Protein AF-A0A2V5PN66-F1 (afdb_monomer)

Structure (mmCIF, N/CA/C/O backbone):
data_AF-A0A2V5PN66-F1
#
_entry.id   AF-A0A2V5PN66-F1
#
loop_
_atom_site.group_PDB
_atom_site.id
_atom_site.type_symbol
_atom_site.label_atom_id
_atom_site.label_alt_id
_atom_site.label_comp_id
_atom_site.label_asym_id
_atom_site.label_entity_id
_atom_site.label_seq_id
_atom_site.pdbx_PDB_ins_code
_atom_site.Cartn_x
_atom_site.Cartn_y
_atom_site.Cartn_z
_atom_site.occupancy
_atom_site.B_iso_or_equiv
_atom_site.auth_seq_id
_atom_site.auth_comp_id
_atom_site.auth_asym_id
_atom_site.auth_atom_id
_atom_site.pdbx_PDB_model_num
ATOM 1 N N . ARG A 1 1 ? -15.175 33.829 -5.810 1.00 37.81 1 ARG A N 1
ATOM 2 C CA . ARG A 1 1 ? -15.023 34.126 -4.360 1.00 37.81 1 ARG A CA 1
ATOM 3 C C . ARG A 1 1 ? -16.262 33.602 -3.634 1.00 37.81 1 ARG A C 1
ATOM 5 O O . ARG A 1 1 ? -17.348 33.993 -4.039 1.00 37.81 1 ARG A O 1
ATOM 12 N N . LYS A 1 2 ? -16.134 32.731 -2.619 1.00 36.75 2 LYS A N 1
ATOM 13 C CA . LYS A 1 2 ? -17.277 32.314 -1.778 1.00 36.75 2 LYS A CA 1
ATOM 14 C C . LYS A 1 2 ? -17.663 33.480 -0.852 1.00 36.75 2 LYS A C 1
ATOM 16 O O . LYS A 1 2 ? -16.857 33.876 -0.013 1.00 36.75 2 LYS A O 1
ATOM 21 N N . THR A 1 3 ? -18.859 34.046 -1.002 1.00 43.41 3 THR A N 1
ATOM 22 C CA . THR A 1 3 ? -19.444 34.950 0.000 1.00 43.41 3 THR A CA 1
ATOM 23 C C . THR A 1 3 ? -19.963 34.105 1.165 1.00 43.41 3 THR A C 1
ATOM 25 O O . THR A 1 3 ? -20.700 33.150 0.943 1.00 43.41 3 THR A O 1
ATOM 28 N N . ARG A 1 4 ? -19.566 34.420 2.407 1.00 43.41 4 ARG A N 1
ATOM 29 C CA . ARG A 1 4 ? -19.967 33.680 3.622 1.00 43.41 4 ARG A CA 1
ATOM 30 C C . ARG A 1 4 ? -21.483 33.791 3.860 1.00 43.41 4 ARG A C 1
ATOM 32 O O . ARG A 1 4 ? -21.907 34.734 4.515 1.00 43.41 4 ARG A O 1
ATOM 39 N N . ASN A 1 5 ? -22.272 32.881 3.283 1.00 48.22 5 ASN A N 1
ATOM 40 C CA . ASN A 1 5 ? -23.733 32.737 3.413 1.00 48.22 5 ASN A CA 1
ATOM 41 C C . ASN A 1 5 ? -24.566 34.040 3.360 1.00 48.22 5 ASN A C 1
ATOM 43 O O . ASN A 1 5 ? -25.678 34.086 3.877 1.00 48.22 5 ASN A O 1
ATOM 47 N N . ARG A 1 6 ? -24.060 35.091 2.700 1.00 69.94 6 ARG A N 1
ATOM 48 C CA . ARG A 1 6 ? -24.808 36.324 2.417 1.00 69.94 6 ARG A CA 1
ATOM 49 C C . ARG A 1 6 ? -25.301 36.330 0.966 1.00 69.94 6 ARG A C 1
ATOM 51 O O . ARG A 1 6 ? -24.544 35.890 0.090 1.00 69.94 6 ARG A O 1
ATOM 58 N N . PRO A 1 7 ? -26.501 36.870 0.681 1.00 67.88 7 PRO A N 1
ATOM 59 C CA . PRO A 1 7 ? -26.912 37.146 -0.689 1.00 67.88 7 PRO A CA 1
ATOM 60 C C . PRO A 1 7 ? -25.931 38.122 -1.355 1.00 67.88 7 PRO A C 1
ATOM 62 O O . PRO A 1 7 ? -25.378 39.017 -0.711 1.00 67.88 7 PRO A O 1
ATOM 65 N N . LEU A 1 8 ? -25.701 37.925 -2.654 1.00 71.62 8 LEU A N 1
ATOM 66 C CA . LEU A 1 8 ? -24.849 38.791 -3.471 1.00 71.62 8 LEU A CA 1
ATOM 67 C C . LEU A 1 8 ? -25.478 40.184 -3.591 1.00 71.62 8 LEU A C 1
ATOM 69 O O . LEU A 1 8 ? -26.662 40.305 -3.917 1.00 71.62 8 LEU A O 1
ATOM 73 N N . THR A 1 9 ? -24.678 41.228 -3.377 1.00 81.38 9 THR A N 1
ATOM 74 C CA . THR A 1 9 ? -25.091 42.613 -3.651 1.00 81.38 9 THR A CA 1
ATOM 75 C C . THR A 1 9 ? -25.318 42.829 -5.151 1.00 81.38 9 THR A C 1
ATOM 77 O O . THR A 1 9 ? -24.741 42.120 -5.974 1.00 81.38 9 THR A O 1
ATOM 80 N N . GLU A 1 10 ? -26.128 43.820 -5.538 1.00 77.44 10 GLU A N 1
ATOM 81 C CA . GLU A 1 10 ? -26.413 44.125 -6.955 1.00 77.44 10 GLU A CA 1
ATOM 82 C C . GLU A 1 10 ? -25.141 44.332 -7.799 1.00 77.44 10 GLU A C 1
ATOM 84 O O . GLU A 1 10 ? -25.038 43.818 -8.913 1.00 77.44 10 GLU A O 1
ATOM 89 N N . ALA A 1 11 ? -24.123 44.999 -7.245 1.00 77.00 11 ALA A N 1
ATOM 90 C CA . ALA A 1 11 ? -22.827 45.158 -7.902 1.00 77.00 11 ALA A CA 1
ATOM 91 C C . ALA A 1 11 ? -22.103 43.811 -8.108 1.00 77.00 11 ALA A C 1
ATOM 93 O O . ALA A 1 11 ? -21.590 43.548 -9.195 1.00 77.00 11 ALA A O 1
ATOM 94 N N . GLU A 1 12 ? -22.108 42.925 -7.104 1.00 75.00 12 GLU A N 1
ATOM 95 C CA . GLU A 1 12 ? -21.521 41.581 -7.212 1.00 75.00 12 GLU A CA 1
ATOM 96 C C . GLU A 1 12 ? -22.308 40.680 -8.176 1.00 75.00 12 GLU A C 1
ATOM 98 O O . GLU A 1 12 ? -21.694 39.904 -8.908 1.00 75.00 12 GLU A O 1
ATOM 103 N N . LYS A 1 13 ? -23.645 40.793 -8.233 1.00 74.75 13 LYS A N 1
ATOM 104 C CA . LYS A 1 13 ? -24.473 40.106 -9.239 1.00 74.75 13 LYS A CA 1
ATOM 105 C C . LYS A 1 13 ? -24.107 40.569 -10.646 1.00 74.75 13 LYS A C 1
ATOM 107 O O . LYS A 1 13 ? -23.822 39.732 -11.494 1.00 74.75 13 LYS A O 1
ATOM 112 N N . LYS A 1 14 ? -24.038 41.883 -10.882 1.00 80.62 14 LYS A N 1
ATOM 113 C CA . LYS A 1 14 ? -23.685 42.461 -12.189 1.00 80.62 14 LYS A CA 1
ATOM 114 C C . LYS A 1 14 ? -22.255 42.104 -12.612 1.00 80.62 14 LYS A C 1
ATOM 116 O O . LYS A 1 14 ? -22.008 41.834 -13.783 1.00 80.62 14 LYS A O 1
ATOM 121 N N . GLN A 1 15 ? -21.322 42.022 -11.661 1.00 77.75 15 GLN A N 1
ATOM 122 C CA . GLN A 1 15 ? -19.964 41.543 -11.923 1.00 77.75 15 GLN A CA 1
ATOM 123 C C . GLN A 1 15 ? -19.918 40.030 -12.198 1.00 77.75 15 GLN A C 1
ATOM 125 O O . GLN A 1 15 ? -19.177 39.606 -13.080 1.00 77.75 15 GLN A O 1
ATOM 130 N N . LYS A 1 16 ? -20.726 39.214 -11.503 1.00 75.56 16 LYS A N 1
ATOM 131 C CA . LYS A 1 16 ? -20.891 37.780 -11.803 1.00 75.56 16 LYS A CA 1
ATOM 132 C C . LYS A 1 16 ? -21.488 37.571 -13.199 1.00 75.56 16 LYS A C 1
ATOM 134 O O . LYS A 1 16 ? -20.989 36.721 -13.924 1.00 75.56 16 LYS A O 1
ATOM 139 N N . GLN A 1 17 ? -22.498 38.358 -13.573 1.00 79.38 17 GLN A N 1
ATOM 140 C CA . GLN A 1 17 ? -23.115 38.353 -14.902 1.00 79.38 17 GLN A CA 1
ATOM 141 C C . GLN A 1 17 ? -22.057 38.610 -15.984 1.00 79.38 17 GLN A C 1
ATOM 143 O O . GLN A 1 17 ? -21.836 37.759 -16.837 1.00 79.38 17 GLN A O 1
ATOM 148 N N . LYS A 1 18 ? -21.297 39.706 -15.852 1.00 85.38 18 LYS A N 1
ATOM 149 C CA . LYS A 1 18 ? -20.224 40.066 -16.788 1.00 85.38 18 LYS A CA 1
ATOM 150 C C . LYS A 1 18 ? -19.103 39.020 -16.862 1.00 85.38 18 LYS A C 1
ATOM 152 O O . LYS A 1 18 ? -18.522 38.809 -17.918 1.00 85.38 18 LYS A O 1
ATOM 157 N N . LEU A 1 19 ? -18.780 38.355 -15.750 1.00 77.38 19 LEU A N 1
ATOM 158 C CA . LEU A 1 19 ? -17.810 37.254 -15.746 1.00 77.38 19 LEU A CA 1
ATOM 159 C C . LEU A 1 19 ? -18.348 35.996 -16.440 1.00 77.38 19 LEU A C 1
ATOM 161 O O . LEU A 1 19 ? -17.570 35.315 -17.097 1.00 77.38 19 LEU A O 1
ATOM 165 N N . LEU A 1 20 ? -19.645 35.695 -16.320 1.00 71.75 20 LEU A N 1
ATOM 166 C CA . LEU A 1 20 ? -20.288 34.596 -17.047 1.00 71.75 20 LEU A CA 1
ATOM 167 C C . LEU A 1 20 ? -20.373 34.888 -18.549 1.00 71.75 20 LEU A C 1
ATOM 169 O O . LEU A 1 20 ? -20.069 34.007 -19.340 1.00 71.75 20 LEU A O 1
ATOM 173 N N . GLU A 1 21 ? -20.711 36.120 -18.933 1.00 81.06 21 GLU A N 1
ATOM 174 C CA . GLU A 1 21 ? -20.714 36.583 -20.329 1.00 81.06 21 GLU A CA 1
ATOM 175 C C . GLU A 1 21 ? -19.311 36.482 -20.946 1.00 81.06 21 GLU A C 1
ATOM 177 O O . GLU A 1 21 ? -19.144 35.848 -21.983 1.00 81.06 21 GLU A O 1
ATOM 182 N N . ASN A 1 22 ? -18.280 36.996 -20.263 1.00 80.56 22 ASN A N 1
ATOM 183 C CA . ASN A 1 22 ? -16.887 36.865 -20.705 1.00 80.56 22 ASN A CA 1
ATOM 184 C C . ASN A 1 22 ? -16.421 35.400 -20.808 1.00 80.56 22 ASN A C 1
ATOM 186 O O . ASN A 1 22 ? -15.596 35.083 -21.659 1.00 80.56 22 ASN A O 1
ATOM 190 N N . LEU A 1 23 ? -16.896 34.514 -19.926 1.00 68.31 23 LEU A N 1
ATOM 191 C CA . LEU A 1 23 ? -16.504 33.103 -19.927 1.00 68.31 23 LEU A CA 1
ATOM 192 C C . LEU A 1 23 ? -17.240 32.319 -21.022 1.00 68.31 23 LEU A C 1
ATOM 194 O O . LEU A 1 23 ? -16.625 31.481 -21.668 1.00 68.31 23 LEU A O 1
ATOM 198 N N . ALA A 1 24 ? -18.507 32.640 -21.293 1.00 71.19 24 ALA A N 1
ATOM 199 C CA . ALA A 1 24 ? -19.233 32.126 -22.452 1.00 71.19 24 ALA A CA 1
ATOM 200 C C . ALA A 1 24 ? -18.578 32.585 -23.765 1.00 71.19 24 ALA A C 1
ATOM 202 O O . ALA A 1 24 ? -18.347 31.763 -24.642 1.00 71.19 24 ALA A O 1
ATOM 203 N N . GLN A 1 25 ? -18.200 33.864 -23.865 1.00 76.12 25 GLN A N 1
ATOM 204 C CA . GLN A 1 25 ? -17.445 34.404 -24.998 1.00 76.12 25 GLN A CA 1
ATOM 205 C C . GLN A 1 25 ? -16.123 33.640 -25.199 1.00 76.12 25 GLN A C 1
ATOM 20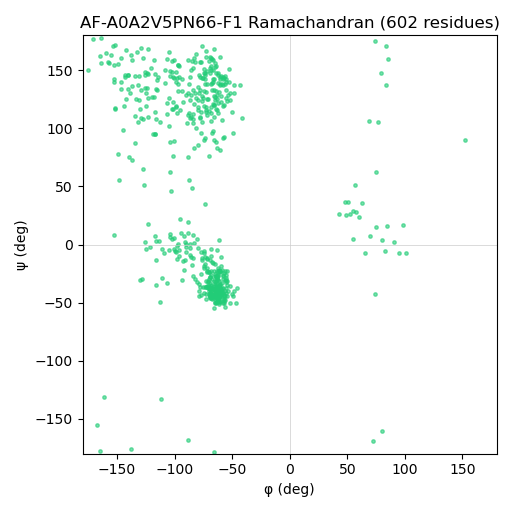7 O O . GLN A 1 25 ? -15.874 33.136 -26.287 1.00 76.12 25 GLN A O 1
ATOM 212 N N . ALA A 1 26 ? -15.322 33.468 -24.141 1.00 70.38 26 ALA A N 1
ATOM 213 C CA . ALA A 1 26 ? -14.055 32.740 -24.215 1.00 70.38 26 ALA A CA 1
ATOM 214 C C . ALA A 1 26 ? -14.219 31.249 -24.572 1.00 70.38 26 ALA A C 1
ATOM 216 O O . ALA A 1 26 ? -13.341 30.685 -25.212 1.00 70.38 26 ALA A O 1
ATOM 217 N N . VAL A 1 27 ? -15.328 30.609 -24.179 1.00 60.94 27 VAL A N 1
ATOM 218 C CA . VAL A 1 27 ? -15.651 29.224 -24.571 1.00 60.94 27 VAL A CA 1
ATOM 219 C C . VAL A 1 27 ? -16.085 29.141 -26.038 1.00 60.94 27 VAL A C 1
ATOM 221 O O . VAL A 1 27 ? -15.706 28.192 -26.710 1.00 60.94 27 VAL A O 1
ATOM 224 N N . MET A 1 28 ? -16.813 30.137 -26.553 1.00 69.06 28 MET A N 1
ATOM 225 C CA . MET A 1 28 ? -17.191 30.233 -27.974 1.00 69.06 28 MET A CA 1
ATOM 226 C C . MET A 1 28 ? -16.017 30.641 -28.886 1.00 69.06 28 MET A C 1
ATOM 228 O O . MET A 1 28 ? -16.076 30.429 -30.093 1.00 69.06 28 MET A O 1
ATOM 232 N N . GLU A 1 29 ? -14.968 31.251 -28.327 1.00 71.62 29 GLU A N 1
ATOM 233 C CA . GLU A 1 29 ? -13.720 31.598 -29.026 1.00 71.62 29 GLU A CA 1
ATOM 234 C C . GLU A 1 29 ? -12.696 30.445 -29.036 1.00 71.62 29 GLU A C 1
ATOM 236 O O . GLU A 1 29 ? -11.696 30.524 -29.755 1.00 71.62 29 GLU A O 1
ATOM 241 N N . LEU A 1 30 ? -12.932 29.360 -28.285 1.00 50.00 30 LEU A N 1
ATOM 242 C CA . LEU A 1 30 ? -12.170 28.122 -28.453 1.00 50.00 30 LEU A CA 1
ATOM 243 C C . LEU A 1 30 ? -12.608 27.436 -29.759 1.00 50.00 30 LEU A C 1
ATOM 245 O O . LEU A 1 30 ? -13.809 27.271 -29.976 1.00 50.00 30 LEU A O 1
ATOM 249 N N . PRO A 1 31 ? -11.673 27.006 -30.627 1.00 45.03 31 PRO A N 1
ATOM 250 C CA . PRO A 1 31 ? -12.031 26.215 -31.799 1.00 45.03 31 PRO A CA 1
ATOM 251 C C . PRO A 1 31 ? -12.703 24.904 -31.365 1.00 45.03 31 PRO A C 1
ATOM 253 O O . PRO A 1 31 ? -12.224 24.244 -30.445 1.00 45.03 31 PRO A O 1
ATOM 256 N N . GLU A 1 32 ? -13.774 24.502 -32.056 1.00 54.12 32 GLU A N 1
ATOM 257 C CA . GLU A 1 32 ? -14.589 23.313 -31.727 1.00 54.12 32 GLU A CA 1
ATOM 258 C C . GLU A 1 32 ? -13.823 21.972 -31.820 1.00 54.12 32 GLU A C 1
ATOM 260 O O . GLU A 1 32 ? -14.366 20.929 -31.464 1.00 54.12 32 GLU A O 1
ATOM 265 N N . ASP A 1 33 ? -12.565 21.993 -32.271 1.00 48.78 33 ASP A N 1
ATOM 266 C CA . ASP A 1 33 ? -11.801 20.829 -32.731 1.00 48.78 33 ASP A CA 1
ATOM 267 C C . ASP A 1 33 ? -10.436 20.696 -32.014 1.00 48.78 33 ASP A C 1
ATOM 269 O O . ASP A 1 33 ? -9.374 20.610 -32.629 1.00 48.78 33 ASP A O 1
ATOM 273 N N . THR A 1 34 ? -10.442 20.732 -30.673 1.00 43.16 34 THR A N 1
ATOM 274 C CA . THR A 1 34 ? -9.262 20.388 -29.837 1.00 43.16 34 THR A CA 1
ATOM 275 C C . THR A 1 34 ? -9.528 19.267 -28.830 1.00 43.16 34 THR A C 1
ATOM 277 O O . THR A 1 34 ? -8.782 19.110 -27.862 1.00 43.16 34 THR A O 1
ATOM 280 N N . ALA A 1 35 ? -10.594 18.496 -29.030 1.00 39.81 35 ALA A N 1
ATOM 281 C CA . ALA A 1 35 ? -10.872 17.285 -28.273 1.00 39.81 35 ALA A CA 1
ATOM 282 C C . ALA A 1 35 ? -11.293 16.179 -29.243 1.00 39.81 35 ALA A C 1
ATOM 284 O O . ALA A 1 35 ? -12.385 16.233 -29.806 1.00 39.81 35 ALA A O 1
ATOM 285 N N . ASP A 1 36 ? -10.434 15.169 -29.407 1.00 39.84 36 ASP A N 1
ATOM 286 C CA . ASP A 1 36 ? -10.799 13.917 -30.068 1.00 39.84 36 ASP A CA 1
ATOM 287 C C . ASP A 1 36 ? -12.101 13.385 -29.453 1.00 39.84 36 ASP A C 1
ATOM 289 O O . ASP A 1 36 ? -12.118 12.953 -28.298 1.00 39.84 36 ASP A O 1
ATOM 293 N N . ASN A 1 37 ? -13.182 13.345 -30.236 1.00 41.53 37 ASN A N 1
ATOM 294 C CA . ASN A 1 37 ? -14.447 12.699 -29.859 1.00 41.53 37 ASN A CA 1
ATOM 295 C C . ASN A 1 37 ? -14.347 11.156 -29.910 1.00 41.53 37 ASN A C 1
ATOM 297 O O . ASN A 1 37 ? -15.298 10.455 -30.262 1.00 41.53 37 ASN A O 1
ATOM 301 N N . GLY A 1 38 ? -13.179 10.612 -29.564 1.00 42.78 38 GLY A N 1
ATOM 302 C CA . GLY A 1 38 ? -13.002 9.200 -29.273 1.00 42.78 38 GLY A CA 1
ATOM 303 C C . GLY A 1 38 ? -13.497 8.884 -27.857 1.00 42.78 38 GLY A C 1
ATOM 304 O O . GLY A 1 38 ? -13.347 9.709 -26.952 1.00 42.78 38 GLY A O 1
ATOM 305 N N . PRO A 1 39 ? -14.062 7.690 -27.606 1.00 35.16 39 PRO A N 1
ATOM 306 C CA . PRO A 1 39 ? -14.264 7.239 -26.235 1.00 35.16 39 PRO A CA 1
ATOM 307 C C . PRO A 1 39 ? -12.908 7.216 -25.517 1.00 35.16 39 PRO A C 1
ATOM 309 O O . PRO A 1 39 ? -11.917 6.751 -26.075 1.00 35.16 39 PRO A O 1
ATOM 312 N N . PHE A 1 40 ? -12.853 7.693 -24.271 1.00 39.25 40 PHE A N 1
ATOM 313 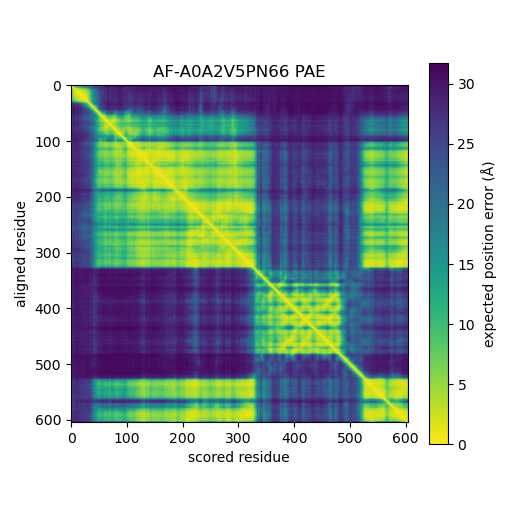C CA . PHE A 1 40 ? -11.639 7.623 -23.454 1.00 39.25 40 PHE A CA 1
ATOM 314 C C . PHE A 1 40 ? -11.306 6.154 -23.138 1.00 39.25 40 PHE A C 1
ATOM 316 O O . PHE A 1 40 ? -11.769 5.590 -22.144 1.00 39.25 40 PHE A O 1
ATOM 323 N N . VAL A 1 41 ? -10.507 5.513 -23.997 1.00 34.84 41 VAL A N 1
ATOM 324 C CA . VAL A 1 41 ? -10.036 4.138 -23.797 1.00 34.84 41 VAL A CA 1
ATOM 325 C C . VAL A 1 41 ? -8.874 4.162 -22.806 1.00 34.84 41 VAL A C 1
ATOM 327 O O . VAL A 1 41 ? -7.700 4.267 -23.158 1.00 34.84 41 VAL A O 1
ATOM 330 N N . GLY A 1 42 ? -9.216 4.122 -21.520 1.00 36.03 42 GLY A N 1
ATOM 331 C CA . GLY A 1 42 ? -8.248 4.236 -20.437 1.00 36.03 42 GLY A CA 1
ATOM 332 C C . GLY A 1 42 ? -7.215 3.104 -20.422 1.00 36.03 42 GLY A C 1
ATOM 333 O O . GLY A 1 42 ? -7.548 1.970 -20.093 1.00 36.03 42 GLY A O 1
ATOM 334 N N . LEU A 1 43 ? -5.950 3.452 -20.686 1.00 39.16 43 LEU A N 1
ATOM 335 C CA . LEU A 1 43 ? -4.711 2.783 -20.238 1.00 39.16 43 LEU A CA 1
ATOM 336 C C . LEU A 1 43 ? -4.513 1.273 -20.532 1.00 39.16 43 LEU A C 1
ATOM 338 O O . LEU A 1 43 ? -3.538 0.698 -20.048 1.00 39.16 43 LEU A O 1
ATOM 342 N N . MET A 1 44 ? -5.421 0.625 -21.265 1.00 38.53 44 MET A N 1
ATOM 343 C CA . MET A 1 44 ? -5.500 -0.842 -21.393 1.00 38.53 44 MET A CA 1
ATOM 344 C C . MET A 1 44 ? -5.469 -1.358 -22.835 1.00 38.53 44 MET A C 1
ATOM 346 O O . MET A 1 44 ? -5.393 -2.571 -23.043 1.00 38.53 44 MET A O 1
ATOM 350 N N . GLU A 1 45 ? -5.450 -0.470 -23.827 1.00 38.72 45 GLU A N 1
ATOM 351 C CA . GLU A 1 45 ? -4.847 -0.831 -25.107 1.00 38.72 45 GLU A CA 1
ATOM 352 C C . GLU A 1 45 ? -3.330 -0.972 -24.918 1.00 38.72 45 GLU A C 1
ATOM 354 O O . GLU A 1 45 ? -2.732 -0.353 -24.033 1.00 38.72 45 GLU A O 1
ATOM 359 N N . ILE A 1 46 ? -2.720 -1.851 -25.720 1.00 38.56 46 ILE A N 1
ATOM 360 C CA . ILE A 1 46 ? -1.266 -2.088 -25.764 1.00 38.56 46 ILE A CA 1
ATOM 361 C C . ILE A 1 46 ? -0.562 -0.726 -25.728 1.00 38.56 46 ILE A C 1
ATOM 363 O O . ILE A 1 46 ? -1.028 0.146 -26.457 1.00 38.56 46 ILE A O 1
ATOM 367 N N . PRO A 1 47 ? 0.532 -0.518 -24.959 1.00 39.47 47 PRO A N 1
ATOM 368 C CA . PRO A 1 47 ? 1.230 0.765 -24.913 1.00 39.47 47 PRO A CA 1
ATOM 369 C C . PRO A 1 47 ? 1.821 1.113 -26.284 1.00 39.47 47 PRO A C 1
ATOM 371 O O . PRO A 1 47 ? 3.000 0.896 -26.575 1.00 39.47 47 PRO A O 1
ATOM 374 N N . THR A 1 48 ? 0.975 1.678 -27.136 1.00 39.75 48 THR A N 1
ATOM 375 C CA . THR A 1 48 ? 1.323 2.399 -28.336 1.00 39.75 48 THR A CA 1
ATOM 376 C C . THR A 1 48 ? 2.022 3.645 -27.846 1.00 39.75 48 THR A C 1
ATOM 378 O O . THR A 1 48 ? 1.414 4.650 -27.490 1.00 39.75 48 THR A O 1
ATOM 381 N N . ALA A 1 49 ? 3.350 3.569 -27.820 1.00 41.44 49 ALA A N 1
ATOM 382 C CA . ALA A 1 49 ? 4.158 4.761 -27.901 1.00 41.44 49 ALA A CA 1
ATOM 383 C C . ALA A 1 49 ? 3.762 5.463 -29.206 1.00 41.44 49 ALA A C 1
ATOM 385 O O . ALA A 1 49 ? 4.292 5.152 -30.277 1.00 41.44 49 ALA A O 1
ATOM 386 N N . SER A 1 50 ? 2.807 6.388 -29.110 1.00 43.38 50 SER A N 1
ATOM 387 C CA . SER A 1 50 ? 2.619 7.459 -30.068 1.00 43.38 50 SER A CA 1
ATOM 388 C C . SER A 1 50 ? 3.940 8.211 -30.084 1.00 43.38 50 SER A C 1
ATOM 390 O O . SER A 1 50 ? 4.236 9.068 -29.250 1.00 43.38 50 SER A O 1
ATOM 392 N N . VAL A 1 51 ? 4.815 7.793 -31.001 1.00 48.56 51 VAL A N 1
ATOM 393 C CA . VAL A 1 51 ? 6.026 8.532 -31.306 1.00 48.56 51 VAL A CA 1
ATOM 394 C C . VAL A 1 51 ? 5.518 9.890 -31.746 1.00 48.56 51 VAL A C 1
ATOM 396 O O . VAL A 1 51 ? 4.947 9.996 -32.826 1.00 48.56 51 VAL A O 1
ATOM 399 N N . LEU A 1 52 ? 5.700 10.894 -30.885 1.00 48.75 52 LEU A N 1
ATOM 400 C CA . LEU A 1 52 ? 5.512 12.300 -31.214 1.00 48.75 52 LEU A CA 1
ATOM 401 C C . LEU A 1 52 ? 6.502 12.636 -32.333 1.00 48.75 52 LEU A C 1
ATOM 403 O O . LEU A 1 52 ? 7.626 13.086 -32.094 1.00 48.75 52 LEU A O 1
ATOM 407 N N . GLY A 1 53 ? 6.105 12.293 -33.554 1.00 52.91 53 GLY A N 1
ATOM 408 C CA . GLY A 1 53 ? 6.698 12.768 -34.777 1.00 52.91 53 GLY A CA 1
ATOM 409 C C . GLY A 1 53 ? 6.309 14.227 -34.899 1.00 52.91 53 GLY A C 1
ATOM 410 O O . GLY A 1 53 ? 5.137 14.575 -34.817 1.00 52.91 53 GLY A O 1
ATOM 411 N N . HIS A 1 54 ? 7.305 15.086 -35.048 1.00 55.47 54 HIS A N 1
ATOM 412 C CA . HIS A 1 54 ? 7.063 16.474 -35.398 1.00 55.47 54 HIS A CA 1
ATOM 413 C C . HIS A 1 54 ? 6.478 16.511 -36.815 1.00 55.47 54 HIS A C 1
ATOM 415 O O . HIS A 1 54 ? 7.198 16.226 -37.767 1.00 55.47 54 HIS A O 1
ATOM 421 N N . GLU A 1 55 ? 5.197 16.852 -36.959 1.00 56.00 55 GLU A N 1
ATOM 422 C CA . GLU A 1 55 ? 4.536 16.954 -38.274 1.00 56.00 55 GLU A CA 1
ATOM 423 C C . GLU A 1 55 ? 5.274 17.903 -39.230 1.00 56.00 55 GLU A C 1
ATOM 425 O O . GLU A 1 55 ? 5.263 17.700 -40.441 1.00 56.00 55 GLU A O 1
ATOM 430 N N . GLN A 1 56 ? 5.967 18.898 -38.668 1.00 66.00 56 GLN A N 1
ATOM 431 C CA . GLN A 1 56 ? 6.858 19.827 -39.358 1.00 66.00 56 GLN A CA 1
ATOM 432 C C . GLN A 1 56 ? 8.327 19.461 -39.060 1.00 66.00 56 GLN A C 1
ATOM 434 O O . GLN A 1 56 ? 8.828 19.771 -37.970 1.00 66.00 56 GLN A O 1
ATOM 439 N N . PRO A 1 57 ? 9.046 18.798 -39.990 1.00 66.50 57 PRO A N 1
ATOM 440 C CA . PRO A 1 57 ? 10.436 18.383 -39.789 1.00 66.50 57 PRO A CA 1
ATOM 441 C C . PRO A 1 57 ? 11.393 19.558 -39.551 1.00 66.50 57 PRO A C 1
ATOM 443 O O . PRO A 1 57 ? 12.364 19.416 -38.810 1.00 66.50 57 PRO A O 1
ATOM 446 N N . GLU A 1 58 ? 11.111 20.723 -40.134 1.00 72.56 58 GLU A N 1
ATOM 447 C CA . GLU A 1 58 ? 11.860 21.969 -39.945 1.00 72.56 58 GLU A CA 1
ATOM 448 C C . GLU A 1 58 ? 11.875 22.486 -38.495 1.00 72.56 58 GLU A C 1
ATOM 450 O O . GLU A 1 58 ? 12.813 23.189 -38.117 1.00 72.56 58 GLU A O 1
ATOM 455 N N . LEU A 1 59 ? 10.906 22.101 -37.653 1.00 70.25 59 LEU A N 1
ATOM 456 C CA . LEU A 1 59 ? 10.912 22.443 -36.224 1.00 70.25 59 LEU A CA 1
ATOM 457 C C . LEU A 1 59 ? 11.897 21.589 -35.403 1.00 70.25 59 LEU A C 1
ATOM 459 O O . LEU A 1 59 ? 12.195 21.921 -34.251 1.00 70.25 59 LEU A O 1
ATOM 463 N N . VAL A 1 60 ? 12.422 20.495 -35.966 1.00 70.94 60 VAL A N 1
ATOM 464 C CA . VAL A 1 60 ? 13.390 19.624 -35.287 1.00 70.94 60 VAL A CA 1
ATOM 465 C C . VAL A 1 60 ? 14.772 20.276 -35.311 1.00 70.94 60 VAL A C 1
ATOM 467 O O . VAL A 1 60 ? 15.537 20.146 -36.269 1.00 70.94 60 VAL A O 1
ATOM 470 N N . GLN A 1 61 ? 15.113 20.968 -34.223 1.00 73.88 61 GLN A N 1
ATOM 471 C CA . GLN A 1 61 ? 16.425 21.597 -34.064 1.00 73.88 61 GLN A CA 1
ATOM 472 C C . GLN A 1 61 ? 17.566 20.578 -34.214 1.00 73.88 61 GLN A C 1
ATOM 474 O O . GLN A 1 61 ? 17.519 19.464 -33.687 1.00 73.88 61 GLN A O 1
ATOM 479 N N . ALA A 1 62 ? 18.626 20.978 -34.921 1.00 76.44 62 ALA A N 1
ATOM 480 C CA . ALA A 1 62 ? 19.808 20.147 -35.103 1.00 76.44 62 ALA A CA 1
ATOM 481 C C . ALA A 1 62 ? 20.532 19.920 -33.765 1.00 76.44 62 ALA A C 1
ATOM 483 O O . ALA A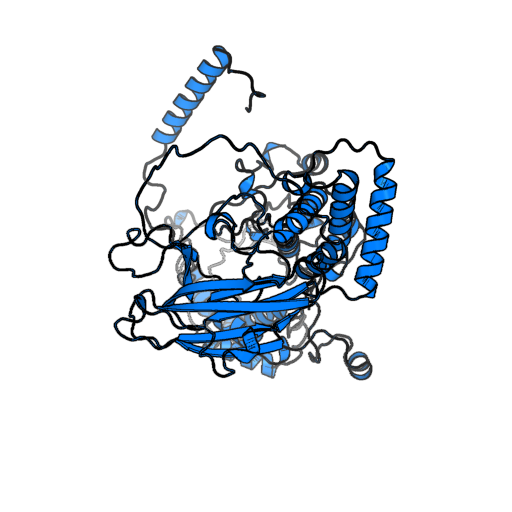 1 62 ? 21.009 20.865 -33.135 1.00 76.44 62 ALA A O 1
ATOM 484 N N . VAL A 1 63 ? 20.653 18.655 -33.357 1.00 83.12 63 VAL A N 1
ATOM 485 C CA . VAL A 1 63 ? 21.464 18.263 -32.200 1.00 83.12 63 VAL A CA 1
ATOM 486 C C . VAL A 1 63 ? 22.937 18.302 -32.601 1.00 83.12 63 VAL A C 1
ATOM 488 O O . VAL A 1 63 ? 23.343 17.631 -33.547 1.00 83.12 63 VAL A O 1
ATOM 491 N N . ASN A 1 64 ? 23.742 19.075 -31.874 1.00 86.25 64 ASN A N 1
ATOM 492 C CA . ASN A 1 64 ? 25.174 19.230 -32.128 1.00 86.25 64 ASN A CA 1
ATOM 493 C C . ASN A 1 64 ? 25.988 18.713 -30.939 1.00 86.25 64 ASN A C 1
ATOM 495 O O . ASN A 1 64 ? 25.589 18.871 -29.784 1.00 86.25 64 ASN A O 1
ATOM 499 N N . ILE A 1 65 ? 27.164 18.150 -31.210 1.00 86.06 65 ILE A N 1
ATOM 500 C CA . ILE A 1 65 ? 28.133 17.773 -30.179 1.00 86.06 65 ILE A CA 1
ATOM 501 C C . ILE A 1 65 ? 28.643 19.058 -29.517 1.00 86.06 65 ILE A C 1
ATOM 503 O O . ILE A 1 65 ? 29.197 19.933 -30.181 1.00 86.06 65 ILE A O 1
ATOM 507 N N . LEU A 1 66 ? 28.462 19.196 -28.205 1.00 91.38 66 LEU A N 1
ATOM 508 C CA . LEU A 1 66 ? 28.847 20.406 -27.473 1.00 91.38 66 LEU A CA 1
ATOM 509 C C . LEU A 1 66 ? 30.302 20.335 -27.002 1.00 91.38 66 LEU A C 1
ATOM 511 O O . LEU A 1 66 ? 30.748 19.321 -26.462 1.00 91.38 66 LEU A O 1
ATOM 515 N N . ASN A 1 67 ? 31.047 21.434 -27.124 1.00 87.81 67 ASN A N 1
ATOM 516 C CA . ASN A 1 67 ? 32.400 21.506 -26.575 1.00 87.81 67 ASN A CA 1
ATOM 517 C C . ASN A 1 67 ? 32.348 21.509 -25.035 1.00 87.81 67 ASN A C 1
ATOM 519 O O . ASN A 1 67 ? 31.966 22.510 -24.432 1.00 87.81 67 ASN A O 1
ATOM 523 N N . ARG A 1 68 ? 32.724 20.388 -24.400 1.00 85.88 68 ARG A N 1
ATOM 524 C CA . ARG A 1 68 ? 32.640 20.171 -22.937 1.00 85.88 68 ARG A CA 1
ATOM 525 C C . ARG A 1 68 ? 31.234 20.400 -22.346 1.00 85.88 68 ARG A C 1
ATOM 527 O O . ARG A 1 68 ? 31.116 20.776 -21.186 1.00 85.88 68 ARG A O 1
ATOM 534 N N . GLY A 1 69 ? 30.177 20.185 -23.134 1.00 84.31 69 GLY A N 1
ATOM 535 C CA . GLY A 1 69 ? 28.790 20.374 -22.684 1.00 84.31 69 GLY A CA 1
ATOM 536 C C . GLY A 1 69 ? 28.285 21.825 -22.675 1.00 84.31 69 GLY A C 1
ATOM 537 O O . GLY A 1 69 ? 27.150 22.056 -22.269 1.00 84.31 69 GLY A O 1
ATOM 538 N N . ASP A 1 70 ? 29.074 22.804 -23.132 1.00 86.56 70 ASP A N 1
ATOM 539 C CA . ASP A 1 70 ? 28.626 24.199 -23.227 1.00 86.56 70 ASP A CA 1
ATOM 540 C C . ASP A 1 70 ? 27.611 24.379 -24.372 1.00 86.56 70 ASP A C 1
ATOM 542 O O . ASP A 1 70 ? 27.960 24.306 -25.553 1.00 86.56 70 ASP A O 1
ATOM 546 N N . LEU A 1 71 ? 26.355 24.661 -24.007 1.00 83.44 71 LEU A N 1
ATOM 547 C CA . LEU A 1 71 ? 25.234 24.925 -24.919 1.00 83.44 71 LEU A CA 1
ATOM 548 C C . LEU A 1 71 ? 25.513 26.059 -25.920 1.00 83.44 71 LEU A C 1
ATOM 550 O O . LEU A 1 71 ? 24.934 26.071 -27.003 1.00 83.44 71 LEU A O 1
ATOM 554 N N . LYS A 1 72 ? 26.401 27.007 -25.588 1.00 89.06 72 LYS A N 1
ATOM 555 C CA . LYS A 1 72 ? 26.769 28.130 -26.467 1.00 89.06 72 LYS A CA 1
ATOM 556 C C . LYS A 1 72 ? 27.896 27.790 -27.445 1.00 89.06 72 LYS A C 1
ATOM 558 O O . LYS A 1 72 ? 28.269 28.638 -28.253 1.00 89.06 72 LYS A O 1
ATOM 563 N N . ARG A 1 73 ? 28.466 26.580 -27.376 1.00 89.44 73 ARG A N 1
ATOM 564 C CA . ARG A 1 73 ? 29.602 26.134 -28.202 1.00 89.44 73 ARG A CA 1
ATOM 565 C C . ARG A 1 73 ? 29.301 24.806 -28.915 1.00 89.44 73 ARG A C 1
ATOM 567 O O . ARG A 1 73 ? 29.967 23.800 -28.635 1.00 89.44 73 ARG A O 1
ATOM 574 N N . PRO A 1 74 ? 28.320 24.791 -29.839 1.00 88.69 74 PRO A N 1
ATOM 575 C CA . PRO A 1 74 ? 28.092 23.646 -30.711 1.00 88.69 74 PRO A CA 1
ATOM 576 C C . PRO A 1 74 ? 29.308 23.392 -31.612 1.00 88.69 74 PRO A C 1
ATOM 578 O O . PRO A 1 74 ? 29.992 24.324 -32.039 1.00 88.69 74 PRO A O 1
ATOM 581 N N . ARG A 1 75 ? 29.570 22.116 -31.894 1.00 88.75 75 ARG A N 1
ATOM 582 C CA . ARG A 1 75 ? 30.509 21.639 -32.915 1.00 88.75 75 ARG A CA 1
ATOM 583 C C . ARG A 1 75 ? 29.711 20.959 -34.036 1.00 88.75 75 ARG A C 1
ATOM 585 O O . ARG A 1 75 ? 28.714 21.500 -34.500 1.00 88.75 75 ARG A O 1
ATOM 592 N N . GLU A 1 76 ? 30.153 19.781 -34.457 1.00 88.31 76 GLU A N 1
ATOM 593 C CA . GLU A 1 76 ? 29.544 18.952 -35.493 1.00 88.31 76 GLU A CA 1
ATOM 594 C C . GLU A 1 76 ? 28.123 18.504 -35.126 1.00 88.31 76 GLU A C 1
ATOM 596 O O . GLU A 1 76 ? 27.802 18.270 -33.956 1.00 88.31 76 GLU A O 1
ATOM 601 N N . LYS A 1 77 ? 27.277 18.354 -36.148 1.00 84.81 77 LYS A N 1
ATOM 602 C CA . LYS A 1 77 ? 25.914 17.833 -36.017 1.00 84.81 77 LYS A CA 1
ATOM 603 C C . LYS A 1 77 ? 25.957 16.334 -35.729 1.00 84.81 77 LYS A C 1
ATOM 605 O O . LYS A 1 77 ? 26.535 15.576 -36.503 1.00 84.81 77 LYS A O 1
ATOM 610 N N . ALA A 1 78 ? 25.309 15.907 -34.651 1.00 81.94 78 ALA A N 1
ATOM 611 C CA . ALA A 1 78 ? 25.142 14.497 -34.329 1.00 81.94 78 ALA A CA 1
ATOM 612 C C . ALA A 1 78 ? 23.939 13.927 -35.111 1.00 81.94 78 ALA A C 1
ATOM 614 O O . ALA A 1 78 ? 22.825 14.440 -34.957 1.00 81.94 78 ALA A O 1
ATOM 615 N N . PRO A 1 79 ? 24.115 12.892 -35.954 1.00 75.62 79 PRO A N 1
ATOM 616 C CA . PRO A 1 79 ? 22.985 12.161 -36.518 1.00 75.62 79 PRO A CA 1
ATOM 617 C C . PRO A 1 79 ? 22.278 11.331 -35.426 1.00 75.62 79 PRO A C 1
ATOM 619 O O . PRO A 1 79 ? 22.895 11.014 -34.406 1.00 75.62 79 PRO A O 1
ATOM 622 N N . PRO A 1 80 ? 20.998 10.953 -35.614 1.00 74.38 80 PRO A N 1
ATOM 623 C CA . PRO A 1 80 ? 20.344 9.972 -34.753 1.00 74.38 80 PRO A CA 1
ATOM 624 C C . PRO A 1 80 ? 21.070 8.628 -34.855 1.00 74.38 80 PRO A C 1
ATOM 626 O O . PRO A 1 80 ? 21.179 8.078 -35.949 1.00 74.38 80 PRO A O 1
ATOM 629 N N . ASP A 1 81 ? 21.566 8.102 -33.736 1.00 74.50 81 ASP A N 1
ATOM 630 C CA . ASP A 1 81 ? 22.303 6.839 -33.729 1.00 74.50 81 ASP A CA 1
ATOM 631 C C . ASP A 1 81 ? 22.260 6.130 -32.361 1.00 74.50 81 ASP A C 1
ATOM 633 O O . ASP A 1 81 ? 21.958 6.745 -31.335 1.00 74.50 81 ASP A O 1
ATOM 637 N N . ILE A 1 82 ? 22.586 4.835 -32.341 1.00 75.25 82 ILE A N 1
ATOM 638 C CA . ILE A 1 82 ? 22.797 4.053 -31.114 1.00 75.25 82 ILE A CA 1
ATOM 639 C C . ILE A 1 82 ? 24.225 4.221 -30.569 1.00 75.25 82 ILE A C 1
ATOM 641 O O . ILE A 1 82 ? 25.162 4.420 -31.344 1.00 75.25 82 ILE A O 1
ATOM 645 N N . PRO A 1 83 ? 24.449 4.079 -29.245 1.00 76.25 83 PRO A N 1
ATOM 646 C CA . PRO A 1 83 ? 25.793 4.113 -28.674 1.00 76.25 83 PRO A CA 1
ATOM 647 C C . PRO A 1 83 ? 26.724 3.095 -29.349 1.00 76.25 83 PRO A C 1
ATOM 649 O O . PRO A 1 83 ? 26.443 1.896 -29.354 1.00 76.25 83 PRO A O 1
ATOM 652 N N . ALA A 1 84 ? 27.857 3.562 -29.886 1.00 76.44 84 ALA A N 1
ATOM 653 C CA . ALA A 1 84 ? 28.743 2.760 -30.740 1.00 76.44 84 ALA A CA 1
ATOM 654 C C . ALA A 1 84 ? 29.205 1.431 -30.102 1.00 76.44 84 ALA A C 1
ATOM 656 O O . ALA A 1 84 ? 29.296 0.413 -30.786 1.00 76.44 84 ALA A O 1
ATOM 657 N N . VAL A 1 85 ? 29.422 1.421 -28.781 1.00 74.50 85 VAL A N 1
ATOM 658 C CA . VAL A 1 85 ? 29.770 0.217 -28.001 1.00 74.50 85 VAL A CA 1
ATOM 659 C C . VAL A 1 85 ? 28.680 -0.860 -28.100 1.00 74.50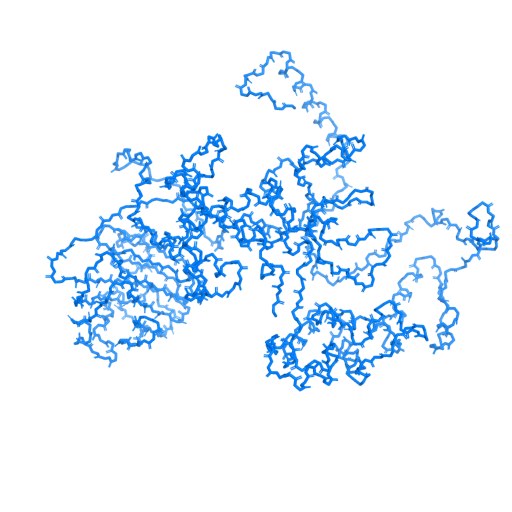 85 VAL A C 1
ATOM 661 O O . VAL A 1 85 ? 28.985 -2.043 -28.234 1.00 74.50 85 VAL A O 1
ATOM 664 N N . LEU A 1 86 ? 27.405 -0.460 -28.088 1.00 72.06 86 LEU A N 1
ATOM 665 C CA . LEU A 1 86 ? 26.267 -1.377 -28.189 1.00 72.06 86 LEU A CA 1
ATOM 666 C C . LEU A 1 86 ? 26.031 -1.830 -29.638 1.00 72.06 86 LEU A C 1
ATOM 668 O O . LEU A 1 86 ? 25.711 -2.999 -29.852 1.00 72.06 86 LEU A O 1
ATOM 672 N N . ARG A 1 87 ? 26.279 -0.965 -30.640 1.00 72.69 87 ARG A N 1
ATOM 673 C CA . ARG A 1 87 ? 26.283 -1.373 -32.062 1.00 72.69 87 ARG A CA 1
ATOM 674 C C . ARG A 1 87 ? 27.283 -2.505 -32.306 1.00 72.69 87 ARG A C 1
ATOM 676 O O . ARG A 1 87 ? 26.926 -3.494 -32.943 1.00 72.69 87 ARG A O 1
ATOM 683 N N . GLN A 1 88 ? 28.505 -2.371 -31.782 1.00 72.75 88 GLN A N 1
ATOM 684 C CA . GLN A 1 88 ? 29.551 -3.393 -31.890 1.00 72.75 88 GLN A CA 1
ATOM 685 C C . GLN A 1 88 ? 29.154 -4.690 -31.172 1.00 72.75 88 GLN A C 1
ATOM 687 O O . GLN A 1 88 ? 29.202 -5.756 -31.780 1.00 72.75 88 GLN A O 1
ATOM 692 N N . ALA A 1 89 ? 28.707 -4.601 -29.914 1.00 70.50 89 ALA A N 1
ATOM 693 C CA . ALA A 1 89 ? 28.343 -5.769 -29.107 1.00 70.50 89 ALA A CA 1
ATOM 694 C C . ALA A 1 89 ? 27.173 -6.588 -29.685 1.00 70.50 89 ALA A C 1
ATOM 696 O O . ALA A 1 89 ? 27.126 -7.800 -29.494 1.00 70.50 89 ALA A O 1
ATOM 697 N N . MET A 1 90 ? 26.240 -5.944 -30.395 1.00 69.56 90 MET A N 1
ATOM 698 C CA . MET A 1 90 ? 25.072 -6.596 -31.005 1.00 69.56 90 MET A CA 1
ATOM 699 C C . MET A 1 90 ? 25.197 -6.828 -32.518 1.00 69.56 90 MET A C 1
ATOM 701 O O . MET A 1 90 ? 24.227 -7.253 -33.141 1.00 69.56 90 MET A O 1
ATOM 705 N N . ALA A 1 91 ? 26.355 -6.528 -33.121 1.00 70.25 91 ALA A N 1
ATOM 706 C CA . ALA A 1 91 ? 26.588 -6.607 -34.567 1.00 70.25 91 ALA A CA 1
ATOM 707 C C . ALA A 1 91 ? 25.483 -5.935 -35.419 1.00 70.25 91 ALA A C 1
ATOM 709 O O . ALA A 1 91 ? 25.121 -6.428 -36.489 1.00 70.25 91 ALA A O 1
ATOM 710 N N . CYS A 1 92 ? 24.930 -4.813 -34.943 1.00 65.38 92 CYS A N 1
ATOM 711 C CA . CYS A 1 92 ? 23.813 -4.135 -35.600 1.00 65.38 92 CYS A CA 1
ATOM 712 C C . CYS A 1 92 ? 24.289 -3.427 -36.882 1.00 65.38 92 CYS A C 1
ATOM 714 O O . CYS A 1 92 ? 25.087 -2.489 -36.816 1.00 65.38 92 CYS A O 1
ATOM 716 N N . LYS A 1 93 ? 23.812 -3.899 -38.042 1.00 62.81 93 LYS A N 1
ATOM 717 C CA . LYS A 1 93 ? 24.209 -3.424 -39.383 1.00 62.81 93 LYS A CA 1
ATOM 718 C C . LYS A 1 93 ? 23.215 -2.455 -40.032 1.00 62.81 93 LYS A C 1
ATOM 720 O O . LYS A 1 93 ? 23.474 -2.001 -41.139 1.00 62.81 93 LYS A O 1
ATOM 725 N N . GLU A 1 94 ? 22.080 -2.187 -39.395 1.00 61.88 94 GLU A N 1
ATOM 726 C CA . GLU A 1 94 ? 21.049 -1.309 -39.954 1.00 61.88 94 GLU A CA 1
ATOM 727 C C . GLU A 1 94 ? 21.361 0.165 -39.659 1.00 61.88 94 GLU A C 1
ATOM 729 O O . GLU A 1 94 ? 21.673 0.541 -38.521 1.00 61.88 94 GLU A O 1
ATOM 734 N N . ASP A 1 95 ? 21.260 1.000 -40.695 1.00 60.00 95 ASP A N 1
ATOM 735 C CA . ASP A 1 95 ? 21.348 2.453 -40.572 1.00 60.00 95 ASP A CA 1
ATOM 736 C C . ASP A 1 95 ? 20.019 3.031 -40.071 1.00 60.00 95 ASP A C 1
ATOM 738 O O . ASP A 1 95 ? 18.939 2.756 -40.602 1.00 60.00 95 ASP A O 1
ATOM 742 N N . ILE A 1 96 ? 20.101 3.879 -39.046 1.00 62.75 96 ILE A N 1
ATOM 743 C CA . ILE A 1 96 ? 18.942 4.501 -38.397 1.00 62.75 96 ILE A CA 1
ATOM 744 C C . ILE A 1 96 ? 18.531 5.741 -39.206 1.00 62.75 96 ILE A C 1
ATOM 746 O O . ILE A 1 96 ? 18.942 6.871 -38.940 1.00 62.75 96 ILE A O 1
ATOM 750 N N . SER A 1 97 ? 17.750 5.522 -40.265 1.00 53.50 97 SER A N 1
ATOM 751 C CA . SER A 1 97 ? 17.401 6.565 -41.231 1.00 53.50 97 SER A CA 1
ATOM 752 C C . SER A 1 97 ? 16.320 7.537 -40.724 1.00 53.50 97 SER A C 1
ATOM 754 O O . SER A 1 97 ? 15.138 7.196 -40.633 1.00 53.50 97 SER A O 1
ATOM 756 N N . GLY A 1 98 ? 16.708 8.799 -40.529 1.00 57.09 98 GLY A N 1
ATOM 757 C CA . GLY A 1 98 ? 15.794 9.945 -40.445 1.00 57.09 98 GLY A CA 1
ATOM 758 C C . GLY A 1 98 ? 15.177 10.223 -39.062 1.00 57.09 98 GLY A C 1
ATOM 759 O O . GLY A 1 98 ? 15.110 9.345 -38.198 1.00 57.09 98 GLY A O 1
ATOM 760 N N . PRO A 1 99 ? 14.694 11.462 -38.828 1.00 50.81 99 PRO A N 1
ATOM 761 C CA . PRO A 1 99 ? 14.224 11.896 -37.510 1.00 50.81 99 PRO A CA 1
ATOM 762 C C . PRO A 1 99 ? 13.023 11.078 -37.007 1.00 50.81 99 PRO A C 1
ATOM 764 O O . PRO A 1 99 ? 12.990 10.711 -35.834 1.00 50.81 99 PRO A O 1
ATOM 767 N N . PHE A 1 100 ? 12.088 10.716 -37.890 1.00 49.41 100 PHE A N 1
ATOM 768 C CA . PHE A 1 100 ? 10.851 10.002 -37.534 1.00 49.41 100 PHE A CA 1
ATOM 769 C C . PHE A 1 100 ? 11.019 8.485 -37.382 1.00 49.41 100 PHE A C 1
ATOM 771 O O . PHE A 1 100 ? 10.334 7.873 -36.565 1.00 49.41 100 PHE A O 1
ATOM 778 N N . GLY A 1 101 ? 11.958 7.877 -38.117 1.00 56.81 101 GLY A N 1
ATOM 779 C CA . GLY A 1 101 ? 12.299 6.458 -37.967 1.00 56.81 101 GLY A CA 1
ATOM 780 C C . GLY A 1 101 ? 13.064 6.176 -36.673 1.00 56.81 101 GLY A C 1
ATOM 781 O O . GLY A 1 101 ? 12.803 5.173 -36.006 1.00 56.81 101 GLY A O 1
ATOM 782 N N . SER A 1 102 ? 13.941 7.107 -36.277 1.00 66.88 102 SER A N 1
ATOM 783 C CA . SER A 1 102 ? 14.953 6.901 -35.236 1.00 66.88 102 SER A CA 1
ATOM 784 C C . SER A 1 102 ? 14.431 6.352 -33.904 1.00 66.88 102 SER A C 1
ATOM 786 O O . SER A 1 102 ? 14.944 5.350 -33.412 1.00 66.88 102 SER A O 1
ATOM 788 N N . ARG A 1 103 ? 13.383 6.952 -33.322 1.00 71.38 103 ARG A N 1
ATOM 789 C CA . ARG A 1 103 ? 12.843 6.523 -32.017 1.00 71.38 103 ARG A CA 1
ATOM 790 C C . ARG A 1 103 ? 12.162 5.157 -32.082 1.00 71.38 103 ARG A C 1
ATOM 792 O O . ARG A 1 103 ? 12.335 4.363 -31.162 1.00 71.38 103 ARG A O 1
ATOM 799 N N . LYS A 1 104 ? 11.431 4.861 -33.164 1.00 73.50 104 LYS A N 1
ATOM 800 C CA . LYS A 1 104 ? 10.785 3.553 -33.371 1.00 73.50 104 LYS A CA 1
ATOM 801 C C . LYS A 1 104 ? 11.826 2.459 -33.611 1.00 73.50 104 LYS A C 1
ATOM 803 O O . LYS A 1 104 ? 11.744 1.408 -32.986 1.00 73.50 104 LYS A O 1
ATOM 808 N N . GLN A 1 105 ? 12.815 2.722 -34.466 1.00 73.38 105 GLN A N 1
ATOM 809 C CA . GLN A 1 105 ? 13.937 1.815 -34.724 1.00 73.38 105 GLN A CA 1
ATOM 810 C C . GLN A 1 105 ? 14.736 1.547 -33.441 1.00 73.38 105 GLN A C 1
ATOM 812 O O . GLN A 1 105 ? 15.006 0.394 -33.124 1.00 73.38 105 GLN A O 1
ATOM 817 N N . PHE A 1 106 ? 15.020 2.582 -32.642 1.00 76.31 106 PHE A N 1
ATOM 818 C CA . PHE A 1 106 ? 15.686 2.431 -31.348 1.00 76.31 106 PHE A CA 1
ATOM 819 C C . PHE A 1 106 ? 14.872 1.594 -30.350 1.00 76.31 106 PHE A C 1
ATOM 821 O O . PHE A 1 106 ? 15.437 0.726 -29.690 1.00 76.31 106 PHE A O 1
ATOM 828 N N . ALA A 1 107 ? 13.551 1.795 -30.271 1.00 78.19 107 ALA A N 1
ATOM 829 C CA . ALA A 1 107 ? 12.679 0.974 -29.429 1.00 78.19 107 ALA A CA 1
ATOM 830 C C . ALA A 1 107 ? 12.682 -0.501 -29.870 1.00 78.19 107 ALA A C 1
ATOM 832 O O . ALA A 1 107 ? 12.904 -1.372 -29.036 1.00 78.19 107 ALA A O 1
ATOM 833 N N . LEU A 1 108 ? 12.504 -0.774 -31.169 1.00 77.56 108 LEU A N 1
ATOM 834 C CA . LEU A 1 108 ? 12.540 -2.132 -31.735 1.00 77.56 108 LEU A CA 1
ATOM 835 C C . LEU A 1 108 ? 13.902 -2.817 -31.536 1.00 77.56 108 LEU A C 1
ATOM 837 O O . LEU A 1 108 ? 13.964 -4.021 -31.304 1.00 77.56 108 LEU A O 1
ATOM 841 N N . TRP A 1 109 ? 14.994 -2.055 -31.598 1.00 79.12 109 TRP A N 1
ATOM 842 C CA . TRP A 1 109 ? 16.340 -2.546 -31.312 1.00 79.12 109 TRP A CA 1
ATOM 843 C C . TRP A 1 109 ? 16.536 -2.863 -29.818 1.00 79.12 109 TRP A C 1
ATOM 845 O O . TRP A 1 109 ? 17.062 -3.927 -29.486 1.00 79.12 109 TRP A O 1
ATOM 855 N N . LEU A 1 110 ? 16.050 -2.003 -28.912 1.00 79.75 110 LEU A N 1
ATOM 856 C CA . LEU A 1 110 ? 16.076 -2.239 -27.461 1.00 79.75 110 LEU A CA 1
ATOM 857 C C . LEU A 1 110 ? 15.237 -3.455 -27.037 1.00 79.75 110 LEU A C 1
ATOM 859 O O . LEU A 1 110 ? 15.620 -4.149 -26.094 1.00 79.75 110 LEU A O 1
ATOM 863 N N . THR A 1 111 ? 14.098 -3.703 -27.689 1.00 80.88 111 THR A N 1
ATOM 864 C CA . THR A 1 111 ? 13.184 -4.824 -27.388 1.00 80.88 111 THR A CA 1
ATOM 865 C C . THR A 1 111 ? 13.425 -6.064 -28.253 1.00 80.88 111 THR A C 1
ATOM 867 O O . THR A 1 111 ? 12.642 -7.015 -28.208 1.00 80.88 111 THR A O 1
ATOM 870 N N . ASN A 1 112 ? 14.518 -6.098 -29.019 1.00 79.88 112 ASN A N 1
ATOM 871 C CA . ASN A 1 112 ? 14.923 -7.278 -29.775 1.00 79.88 112 ASN A CA 1
ATOM 872 C C . ASN A 1 112 ? 15.220 -8.448 -28.813 1.00 79.88 112 ASN A C 1
ATOM 874 O O . ASN A 1 112 ? 15.866 -8.260 -27.782 1.00 79.88 112 ASN A O 1
ATOM 878 N N . THR A 1 113 ? 14.798 -9.669 -29.155 1.00 77.75 113 THR A N 1
ATOM 879 C CA . THR A 1 113 ? 15.030 -10.875 -28.333 1.00 77.75 113 THR A CA 1
ATOM 880 C C . THR A 1 113 ? 16.510 -11.185 -28.109 1.00 77.75 113 THR A C 1
ATOM 882 O O . THR A 1 113 ? 16.863 -11.829 -27.126 1.00 77.75 113 THR A O 1
ATOM 885 N N . ASN A 1 114 ? 17.382 -10.704 -28.998 1.00 76.25 114 ASN A N 1
ATOM 886 C CA . ASN A 1 114 ? 18.831 -10.857 -28.895 1.00 76.25 114 ASN A CA 1
ATOM 887 C C . ASN A 1 114 ? 19.491 -9.743 -28.056 1.00 76.25 114 ASN A C 1
ATOM 889 O O . ASN A 1 114 ? 20.713 -9.732 -27.913 1.00 76.25 114 ASN A O 1
ATOM 893 N N . HIS A 1 115 ? 18.725 -8.784 -27.519 1.00 80.31 115 HIS A N 1
ATOM 894 C CA . HIS A 1 115 ? 19.264 -7.683 -26.724 1.00 80.31 115 HIS A CA 1
ATOM 895 C C . HIS A 1 115 ? 19.551 -8.130 -25.270 1.00 80.31 115 HIS A C 1
ATOM 897 O O . HIS A 1 115 ? 18.621 -8.410 -24.509 1.00 80.31 115 HIS A O 1
ATOM 903 N N . PRO A 1 116 ? 20.818 -8.132 -24.808 1.00 75.06 116 PRO A N 1
ATOM 904 C CA . PRO A 1 116 ? 21.226 -8.854 -23.596 1.00 75.06 116 PRO A CA 1
ATOM 905 C C . PRO A 1 116 ? 20.830 -8.200 -22.262 1.00 75.06 116 PRO A C 1
ATOM 907 O O . PRO A 1 116 ? 20.990 -8.834 -21.217 1.00 75.06 116 PRO A O 1
ATOM 910 N N . LEU A 1 117 ? 20.376 -6.937 -22.266 1.00 86.19 117 LEU A N 1
ATOM 911 C CA . LEU A 1 117 ? 20.127 -6.157 -21.042 1.00 86.19 117 LEU A CA 1
ATOM 912 C C . LEU A 1 117 ? 18.648 -5.827 -20.786 1.00 86.19 117 LEU A C 1
ATOM 914 O O . LEU A 1 117 ? 18.184 -6.079 -19.682 1.00 86.19 117 LEU A O 1
ATOM 918 N N . THR A 1 118 ? 17.893 -5.299 -21.757 1.00 88.62 118 THR A N 1
ATOM 919 C CA . THR A 1 118 ? 16.511 -4.795 -21.568 1.00 88.62 118 THR A CA 1
ATOM 920 C C . THR A 1 118 ? 15.598 -5.739 -20.784 1.00 88.62 118 THR A C 1
ATOM 922 O O . THR A 1 118 ? 14.997 -5.321 -19.795 1.00 88.62 118 THR A O 1
ATOM 925 N N . ALA A 1 119 ? 15.532 -7.018 -21.173 1.00 91.06 119 ALA A N 1
ATOM 926 C CA . ALA A 1 119 ? 14.713 -8.003 -20.471 1.00 91.06 119 ALA A CA 1
ATOM 927 C C . ALA A 1 119 ? 15.206 -8.236 -19.030 1.00 91.06 119 ALA A C 1
ATOM 929 O O . ALA A 1 119 ? 14.406 -8.139 -18.102 1.00 91.06 119 ALA A O 1
ATOM 930 N N . ARG A 1 120 ? 16.519 -8.445 -18.827 1.00 92.69 120 ARG A N 1
ATOM 931 C CA . ARG A 1 120 ? 17.149 -8.619 -17.500 1.00 92.69 120 ARG A CA 1
ATOM 932 C C . ARG A 1 120 ? 16.907 -7.422 -16.576 1.00 92.69 120 ARG A C 1
ATOM 934 O O . ARG A 1 120 ? 16.504 -7.600 -15.433 1.00 92.69 120 ARG A O 1
ATOM 941 N N . VAL A 1 121 ? 17.108 -6.203 -17.077 1.00 92.56 121 VAL A N 1
ATOM 942 C CA . VAL A 1 121 ? 16.891 -4.955 -16.330 1.00 92.56 121 VAL A CA 1
ATOM 943 C C . VAL A 1 121 ? 15.421 -4.817 -15.929 1.00 92.56 121 VAL A C 1
ATOM 945 O O . VAL A 1 121 ? 15.132 -4.481 -14.781 1.00 92.56 121 VAL A O 1
ATOM 948 N N . MET A 1 122 ? 14.483 -5.113 -16.836 1.00 93.06 122 MET A N 1
ATOM 949 C CA . MET A 1 122 ? 13.058 -5.003 -16.524 1.00 93.06 122 MET A CA 1
ATOM 950 C C . MET A 1 122 ? 12.603 -6.059 -15.513 1.00 93.06 122 MET A C 1
ATOM 952 O O . MET A 1 122 ? 11.946 -5.705 -14.536 1.00 93.06 122 MET A O 1
ATOM 956 N N . VAL A 1 123 ? 12.985 -7.333 -15.673 1.00 94.75 123 VAL A N 1
ATOM 957 C CA . VAL A 1 123 ? 12.609 -8.367 -14.690 1.00 94.75 123 VAL A CA 1
ATOM 958 C C . VAL A 1 123 ? 13.290 -8.159 -13.340 1.00 94.75 123 VAL A C 1
ATOM 960 O O . VAL A 1 123 ? 12.678 -8.451 -12.320 1.00 94.75 123 VAL A O 1
ATOM 963 N N . ASN A 1 124 ? 14.492 -7.578 -13.301 1.00 95.62 124 ASN A N 1
ATOM 964 C CA . ASN A 1 124 ? 15.135 -7.193 -12.048 1.00 95.62 124 ASN A CA 1
ATOM 965 C C . ASN A 1 124 ? 14.375 -6.083 -11.314 1.00 95.62 124 ASN A C 1
ATOM 967 O O . ASN A 1 124 ? 14.252 -6.147 -10.096 1.00 95.62 124 ASN A O 1
ATOM 971 N N . ARG A 1 125 ? 13.824 -5.099 -12.040 1.00 93.75 125 ARG A N 1
ATOM 972 C CA . ARG A 1 125 ? 12.930 -4.094 -11.444 1.00 93.75 125 ARG A CA 1
ATOM 973 C C . ARG A 1 125 ? 11.628 -4.729 -10.966 1.00 93.75 125 ARG A C 1
ATOM 975 O O . ARG A 1 125 ? 11.234 -4.486 -9.835 1.00 93.75 125 ARG A O 1
ATOM 982 N N . LEU A 1 126 ? 10.989 -5.582 -11.772 1.00 94.62 126 LEU A N 1
ATOM 983 C CA . LEU A 1 126 ? 9.787 -6.320 -11.347 1.00 94.62 126 LEU A CA 1
ATOM 984 C C . LEU A 1 126 ? 10.045 -7.148 -10.079 1.00 94.62 126 LEU A C 1
ATOM 986 O O . LEU A 1 126 ? 9.200 -7.179 -9.192 1.00 94.62 126 LEU A O 1
ATOM 990 N N . TRP A 1 127 ? 11.219 -7.772 -9.976 1.00 94.44 127 TRP A N 1
ATOM 991 C CA . TRP A 1 127 ? 11.662 -8.483 -8.782 1.00 94.44 127 TRP A CA 1
ATOM 992 C C . TRP A 1 127 ? 11.851 -7.540 -7.589 1.00 94.44 127 TRP A C 1
ATOM 994 O O . TRP A 1 127 ? 11.290 -7.778 -6.527 1.00 94.44 127 TRP A O 1
ATOM 1004 N N . GLN A 1 128 ? 12.586 -6.440 -7.768 1.00 92.38 128 GLN A N 1
ATOM 1005 C CA . GLN A 1 128 ? 12.813 -5.424 -6.737 1.00 92.38 128 GLN A CA 1
ATOM 1006 C C . GLN A 1 128 ? 11.498 -4.879 -6.160 1.00 92.38 128 GLN A C 1
ATOM 1008 O O . GLN A 1 128 ? 11.366 -4.810 -4.946 1.00 92.38 128 GLN A O 1
ATOM 1013 N N . TRP A 1 129 ? 10.504 -4.578 -7.001 1.00 89.81 129 TRP A N 1
ATOM 1014 C CA . TRP A 1 129 ? 9.186 -4.107 -6.552 1.00 89.81 129 TRP A CA 1
ATOM 1015 C C . TRP A 1 129 ? 8.401 -5.137 -5.726 1.00 89.81 129 TRP A C 1
ATOM 1017 O O . TRP A 1 129 ? 7.579 -4.749 -4.903 1.00 89.81 129 TRP A O 1
ATOM 1027 N N . HIS A 1 130 ? 8.633 -6.438 -5.931 1.00 90.88 130 HIS A N 1
ATOM 1028 C CA . HIS A 1 130 ? 7.943 -7.506 -5.191 1.00 90.88 130 HIS A CA 1
ATOM 1029 C C . HIS A 1 130 ? 8.707 -7.982 -3.950 1.00 90.88 130 HIS A C 1
ATOM 1031 O O . HIS A 1 130 ? 8.072 -8.375 -2.982 1.00 90.88 130 HIS A O 1
ATOM 1037 N N . PHE A 1 131 ? 10.043 -7.935 -3.952 1.00 89.69 131 PHE A N 1
ATOM 1038 C CA . PHE A 1 131 ? 10.902 -8.488 -2.890 1.00 89.69 131 PHE A CA 1
ATOM 1039 C C . PHE A 1 131 ? 11.748 -7.428 -2.147 1.00 89.69 131 PHE A C 1
ATOM 1041 O O . PHE A 1 131 ? 12.648 -7.774 -1.374 1.00 89.69 131 PHE A O 1
ATOM 1048 N N . GLY A 1 132 ? 11.517 -6.138 -2.419 1.00 87.62 132 GLY A N 1
ATOM 1049 C CA . GLY A 1 132 ? 12.273 -4.977 -1.921 1.00 87.62 132 GLY A CA 1
ATOM 1050 C C . GLY A 1 132 ? 13.646 -4.795 -2.585 1.00 87.62 132 GLY A C 1
ATOM 1051 O O . GLY A 1 132 ? 14.029 -3.694 -2.976 1.00 87.62 132 GLY A O 1
ATOM 1052 N N . ARG A 1 133 ? 14.393 -5.890 -2.779 1.00 88.75 133 ARG A N 1
ATOM 1053 C CA . ARG A 1 133 ? 15.756 -5.891 -3.336 1.00 88.75 133 ARG A CA 1
ATOM 1054 C C . ARG A 1 133 ? 15.814 -6.667 -4.650 1.00 88.75 133 ARG A C 1
ATOM 1056 O O . ARG A 1 133 ? 15.410 -7.824 -4.714 1.00 88.75 133 ARG A O 1
ATOM 1063 N N . GLY A 1 134 ? 16.348 -6.040 -5.700 1.00 91.38 134 GLY A N 1
ATOM 1064 C CA . GLY A 1 134 ? 16.591 -6.697 -6.990 1.00 91.38 134 GLY A CA 1
ATOM 1065 C C . GLY A 1 134 ? 17.631 -7.822 -6.894 1.00 91.38 134 GLY A C 1
ATOM 1066 O O . GLY A 1 134 ? 18.524 -7.778 -6.046 1.00 91.38 134 GLY A O 1
ATOM 1067 N N . LEU A 1 135 ? 17.548 -8.805 -7.800 1.00 93.25 135 LEU A N 1
ATOM 1068 C CA . LEU A 1 135 ? 18.570 -9.849 -7.974 1.00 93.25 135 LEU A CA 1
ATOM 1069 C C . LEU A 1 135 ? 19.952 -9.228 -8.237 1.00 93.25 135 LEU A C 1
ATOM 1071 O O . LEU A 1 135 ? 20.947 -9.656 -7.659 1.00 93.25 135 LEU A O 1
ATOM 1075 N N . VAL A 1 136 ? 19.998 -8.184 -9.064 1.00 93.25 136 VAL A N 1
ATOM 1076 C CA . VAL A 1 136 ? 21.075 -7.190 -9.132 1.00 93.25 136 VAL A CA 1
ATOM 1077 C C . VAL A 1 136 ? 20.650 -6.008 -8.264 1.00 93.25 136 VAL A C 1
ATOM 1079 O O . VAL A 1 136 ? 19.666 -5.333 -8.577 1.00 93.25 136 VAL A O 1
ATOM 1082 N N . SER A 1 137 ? 21.382 -5.734 -7.181 1.00 88.50 137 SER A N 1
ATOM 1083 C CA . SER A 1 137 ? 21.028 -4.647 -6.254 1.00 88.50 137 SER A CA 1
ATOM 1084 C C . SER A 1 137 ? 21.226 -3.250 -6.854 1.00 88.50 137 SER A C 1
ATOM 1086 O O . SER A 1 137 ? 20.577 -2.300 -6.432 1.00 88.50 137 SER A O 1
ATOM 1088 N N . THR A 1 138 ? 22.094 -3.108 -7.857 1.00 89.75 138 THR A N 1
ATOM 1089 C CA . THR A 1 138 ? 22.313 -1.860 -8.600 1.00 89.75 138 THR A CA 1
ATOM 1090 C C . THR A 1 138 ? 21.353 -1.763 -9.787 1.00 89.75 138 THR A C 1
ATOM 1092 O O . THR A 1 138 ? 21.736 -1.950 -10.936 1.00 89.75 138 THR A O 1
ATOM 1095 N N . ALA A 1 139 ? 20.077 -1.458 -9.537 1.00 86.75 139 ALA A N 1
ATOM 1096 C CA . ALA A 1 139 ? 19.020 -1.533 -10.557 1.00 86.75 139 ALA A CA 1
ATOM 1097 C C . ALA A 1 139 ? 19.226 -0.657 -11.817 1.00 86.75 139 ALA A C 1
ATOM 1099 O O . ALA A 1 139 ? 18.655 -0.956 -12.868 1.00 86.75 139 ALA A O 1
ATOM 1100 N N . ASN A 1 140 ? 20.044 0.401 -11.731 1.00 86.69 140 ASN A N 1
ATOM 1101 C CA . ASN A 1 140 ? 20.439 1.244 -12.868 1.00 86.69 140 ASN A CA 1
ATOM 1102 C C . ASN A 1 140 ? 21.833 0.916 -13.447 1.00 86.69 140 ASN A C 1
ATOM 1104 O O . ASN A 1 140 ? 22.184 1.485 -14.478 1.00 86.69 140 ASN A O 1
ATOM 1108 N N . ASP A 1 141 ? 22.613 0.017 -12.836 1.00 86.56 141 ASP A N 1
ATOM 1109 C CA . ASP A 1 141 ? 23.956 -0.353 -13.300 1.00 86.56 141 ASP A CA 1
ATOM 1110 C C . ASP A 1 141 ? 24.133 -1.879 -13.340 1.00 86.56 141 ASP A C 1
ATOM 1112 O O . ASP A 1 141 ? 24.275 -2.549 -12.316 1.00 86.56 141 ASP A O 1
ATOM 1116 N N . PHE A 1 142 ? 24.116 -2.410 -14.562 1.00 87.06 142 PHE A N 1
ATOM 1117 C CA . PHE A 1 142 ? 24.398 -3.809 -14.909 1.00 87.06 142 PHE A CA 1
ATOM 1118 C C . PHE A 1 142 ? 25.802 -3.967 -15.531 1.00 87.06 142 PHE A C 1
ATOM 1120 O O . PHE A 1 142 ? 26.131 -5.011 -16.095 1.00 87.06 142 PHE A O 1
ATOM 1127 N N . GLY A 1 143 ? 26.614 -2.907 -15.507 1.00 81.25 143 GLY A N 1
ATOM 1128 C CA . GLY A 1 143 ? 27.983 -2.887 -16.001 1.00 81.25 143 GLY A CA 1
ATOM 1129 C C . GLY A 1 143 ? 28.997 -3.308 -14.937 1.00 81.25 143 GLY A C 1
ATOM 1130 O O . GLY A 1 143 ? 28.658 -3.802 -13.867 1.00 81.25 143 GLY A O 1
ATOM 1131 N N . LYS A 1 144 ? 30.284 -3.077 -15.224 1.00 80.81 144 LYS A N 1
ATOM 1132 C CA . LYS A 1 144 ? 31.399 -3.453 -14.331 1.00 80.81 144 LYS A CA 1
ATOM 1133 C C . LYS A 1 144 ? 31.450 -2.680 -13.005 1.00 80.81 144 LYS A C 1
ATOM 1135 O O . LYS A 1 144 ? 32.202 -3.084 -12.127 1.00 80.81 144 LYS A O 1
ATOM 1140 N N . MET A 1 145 ? 30.734 -1.559 -12.897 1.00 84.25 145 MET A N 1
ATOM 1141 C CA . MET A 1 145 ? 30.618 -0.769 -11.663 1.00 84.25 145 MET A CA 1
ATOM 1142 C C . MET A 1 145 ? 29.386 -1.183 -10.833 1.00 84.25 145 MET A C 1
ATOM 1144 O O . MET A 1 145 ? 29.301 -0.846 -9.653 1.00 84.25 145 MET A O 1
ATOM 1148 N N . GLY A 1 146 ? 28.463 -1.949 -11.428 1.00 85.50 146 GLY A N 1
ATOM 1149 C CA . GLY A 1 146 ? 27.342 -2.582 -10.747 1.00 85.50 146 GLY A CA 1
ATOM 1150 C C . GLY A 1 146 ? 27.740 -3.824 -9.944 1.00 85.50 146 GLY A C 1
ATOM 1151 O O . GLY A 1 146 ? 28.857 -4.335 -10.035 1.00 85.50 146 GLY A O 1
ATOM 1152 N N . GLN A 1 147 ? 26.796 -4.330 -9.154 1.00 88.31 147 GLN A N 1
ATOM 1153 C CA . GLN A 1 147 ? 26.950 -5.571 -8.393 1.00 88.31 147 GLN A CA 1
ATOM 1154 C C . GLN A 1 147 ? 26.553 -6.795 -9.239 1.00 88.31 147 GLN A C 1
ATOM 1156 O O . GLN A 1 147 ? 25.596 -6.716 -10.011 1.00 88.31 147 GLN A O 1
ATOM 1161 N N . PRO A 1 148 ? 27.228 -7.952 -9.091 1.00 90.56 148 PRO A N 1
ATOM 1162 C CA . PRO A 1 148 ? 26.813 -9.181 -9.758 1.00 90.56 148 PRO A CA 1
ATOM 1163 C C . PRO A 1 148 ? 25.460 -9.682 -9.212 1.00 90.56 148 PRO A C 1
ATOM 1165 O O . PRO A 1 148 ? 25.162 -9.473 -8.030 1.00 90.56 148 PRO A O 1
ATOM 1168 N N . PRO A 1 149 ? 24.646 -10.374 -10.034 1.00 92.50 149 PRO A N 1
ATOM 1169 C CA . PRO A 1 149 ? 23.362 -10.916 -9.599 1.00 92.50 149 PRO A CA 1
ATOM 1170 C C . PRO A 1 149 ? 23.524 -11.931 -8.461 1.00 92.50 149 PRO A C 1
ATOM 1172 O O . PRO A 1 149 ? 24.463 -12.726 -8.449 1.00 92.50 149 PRO A O 1
ATOM 1175 N N . SER A 1 150 ? 22.571 -11.952 -7.527 1.00 92.38 150 SER A N 1
ATOM 1176 C CA . SER A 1 150 ? 22.488 -12.977 -6.480 1.00 92.38 150 SER A CA 1
ATOM 1177 C C . SER A 1 150 ? 22.217 -14.367 -7.053 1.00 92.38 150 SER A C 1
ATOM 1179 O O . SER A 1 150 ? 22.842 -15.327 -6.615 1.00 92.38 150 SER A O 1
ATOM 1181 N N . HIS A 1 151 ? 21.346 -14.446 -8.062 1.00 94.44 151 HIS A N 1
ATOM 1182 C CA . HIS A 1 151 ? 20.941 -15.678 -8.734 1.00 94.44 151 HIS A CA 1
ATOM 1183 C C . HIS A 1 151 ? 20.968 -15.464 -10.263 1.00 94.44 151 HIS A C 1
ATOM 1185 O O . HIS A 1 151 ? 19.951 -15.055 -10.834 1.00 94.44 151 HIS A O 1
ATOM 1191 N N . PRO A 1 152 ? 22.116 -15.673 -10.943 1.00 93.81 152 PRO A N 1
ATOM 1192 C CA . PRO A 1 152 ? 22.253 -15.406 -12.380 1.00 93.81 152 PRO A CA 1
ATOM 1193 C C . PRO A 1 152 ? 21.301 -16.254 -13.233 1.00 93.81 152 PRO A C 1
ATOM 1195 O O . PRO A 1 152 ? 20.590 -15.708 -14.073 1.00 93.81 152 PRO A O 1
ATOM 1198 N N . ASP A 1 153 ? 21.209 -17.557 -12.964 1.00 95.69 153 ASP A N 1
ATOM 1199 C CA . ASP A 1 153 ? 20.373 -18.478 -13.749 1.00 95.69 153 ASP A CA 1
ATOM 1200 C C . ASP A 1 153 ? 18.878 -18.136 -13.638 1.00 95.69 153 ASP A C 1
ATOM 1202 O O . ASP A 1 153 ? 18.132 -18.221 -14.613 1.00 95.69 153 ASP A O 1
ATOM 1206 N N . LEU A 1 154 ? 18.442 -17.677 -12.457 1.00 95.50 154 LEU A N 1
ATOM 1207 C CA . LEU A 1 154 ? 17.076 -17.208 -12.223 1.00 95.50 154 LEU A CA 1
ATOM 1208 C C . LEU A 1 154 ? 16.788 -15.902 -12.973 1.00 95.50 154 LEU A C 1
ATOM 1210 O O . LEU A 1 154 ? 15.721 -15.768 -13.570 1.00 95.50 154 LEU A O 1
ATOM 1214 N N . LEU A 1 155 ? 17.729 -14.952 -12.969 1.00 94.81 155 LEU A N 1
ATOM 1215 C CA . LEU A 1 155 ? 17.613 -13.702 -13.724 1.00 94.81 155 LEU A CA 1
ATOM 1216 C C . LEU A 1 155 ? 17.480 -13.974 -15.231 1.00 94.81 155 LEU A C 1
ATOM 1218 O O . LEU A 1 155 ? 16.626 -13.382 -15.894 1.00 94.81 155 LEU A O 1
ATOM 1222 N N . ASP A 1 156 ? 18.285 -14.896 -15.756 1.00 93.50 156 ASP A N 1
ATOM 1223 C CA . ASP A 1 156 ? 18.280 -15.279 -17.168 1.00 93.50 156 ASP A CA 1
ATOM 1224 C C . ASP A 1 156 ? 17.014 -16.049 -17.555 1.00 93.50 156 ASP A C 1
ATOM 1226 O O . ASP A 1 156 ? 16.425 -15.781 -18.606 1.00 93.50 156 ASP A O 1
ATOM 1230 N N . TRP A 1 157 ? 16.540 -16.948 -16.689 1.00 95.50 157 TRP A N 1
ATOM 1231 C CA . TRP A 1 157 ? 15.267 -17.639 -16.879 1.00 95.50 157 TRP A CA 1
ATOM 1232 C C . TRP A 1 157 ? 14.078 -16.668 -16.848 1.00 95.50 157 TRP A C 1
ATOM 1234 O O . TRP A 1 157 ? 13.228 -16.716 -17.737 1.00 95.50 157 TRP A O 1
ATOM 1244 N N . LEU A 1 158 ? 14.031 -15.733 -15.890 1.00 95.12 158 LEU A N 1
ATOM 1245 C CA . LEU A 1 158 ? 12.983 -14.707 -15.818 1.00 95.12 158 LEU A CA 1
ATOM 1246 C C . LEU A 1 158 ? 12.986 -13.801 -17.055 1.00 95.12 158 LEU A C 1
ATOM 1248 O O . LEU A 1 158 ? 11.918 -13.501 -17.589 1.00 95.12 158 LEU A O 1
ATOM 1252 N N . ALA A 1 159 ? 14.164 -13.397 -17.541 1.00 93.69 159 ALA A N 1
ATOM 1253 C CA . ALA A 1 159 ? 14.293 -12.594 -18.755 1.00 93.69 159 ALA A CA 1
ATOM 1254 C C . ALA A 1 159 ? 13.754 -13.338 -19.992 1.00 93.69 159 ALA A C 1
ATOM 1256 O O . ALA A 1 159 ? 13.003 -12.759 -20.779 1.00 93.69 159 ALA A O 1
ATOM 1257 N N . GLN A 1 160 ? 14.062 -14.633 -20.131 1.00 92.56 160 GLN A N 1
ATOM 1258 C CA . GLN A 1 160 ? 13.502 -15.481 -21.190 1.00 92.56 160 GLN A CA 1
ATOM 1259 C C . GLN A 1 160 ? 11.980 -15.638 -21.060 1.00 92.56 160 GLN A C 1
ATOM 1261 O O . GLN A 1 160 ? 11.267 -15.476 -22.050 1.00 92.56 160 GLN A O 1
ATOM 1266 N N . GLN A 1 161 ? 11.461 -15.882 -19.850 1.00 92.81 161 GLN A N 1
ATOM 1267 C CA . GLN A 1 161 ? 10.017 -15.965 -19.593 1.00 92.81 161 GLN A CA 1
ATOM 1268 C C . GLN A 1 161 ? 9.290 -14.666 -19.957 1.00 92.81 161 GLN A C 1
ATOM 1270 O O . GLN A 1 161 ? 8.211 -14.717 -20.544 1.00 92.81 161 GLN A O 1
ATOM 1275 N N . PHE A 1 162 ? 9.875 -13.507 -19.654 1.00 92.56 162 PHE A N 1
ATOM 1276 C CA . PHE A 1 162 ? 9.282 -12.209 -19.972 1.00 92.56 162 PHE A CA 1
ATOM 1277 C C . PHE A 1 162 ? 9.146 -11.988 -21.484 1.00 92.56 162 PHE A C 1
ATOM 1279 O O . PHE A 1 162 ? 8.079 -11.585 -21.951 1.00 92.56 162 PHE A O 1
ATOM 1286 N N . MET A 1 163 ? 10.182 -12.329 -22.256 1.00 89.69 163 MET A N 1
ATOM 1287 C CA . MET A 1 163 ? 10.141 -12.260 -23.721 1.00 89.69 163 MET A CA 1
ATOM 1288 C C . MET A 1 163 ? 9.167 -13.289 -24.316 1.00 89.69 163 MET A C 1
ATOM 1290 O O . MET A 1 163 ? 8.338 -12.933 -25.152 1.00 89.69 163 MET A O 1
ATOM 1294 N N . ALA A 1 164 ? 9.195 -14.539 -23.838 1.00 88.44 164 ALA A N 1
ATOM 1295 C CA . ALA A 1 164 ? 8.297 -15.609 -24.289 1.00 88.44 164 ALA A CA 1
ATOM 1296 C C . ALA A 1 164 ? 6.809 -15.311 -24.012 1.00 88.44 164 ALA A C 1
ATOM 1298 O O . ALA A 1 164 ? 5.934 -15.765 -24.745 1.00 88.44 164 ALA A O 1
ATOM 1299 N N . ARG A 1 165 ? 6.514 -14.507 -22.983 1.00 87.50 165 ARG A N 1
ATOM 1300 C CA . ARG A 1 165 ? 5.167 -14.023 -22.625 1.00 87.50 165 ARG A CA 1
ATOM 1301 C C . ARG A 1 165 ? 4.781 -12.720 -23.335 1.00 87.50 165 ARG A C 1
ATOM 1303 O O . ARG A 1 165 ? 3.892 -12.007 -22.867 1.00 87.50 165 ARG A O 1
ATOM 1310 N N . GLY A 1 166 ? 5.460 -12.381 -24.432 1.00 88.12 166 GLY A N 1
ATOM 1311 C CA . GLY A 1 166 ? 5.167 -11.196 -25.238 1.00 88.12 166 GLY A CA 1
ATOM 1312 C C . GLY A 1 166 ? 5.355 -9.884 -24.475 1.00 88.12 166 GLY A C 1
ATOM 1313 O O . GLY A 1 166 ? 4.565 -8.964 -24.654 1.00 88.12 166 GLY A O 1
ATOM 1314 N N . TRP A 1 167 ? 6.356 -9.812 -23.589 1.00 88.19 167 TRP A N 1
ATOM 1315 C CA . TRP A 1 167 ? 6.657 -8.636 -22.759 1.00 88.19 167 TRP A CA 1
ATOM 1316 C C . TRP A 1 167 ? 5.503 -8.206 -21.823 1.00 88.19 167 TRP A C 1
ATOM 1318 O O . TRP A 1 167 ? 5.435 -7.062 -21.371 1.00 88.19 167 TRP A O 1
ATOM 1328 N N . SER A 1 168 ? 4.592 -9.125 -21.478 1.00 89.81 168 SER A N 1
ATOM 1329 C CA . SER A 1 168 ? 3.440 -8.826 -20.620 1.00 89.81 168 SER A CA 1
ATOM 1330 C C . SER A 1 168 ? 3.818 -8.699 -19.137 1.00 89.81 168 SER A C 1
ATOM 1332 O O . SER A 1 168 ? 4.001 -9.697 -18.432 1.00 89.81 168 SER A O 1
ATOM 1334 N N . LEU A 1 169 ? 3.850 -7.461 -18.628 1.00 92.25 169 LEU A N 1
ATOM 1335 C CA . LEU A 1 169 ? 4.100 -7.162 -17.207 1.00 92.25 169 LEU A CA 1
ATOM 1336 C C . LEU A 1 169 ? 3.107 -7.881 -16.281 1.00 92.25 169 LEU A C 1
ATOM 1338 O O . LEU A 1 169 ? 3.509 -8.503 -15.301 1.00 92.25 169 LEU A O 1
ATOM 1342 N N . LYS A 1 170 ? 1.811 -7.879 -16.627 1.00 92.94 170 LYS A N 1
ATOM 1343 C CA . LYS A 1 170 ? 0.748 -8.527 -15.836 1.00 92.94 170 LYS A CA 1
ATOM 1344 C C . LYS A 1 170 ? 0.960 -10.039 -15.694 1.00 92.94 170 LYS A C 1
ATOM 1346 O O . LYS A 1 170 ? 0.704 -10.591 -14.625 1.00 92.94 170 LYS A O 1
ATOM 1351 N N . GLN A 1 171 ? 1.455 -10.711 -16.738 1.00 93.56 171 GLN A N 1
ATOM 1352 C CA . GLN A 1 171 ? 1.797 -12.134 -16.643 1.00 93.56 171 GLN A CA 1
ATOM 1353 C C . GLN A 1 171 ? 3.034 -12.380 -15.774 1.00 93.56 171 GLN A C 1
ATOM 1355 O O . GLN A 1 171 ? 3.043 -13.352 -15.022 1.00 93.56 171 GLN A O 1
ATOM 1360 N N . MET A 1 172 ? 4.046 -11.507 -15.835 1.00 94.31 172 MET A N 1
ATOM 1361 C CA . MET A 1 172 ? 5.229 -11.625 -14.975 1.00 94.31 172 MET A CA 1
ATOM 1362 C C . MET A 1 172 ? 4.904 -11.375 -13.503 1.00 94.31 172 MET A C 1
ATOM 1364 O O . MET A 1 172 ? 5.328 -12.163 -12.665 1.00 94.31 172 MET A O 1
ATOM 1368 N N . HIS A 1 173 ? 4.090 -10.365 -13.179 1.00 94.62 173 HIS A N 1
ATOM 1369 C CA . HIS A 1 173 ? 3.593 -10.166 -11.813 1.00 94.62 173 HIS A CA 1
ATOM 1370 C C . HIS A 1 173 ? 2.873 -11.416 -11.297 1.00 94.62 173 HIS A C 1
ATOM 1372 O O . HIS A 1 173 ? 3.209 -11.914 -10.229 1.00 94.62 173 HIS A O 1
ATOM 1378 N N . ARG A 1 174 ? 1.957 -11.997 -12.089 1.00 94.00 174 ARG A N 1
ATOM 1379 C CA . ARG A 1 174 ? 1.275 -13.247 -11.719 1.00 94.00 174 ARG A CA 1
ATOM 1380 C C . ARG A 1 174 ? 2.250 -14.413 -11.509 1.00 94.00 174 ARG A C 1
ATOM 1382 O O . ARG A 1 174 ? 2.042 -15.201 -10.596 1.00 94.00 174 ARG A O 1
ATOM 1389 N N . LEU A 1 175 ? 3.297 -14.533 -12.327 1.00 95.00 175 LEU A N 1
ATOM 1390 C CA . LEU A 1 175 ? 4.322 -15.571 -12.175 1.00 95.00 175 LEU A CA 1
ATOM 1391 C C . LEU A 1 175 ? 5.117 -15.403 -10.871 1.00 95.00 175 LEU A C 1
ATOM 1393 O O . LEU A 1 175 ? 5.342 -16.390 -10.178 1.00 95.00 175 LEU A O 1
ATOM 1397 N N . LEU A 1 176 ? 5.504 -14.172 -10.520 1.00 94.75 176 LEU A N 1
ATOM 1398 C CA . LEU A 1 176 ? 6.219 -13.885 -9.272 1.00 94.75 176 LEU A CA 1
ATOM 1399 C C . LEU A 1 176 ? 5.321 -14.117 -8.046 1.00 94.75 176 LEU A C 1
ATOM 1401 O O . LEU A 1 176 ? 5.721 -14.837 -7.135 1.00 94.75 176 LEU A O 1
ATOM 1405 N N . MET A 1 177 ? 4.086 -13.606 -8.058 1.00 92.69 177 MET A N 1
ATOM 1406 C CA . MET A 1 177 ? 3.138 -13.724 -6.938 1.00 92.69 177 MET A CA 1
ATOM 1407 C C . MET A 1 177 ? 2.630 -15.158 -6.689 1.00 92.69 177 MET A C 1
ATOM 1409 O O . MET A 1 177 ? 2.194 -15.491 -5.588 1.00 92.69 177 MET A O 1
ATOM 1413 N N . LEU A 1 178 ? 2.680 -16.026 -7.707 1.00 94.94 178 LEU A N 1
ATOM 1414 C CA . LEU A 1 178 ? 2.387 -17.459 -7.577 1.00 94.94 178 LEU A CA 1
ATOM 1415 C C . LEU A 1 178 ? 3.626 -18.307 -7.240 1.00 94.94 178 LEU A C 1
ATOM 1417 O O . LEU A 1 178 ? 3.516 -19.527 -7.130 1.00 94.94 178 LEU A O 1
ATOM 1421 N N . SER A 1 179 ? 4.805 -17.696 -7.088 1.00 93.19 179 SER A N 1
ATOM 1422 C CA . SER A 1 179 ? 6.001 -18.418 -6.654 1.00 93.19 179 SER A CA 1
ATOM 1423 C C . SER A 1 179 ? 5.923 -18.760 -5.165 1.00 93.19 179 SER A C 1
ATOM 1425 O O . SER A 1 179 ? 5.437 -17.970 -4.354 1.00 93.19 179 SER A O 1
ATOM 1427 N N . ARG A 1 180 ? 6.483 -19.916 -4.781 1.00 92.19 180 ARG A N 1
ATOM 1428 C CA . ARG A 1 180 ? 6.616 -20.287 -3.363 1.00 92.19 180 ARG A CA 1
ATOM 1429 C C . ARG A 1 180 ? 7.361 -19.213 -2.569 1.00 92.19 180 ARG A C 1
ATOM 1431 O O . ARG A 1 180 ? 6.982 -18.970 -1.435 1.00 92.19 180 ARG A O 1
ATOM 1438 N N . THR A 1 181 ? 8.376 -18.582 -3.166 1.00 90.81 181 THR A N 1
ATOM 1439 C CA . THR A 1 181 ? 9.209 -17.534 -2.553 1.00 90.81 181 THR A CA 1
ATOM 1440 C C . THR A 1 181 ? 8.400 -16.300 -2.159 1.00 90.81 181 THR A C 1
ATOM 1442 O O . THR A 1 181 ? 8.581 -15.793 -1.060 1.00 90.81 181 THR A O 1
ATOM 1445 N N . TYR A 1 182 ? 7.474 -15.847 -3.010 1.00 90.62 182 TYR A N 1
ATOM 1446 C CA . TYR A 1 182 ? 6.584 -14.723 -2.687 1.00 90.62 182 TYR A CA 1
ATOM 1447 C C . TYR A 1 182 ? 5.540 -15.082 -1.619 1.00 90.62 182 TYR A C 1
ATOM 1449 O O . TYR A 1 182 ? 5.123 -14.237 -0.842 1.00 90.62 182 TYR A O 1
ATOM 1457 N N . GLN A 1 183 ? 5.135 -16.352 -1.557 1.00 89.88 183 GLN A N 1
ATOM 1458 C CA . GLN A 1 183 ? 4.145 -16.860 -0.599 1.00 89.88 183 GLN A CA 1
ATOM 1459 C C . GLN A 1 183 ? 4.760 -17.316 0.738 1.00 89.88 183 GLN A C 1
ATOM 1461 O O . GLN A 1 183 ? 4.086 -17.961 1.545 1.00 89.88 183 GLN A O 1
ATOM 1466 N N . MET A 1 184 ? 6.045 -17.035 0.985 1.00 88.62 184 MET A N 1
ATOM 1467 C CA . MET A 1 184 ? 6.676 -17.311 2.277 1.00 88.62 184 MET A CA 1
ATOM 1468 C C . MET A 1 184 ? 6.202 -16.299 3.321 1.00 88.62 184 MET A C 1
ATOM 1470 O O . MET A 1 184 ? 5.969 -15.139 3.011 1.00 88.62 184 MET A O 1
ATOM 1474 N N . ALA A 1 185 ? 6.104 -16.71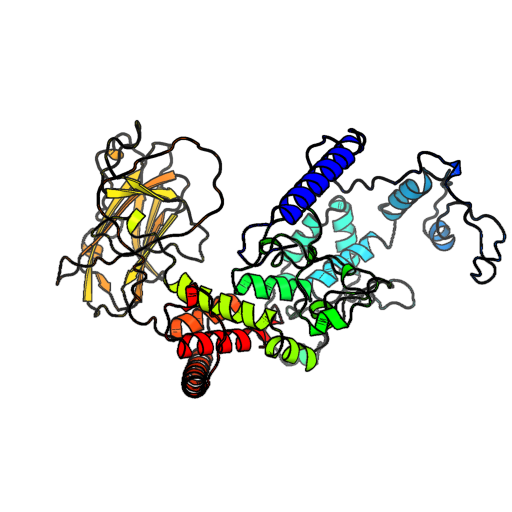1 4.583 1.00 85.19 185 ALA A N 1
ATOM 1475 C CA . ALA A 1 185 ? 5.859 -15.762 5.664 1.00 85.19 185 ALA A CA 1
ATOM 1476 C C . ALA A 1 185 ? 7.109 -14.897 5.924 1.00 85.19 185 ALA A C 1
ATOM 1478 O O . ALA A 1 185 ? 8.239 -15.381 5.814 1.00 85.19 185 ALA A O 1
ATOM 1479 N N . SER A 1 186 ? 6.915 -13.654 6.365 1.00 84.50 186 SER A N 1
ATOM 1480 C CA . SER A 1 186 ? 7.993 -12.750 6.807 1.00 84.50 186 SER A CA 1
ATOM 1481 C C . SER A 1 186 ? 8.604 -13.114 8.174 1.00 84.50 186 SER A C 1
ATOM 1483 O O . SER A 1 186 ? 9.613 -12.531 8.608 1.00 84.50 186 SER A O 1
ATOM 1485 N N . ARG A 1 187 ? 7.941 -14.042 8.884 1.00 77.44 187 ARG A N 1
ATOM 1486 C CA . ARG A 1 187 ? 8.193 -14.410 10.282 1.00 77.44 187 ARG A CA 1
ATOM 1487 C C . ARG A 1 187 ? 9.647 -14.823 10.495 1.00 77.44 187 ARG A C 1
ATOM 1489 O O . ARG A 1 187 ? 10.257 -15.505 9.676 1.00 77.44 187 ARG A O 1
ATOM 1496 N N . PHE A 1 188 ? 10.191 -14.441 11.645 1.00 74.50 188 PHE A N 1
ATOM 1497 C CA . PHE A 1 188 ? 11.512 -14.884 12.071 1.00 74.50 188 PHE A CA 1
ATOM 1498 C C . PHE A 1 188 ? 11.411 -16.320 12.603 1.00 74.50 188 PHE A C 1
ATOM 1500 O O . PHE A 1 188 ? 10.805 -16.544 13.648 1.00 74.50 188 PHE A O 1
ATOM 1507 N N . VAL A 1 189 ? 11.948 -17.292 11.856 1.00 66.94 189 VAL A N 1
ATOM 1508 C CA . VAL A 1 189 ? 11.815 -18.731 12.172 1.00 66.94 189 VAL A CA 1
ATOM 1509 C C . VAL A 1 189 ? 13.108 -19.346 12.715 1.00 66.94 189 VAL A C 1
ATOM 1511 O O . VAL A 1 189 ? 13.040 -20.248 13.543 1.00 66.94 189 VAL A O 1
ATOM 1514 N N . SER A 1 190 ? 14.282 -18.882 12.271 1.00 76.62 190 SER A N 1
ATOM 1515 C CA . SER A 1 190 ? 15.571 -19.484 12.634 1.00 76.62 190 SER A CA 1
ATOM 1516 C C . SER A 1 190 ? 16.661 -18.436 12.836 1.00 76.62 190 SER A C 1
ATOM 1518 O O . SER A 1 190 ? 16.967 -17.648 11.938 1.00 76.62 190 SER A O 1
ATOM 1520 N N . GLU A 1 191 ? 17.289 -18.470 14.012 1.00 82.94 191 GLU A N 1
ATOM 1521 C CA . GLU A 1 191 ? 18.462 -17.650 14.314 1.00 82.94 191 GLU A CA 1
ATOM 1522 C C . GLU A 1 191 ? 19.693 -18.106 13.512 1.00 82.94 191 GLU A C 1
ATOM 1524 O O . GLU A 1 191 ? 20.493 -17.279 13.087 1.00 82.94 191 GLU A O 1
ATOM 1529 N N . GLU A 1 192 ? 19.820 -19.407 13.230 1.00 85.94 192 GLU A N 1
ATOM 1530 C CA . GLU A 1 192 ? 20.908 -19.959 12.414 1.00 85.94 192 GLU A CA 1
ATOM 1531 C C . GLU A 1 192 ? 20.865 -19.404 10.983 1.00 85.94 192 GLU A C 1
ATOM 1533 O O . GLU A 1 192 ? 21.866 -18.883 10.490 1.00 85.94 192 GLU A O 1
ATOM 1538 N N . SER A 1 193 ? 19.687 -19.412 10.349 1.00 82.88 193 SER A N 1
ATOM 1539 C CA . SER A 1 193 ? 19.495 -18.829 9.014 1.00 82.88 193 SER A CA 1
ATOM 1540 C C . SER A 1 193 ? 19.795 -17.328 9.004 1.00 82.88 193 SER A C 1
ATOM 1542 O O . SER A 1 193 ? 20.442 -16.841 8.081 1.00 82.88 193 SER A O 1
ATOM 1544 N N . SER A 1 194 ? 19.419 -16.607 10.066 1.00 86.31 194 SER A N 1
ATOM 1545 C CA . SER A 1 194 ? 19.729 -15.181 10.212 1.00 86.31 194 SER A CA 1
ATOM 1546 C C . SER A 1 194 ? 21.210 -14.881 10.472 1.00 86.31 194 SER A C 1
ATOM 1548 O O . SER A 1 194 ? 21.642 -13.766 10.194 1.00 86.31 194 SER A O 1
ATOM 1550 N N . ARG A 1 195 ? 21.990 -15.826 11.013 1.00 87.62 195 ARG A N 1
ATOM 1551 C CA . ARG A 1 195 ? 23.449 -15.687 11.171 1.00 87.62 195 ARG A CA 1
ATOM 1552 C C . ARG A 1 195 ? 24.196 -15.993 9.869 1.00 87.62 195 ARG A C 1
ATOM 1554 O O . ARG A 1 195 ? 25.240 -15.396 9.626 1.00 87.62 195 ARG A O 1
ATOM 1561 N N . LEU A 1 196 ? 23.673 -16.907 9.049 1.00 88.50 196 LEU A N 1
ATOM 1562 C CA . LEU A 1 196 ? 24.245 -17.278 7.747 1.00 88.50 196 LEU A CA 1
ATOM 1563 C C . LEU A 1 196 ? 23.918 -16.261 6.641 1.00 88.50 196 LEU A C 1
ATOM 1565 O O . LEU A 1 196 ? 24.776 -15.962 5.815 1.00 88.50 196 LEU A O 1
ATOM 1569 N N . ASP A 1 197 ? 22.694 -15.731 6.629 1.00 88.88 197 ASP A N 1
ATOM 1570 C CA . ASP A 1 197 ? 22.206 -14.763 5.642 1.00 88.88 197 ASP A CA 1
ATOM 1571 C C . ASP A 1 197 ? 21.342 -13.674 6.319 1.00 88.88 197 ASP A C 1
ATOM 1573 O O . ASP A 1 197 ? 20.106 -13.707 6.228 1.00 88.88 197 ASP A O 1
ATOM 1577 N N . PRO A 1 198 ? 21.971 -12.713 7.030 1.00 86.44 198 PRO A N 1
ATOM 1578 C CA . PRO A 1 198 ? 21.265 -11.634 7.731 1.00 86.44 198 PRO A CA 1
ATOM 1579 C C . PRO A 1 198 ? 20.529 -10.686 6.774 1.00 86.44 198 PRO A C 1
ATOM 1581 O O . PRO A 1 198 ? 19.454 -10.187 7.104 1.00 86.44 198 PRO A O 1
ATOM 1584 N N . ASP A 1 199 ? 21.077 -10.493 5.571 1.00 85.19 199 ASP A N 1
ATOM 1585 C CA . ASP A 1 199 ? 20.519 -9.677 4.485 1.00 85.19 199 ASP A CA 1
ATOM 1586 C C . ASP A 1 199 ? 19.321 -10.344 3.775 1.00 85.19 199 ASP A C 1
ATOM 1588 O O . ASP A 1 199 ? 18.709 -9.722 2.902 1.00 85.19 199 ASP A O 1
ATOM 1592 N N . ASN A 1 200 ? 19.016 -11.611 4.096 1.00 88.12 200 ASN A N 1
ATOM 1593 C CA . ASN A 1 200 ? 18.029 -12.453 3.409 1.00 88.12 200 ASN A CA 1
ATOM 1594 C C . ASN A 1 200 ? 18.229 -12.487 1.873 1.00 88.12 200 ASN A C 1
ATOM 1596 O O . ASN A 1 200 ? 17.274 -12.523 1.093 1.00 88.12 200 ASN A O 1
ATOM 1600 N N . ARG A 1 201 ? 19.490 -12.467 1.415 1.00 86.38 201 ARG A N 1
ATOM 1601 C CA . ARG A 1 201 ? 19.880 -12.508 -0.006 1.00 86.38 201 ARG A CA 1
ATOM 1602 C C . ARG A 1 201 ? 19.461 -13.812 -0.691 1.00 86.38 201 ARG A C 1
ATOM 1604 O O . ARG A 1 201 ? 19.245 -13.804 -1.904 1.00 86.38 201 ARG A O 1
ATOM 1611 N N . LEU A 1 202 ? 19.369 -14.906 0.062 1.00 88.19 202 LEU A N 1
ATOM 1612 C CA . LEU A 1 202 ? 18.931 -16.233 -0.379 1.00 88.19 202 LEU A CA 1
ATOM 1613 C C . LEU A 1 202 ? 17.413 -16.440 -0.236 1.00 88.19 202 LEU A C 1
ATOM 1615 O O . LEU A 1 202 ? 16.911 -17.484 -0.646 1.00 88.19 202 LEU A O 1
ATOM 1619 N N . LEU A 1 203 ? 16.684 -15.449 0.299 1.00 88.12 203 LEU A N 1
ATOM 1620 C CA . LEU A 1 203 ? 15.219 -15.424 0.397 1.00 88.12 203 LEU A CA 1
ATOM 1621 C C . LEU A 1 203 ? 14.648 -16.641 1.143 1.00 88.12 203 LEU A C 1
ATOM 1623 O O . LEU A 1 203 ? 13.733 -17.322 0.683 1.00 88.12 203 LEU A O 1
ATOM 1627 N N . TRP A 1 204 ? 15.202 -16.898 2.330 1.00 87.25 204 TRP A N 1
ATOM 1628 C CA . TRP A 1 204 ? 14.749 -17.944 3.251 1.00 87.25 204 TRP A CA 1
ATOM 1629 C C . TRP A 1 204 ? 13.471 -17.560 4.024 1.00 87.25 204 TRP A C 1
ATOM 1631 O O . TRP A 1 204 ? 12.889 -18.398 4.714 1.00 87.25 204 TRP A O 1
ATOM 1641 N N . ARG A 1 205 ? 13.015 -16.310 3.884 1.00 87.31 205 ARG A N 1
ATOM 1642 C CA . ARG A 1 205 ? 11.710 -15.776 4.314 1.00 87.31 205 ARG A CA 1
ATOM 1643 C C . ARG A 1 205 ? 11.291 -14.609 3.414 1.00 87.31 205 ARG A C 1
ATOM 1645 O O . ARG A 1 205 ? 12.111 -14.122 2.635 1.00 87.31 205 ARG A O 1
ATOM 1652 N N . MET A 1 206 ? 10.061 -14.114 3.556 1.00 89.31 206 MET A N 1
ATOM 1653 C CA . MET A 1 206 ? 9.671 -12.848 2.920 1.00 89.31 206 MET A CA 1
ATOM 1654 C C . MET A 1 206 ? 10.298 -11.646 3.648 1.00 89.31 206 MET A C 1
ATOM 1656 O O . MET A 1 206 ? 10.534 -11.680 4.861 1.00 89.31 206 MET A O 1
ATOM 1660 N N . ASN A 1 207 ? 10.604 -10.585 2.901 1.00 87.12 207 ASN A N 1
ATOM 1661 C CA . ASN A 1 207 ? 11.080 -9.326 3.467 1.00 87.12 207 ASN A CA 1
ATOM 1662 C C . ASN A 1 207 ? 9.884 -8.454 3.841 1.00 87.12 207 ASN A C 1
ATOM 1664 O O . ASN A 1 207 ? 9.095 -8.109 2.967 1.00 87.12 207 ASN A O 1
ATOM 1668 N N . ARG A 1 208 ? 9.818 -8.025 5.108 1.00 86.50 208 ARG A N 1
ATOM 1669 C CA . ARG A 1 208 ? 8.945 -6.915 5.504 1.00 86.50 208 ARG A CA 1
ATOM 1670 C C . ARG A 1 208 ? 9.351 -5.673 4.720 1.00 86.50 208 ARG A C 1
ATOM 1672 O O . ARG A 1 208 ? 10.513 -5.272 4.796 1.00 86.50 208 ARG A O 1
ATOM 1679 N N . ARG A 1 209 ? 8.409 -5.089 3.984 1.00 87.00 209 ARG A N 1
ATOM 1680 C CA . ARG A 1 209 ? 8.616 -3.889 3.165 1.00 87.00 209 ARG A CA 1
ATOM 1681 C C . ARG A 1 209 ? 7.913 -2.711 3.817 1.00 87.00 209 ARG A C 1
ATOM 1683 O O . ARG A 1 209 ? 6.793 -2.868 4.303 1.00 87.00 209 ARG A O 1
ATOM 1690 N N . ARG A 1 210 ? 8.538 -1.536 3.823 1.00 89.44 210 ARG A N 1
ATOM 1691 C CA . ARG A 1 210 ? 7.857 -0.320 4.261 1.00 89.44 210 ARG A CA 1
ATOM 1692 C C . ARG A 1 210 ? 6.893 0.182 3.179 1.00 89.44 210 ARG A C 1
ATOM 1694 O O . ARG A 1 210 ? 7.187 0.086 1.988 1.00 89.44 210 ARG A O 1
ATOM 1701 N N . LEU A 1 211 ? 5.750 0.723 3.592 1.00 91.06 211 LEU A N 1
ATOM 1702 C CA . LEU A 1 211 ? 4.849 1.453 2.705 1.00 91.06 211 LEU A CA 1
ATOM 1703 C C . LEU A 1 211 ? 5.528 2.723 2.185 1.00 91.06 211 LEU A C 1
ATOM 1705 O O . LEU A 1 211 ? 6.090 3.506 2.957 1.00 91.06 211 LEU A O 1
ATOM 1709 N N . GLU A 1 212 ? 5.438 2.936 0.877 1.00 91.75 212 GLU A N 1
ATOM 1710 C CA . GLU A 1 212 ? 5.886 4.170 0.230 1.00 91.75 212 GLU A CA 1
ATOM 1711 C C . GLU A 1 212 ? 4.913 5.320 0.542 1.00 91.75 212 GLU A C 1
ATOM 1713 O O . GLU A 1 212 ? 3.766 5.081 0.914 1.00 91.75 212 GLU A O 1
ATOM 1718 N N . ALA A 1 213 ? 5.333 6.577 0.373 1.00 92.88 213 ALA A N 1
ATOM 1719 C CA . ALA A 1 213 ? 4.520 7.751 0.714 1.00 92.88 213 ALA A CA 1
ATOM 1720 C C . ALA A 1 213 ? 3.075 7.718 0.164 1.00 92.88 213 ALA A C 1
ATOM 1722 O O . ALA A 1 213 ? 2.122 8.025 0.881 1.00 92.88 213 ALA A O 1
ATOM 1723 N N . GLU A 1 214 ? 2.905 7.324 -1.099 1.00 93.50 214 GLU A N 1
ATOM 1724 C CA . GLU A 1 214 ? 1.606 7.201 -1.762 1.00 93.50 214 GLU A CA 1
ATOM 1725 C C . GLU A 1 214 ? 0.788 6.025 -1.215 1.00 93.50 214 GLU A C 1
ATOM 1727 O O . GLU A 1 214 ? -0.426 6.141 -1.075 1.00 93.50 214 GLU A O 1
ATOM 1732 N N . GLU A 1 215 ? 1.433 4.904 -0.884 1.00 93.06 215 GLU A N 1
ATOM 1733 C CA . GLU A 1 215 ? 0.765 3.734 -0.302 1.00 93.06 215 GLU A CA 1
ATOM 1734 C C . GLU A 1 215 ? 0.342 3.991 1.146 1.00 93.06 215 GLU A C 1
ATOM 1736 O O . GLU A 1 215 ? -0.716 3.538 1.569 1.00 93.06 215 GLU A O 1
ATOM 1741 N N . LEU A 1 216 ? 1.144 4.748 1.897 1.00 93.69 216 LEU A N 1
ATOM 1742 C CA . LEU A 1 216 ? 0.846 5.159 3.263 1.00 93.69 216 LEU A CA 1
ATOM 1743 C C . LEU A 1 216 ? -0.311 6.166 3.304 1.00 93.69 216 LEU A C 1
ATOM 1745 O O . LEU A 1 216 ? -1.172 6.084 4.178 1.00 93.69 216 LEU A O 1
ATOM 1749 N N . TRP A 1 217 ? -0.367 7.083 2.332 1.00 93.69 217 TRP A N 1
ATOM 1750 C CA . TRP A 1 217 ? -1.529 7.945 2.112 1.00 93.69 217 TRP A CA 1
ATOM 1751 C C . TRP A 1 217 ? -2.779 7.124 1.767 1.00 93.69 217 TRP A C 1
ATOM 1753 O O . TRP A 1 217 ? -3.814 7.273 2.421 1.00 93.69 217 TRP A O 1
ATOM 1763 N N . ASP A 1 218 ? -2.676 6.216 0.789 1.00 93.25 218 ASP A N 1
ATOM 1764 C CA . ASP A 1 218 ? -3.772 5.325 0.399 1.00 93.25 218 ASP A CA 1
ATOM 1765 C C . ASP A 1 218 ? -4.264 4.490 1.597 1.00 93.25 218 ASP A C 1
ATOM 1767 O O . ASP A 1 218 ? -5.470 4.397 1.820 1.00 93.25 218 ASP A O 1
ATOM 1771 N N . GLY A 1 219 ? -3.348 3.934 2.397 1.00 90.75 219 GLY A N 1
ATOM 1772 C CA . GLY A 1 219 ? -3.632 3.123 3.583 1.00 90.75 219 GLY A CA 1
ATOM 1773 C C . GLY A 1 219 ? -4.298 3.905 4.715 1.00 90.75 219 GLY A C 1
ATOM 1774 O O . GLY A 1 219 ? -5.287 3.435 5.278 1.00 90.75 219 GLY A O 1
ATOM 1775 N N . LEU A 1 220 ? -3.832 5.126 5.001 1.00 92.75 220 LEU A N 1
ATOM 1776 C CA . LEU A 1 220 ? -4.441 6.033 5.982 1.00 92.75 220 LEU A CA 1
ATOM 1777 C C . LEU A 1 220 ? -5.911 6.324 5.639 1.00 92.75 220 LEU A C 1
ATOM 1779 O O . LEU A 1 220 ? -6.805 6.166 6.477 1.00 92.75 220 LEU A O 1
ATOM 1783 N N . HIS A 1 221 ? -6.173 6.704 4.388 1.00 89.12 221 HIS A N 1
ATOM 1784 C CA . HIS A 1 221 ? -7.525 6.986 3.911 1.00 89.12 221 HIS A CA 1
ATOM 1785 C C . HIS A 1 221 ? -8.383 5.717 3.767 1.00 89.12 221 HIS A C 1
ATOM 1787 O O . HIS A 1 221 ? -9.595 5.765 3.988 1.00 89.12 221 HIS A O 1
ATOM 1793 N N . TRP A 1 222 ? -7.784 4.568 3.437 1.00 87.94 222 TRP A N 1
ATOM 1794 C CA . TRP A 1 222 ? -8.489 3.286 3.348 1.00 87.94 222 TRP A CA 1
ATOM 1795 C C . TRP A 1 222 ? -8.936 2.778 4.721 1.00 87.94 222 TRP A C 1
ATOM 1797 O O . TRP A 1 222 ? -10.093 2.381 4.874 1.00 87.94 222 TRP A O 1
ATOM 1807 N N . ALA A 1 223 ? -8.067 2.851 5.734 1.00 86.50 223 ALA A N 1
ATOM 1808 C CA . ALA A 1 223 ? -8.405 2.493 7.109 1.00 86.50 223 ALA A CA 1
ATOM 1809 C C . ALA A 1 223 ? -9.532 3.390 7.647 1.00 86.50 223 ALA A C 1
ATOM 1811 O O . ALA A 1 223 ? -10.538 2.902 8.165 1.00 86.50 223 ALA A O 1
ATOM 1812 N N . SER A 1 224 ? -9.431 4.694 7.388 1.00 84.38 224 SER A N 1
ATOM 1813 C CA . SER A 1 224 ? -10.441 5.687 7.773 1.00 84.38 224 SER A CA 1
ATOM 1814 C C . SER A 1 224 ? -11.760 5.580 6.996 1.00 84.38 224 SER A C 1
ATOM 1816 O O . SER A 1 224 ? -12.755 6.166 7.406 1.00 84.38 224 SER A O 1
ATOM 1818 N N . GLY A 1 225 ? -11.801 4.829 5.887 1.00 81.75 225 GLY A N 1
ATOM 1819 C CA . GLY A 1 225 ? -12.989 4.695 5.034 1.00 81.75 225 GLY A CA 1
ATOM 1820 C C . GLY A 1 225 ? -13.275 5.917 4.150 1.00 81.75 225 GLY A C 1
ATOM 1821 O O . GLY A 1 225 ? -14.367 6.035 3.604 1.00 81.75 225 GLY A O 1
ATOM 1822 N N . THR A 1 226 ? -12.308 6.823 3.996 1.00 83.19 226 THR A N 1
ATOM 1823 C CA . THR A 1 226 ? -12.457 8.100 3.276 1.00 83.19 226 THR A CA 1
ATOM 1824 C C . THR A 1 226 ? -11.799 8.105 1.891 1.00 83.19 226 THR A C 1
ATOM 1826 O O . THR A 1 226 ? -11.917 9.097 1.168 1.00 83.19 226 THR A O 1
ATOM 1829 N N . LEU A 1 227 ? -11.094 7.025 1.522 1.00 84.44 227 LEU A N 1
ATOM 1830 C CA . LEU A 1 227 ? -10.363 6.902 0.259 1.00 84.44 227 LEU A CA 1
ATOM 1831 C C . LEU A 1 227 ? -11.300 6.919 -0.956 1.00 84.44 227 LEU A C 1
ATOM 1833 O O . LEU A 1 227 ? -12.151 6.045 -1.120 1.00 84.44 227 LEU A O 1
ATOM 1837 N N . SER A 1 228 ? -11.053 7.846 -1.879 1.00 83.44 228 SER A N 1
ATOM 1838 C CA . SER A 1 228 ? -11.711 7.866 -3.184 1.00 83.44 228 SER A CA 1
ATOM 1839 C C . SER A 1 228 ? -10.984 6.943 -4.168 1.00 83.44 228 SER A C 1
ATOM 1841 O O . SER A 1 228 ? -9.848 7.195 -4.584 1.00 83.44 228 SER A O 1
ATOM 1843 N N . THR A 1 229 ? -11.659 5.857 -4.553 1.00 78.69 229 THR A N 1
ATOM 1844 C CA . THR A 1 229 ? -11.160 4.813 -5.466 1.00 78.69 229 THR A CA 1
ATOM 1845 C C . THR A 1 229 ? -11.312 5.161 -6.951 1.00 78.69 229 THR A C 1
ATOM 1847 O O . THR A 1 229 ? -10.908 4.374 -7.808 1.00 78.69 229 THR A O 1
ATOM 1850 N N . ASN A 1 230 ? -11.845 6.347 -7.273 1.00 77.69 230 ASN A N 1
ATOM 1851 C CA . ASN A 1 230 ? -12.020 6.831 -8.643 1.00 77.69 230 ASN A CA 1
ATOM 1852 C C . ASN A 1 230 ? -10.696 6.780 -9.426 1.00 77.69 230 ASN A C 1
ATOM 1854 O O . ASN A 1 230 ? -9.683 7.334 -8.986 1.00 77.69 230 ASN A O 1
ATOM 1858 N N . MET A 1 231 ? -10.712 6.170 -10.614 1.00 80.12 231 MET A N 1
ATOM 1859 C CA . MET A 1 231 ? -9.538 6.020 -11.483 1.00 80.12 231 MET A CA 1
ATOM 1860 C C . MET A 1 231 ? -9.563 6.991 -12.674 1.00 80.12 231 MET A C 1
ATOM 1862 O O . MET A 1 231 ? -10.616 7.263 -13.241 1.00 80.12 231 MET A O 1
ATOM 1866 N N . GLY A 1 232 ? -8.387 7.474 -13.089 1.00 79.38 232 GLY A N 1
ATOM 1867 C CA . GLY A 1 232 ? -8.222 8.354 -14.259 1.00 79.38 232 GLY A CA 1
ATOM 1868 C C . GLY A 1 232 ? -8.550 9.832 -13.999 1.00 79.38 232 GLY A C 1
ATOM 1869 O O . GLY A 1 232 ? -8.546 10.284 -12.856 1.00 79.38 232 GLY A O 1
ATOM 1870 N N . GLY A 1 233 ? -8.817 10.598 -15.059 1.00 82.12 233 GLY A N 1
ATOM 1871 C CA . GLY A 1 233 ? -9.121 12.032 -14.962 1.00 82.12 233 GLY A CA 1
ATOM 1872 C C . GLY A 1 233 ? -7.918 12.923 -14.617 1.00 82.12 233 GLY A C 1
ATOM 1873 O O . GLY A 1 233 ? -6.764 12.493 -14.664 1.00 82.12 233 GLY A O 1
ATOM 1874 N N . CYS A 1 234 ? -8.196 14.189 -14.300 1.00 82.81 234 CYS A N 1
ATOM 1875 C CA . CYS A 1 234 ? -7.175 15.194 -13.999 1.00 82.81 234 CYS A CA 1
ATOM 1876 C C . CYS A 1 234 ? -6.431 14.915 -12.674 1.00 82.81 234 CYS A C 1
ATOM 1878 O O . CYS A 1 234 ? -7.016 14.325 -11.760 1.00 82.81 234 CYS A O 1
ATOM 1880 N N . PRO A 1 235 ? -5.171 15.379 -12.532 1.00 86.25 235 PRO A N 1
ATOM 1881 C CA . PRO A 1 235 ? -4.456 15.341 -11.259 1.00 86.25 235 PRO A CA 1
ATOM 1882 C C . PRO A 1 235 ? -5.171 16.146 -10.169 1.00 86.25 235 PRO A C 1
ATOM 1884 O O . PRO A 1 235 ? -5.690 17.234 -10.428 1.00 86.25 235 PRO A O 1
ATOM 1887 N N . VAL A 1 236 ? -5.137 15.641 -8.937 1.00 89.38 236 VAL A N 1
ATOM 1888 C CA . VAL A 1 236 ? -5.697 16.310 -7.757 1.00 89.38 236 VAL A CA 1
ATOM 1889 C C . VAL A 1 236 ? -4.639 17.134 -7.038 1.00 89.38 236 VAL A C 1
ATOM 1891 O O . VAL A 1 236 ? -3.482 16.736 -6.906 1.00 89.38 236 VAL A O 1
ATOM 1894 N N . ILE A 1 237 ? -5.065 18.285 -6.529 1.00 90.06 237 ILE A N 1
ATOM 1895 C CA . ILE A 1 237 ? -4.272 19.190 -5.708 1.00 90.06 237 ILE A CA 1
ATOM 1896 C C . ILE A 1 237 ? -4.960 19.258 -4.334 1.00 90.06 237 ILE A C 1
ATOM 1898 O O . ILE A 1 237 ? -5.927 20.014 -4.188 1.00 90.06 237 ILE A O 1
ATOM 1902 N N . PRO A 1 238 ? -4.532 18.451 -3.341 1.00 89.75 238 PRO A N 1
ATOM 1903 C CA . PRO A 1 238 ? -5.128 18.452 -2.004 1.00 89.75 238 PRO A CA 1
ATOM 1904 C C . PRO A 1 238 ? -4.864 19.783 -1.277 1.00 89.75 238 PRO A C 1
ATOM 1906 O O . PRO A 1 238 ? -3.917 20.502 -1.615 1.00 89.75 238 PRO A O 1
ATOM 1909 N N . PRO A 1 239 ? -5.668 20.141 -0.264 1.00 88.44 239 PRO A N 1
ATOM 1910 C CA . PRO A 1 239 ? -5.417 21.309 0.565 1.00 88.44 239 PRO A CA 1
ATOM 1911 C C . PRO A 1 239 ? -4.131 21.123 1.379 1.00 88.44 239 PRO A C 1
ATOM 1913 O O . PRO A 1 239 ? -3.844 20.035 1.869 1.00 88.44 239 PRO A O 1
ATOM 1916 N N . LEU A 1 240 ? -3.379 22.210 1.542 1.00 87.38 240 LEU A N 1
ATOM 1917 C CA . LEU A 1 240 ? -2.229 22.275 2.445 1.00 87.38 240 LEU A CA 1
ATOM 1918 C C . LEU A 1 240 ? -2.641 22.905 3.776 1.00 87.38 240 LEU A C 1
ATOM 1920 O O . LEU A 1 240 ? -3.556 23.738 3.831 1.00 87.38 240 LEU A O 1
ATOM 1924 N N . ALA A 1 241 ? -1.911 22.580 4.839 1.00 83.94 241 ALA A N 1
ATOM 1925 C CA . ALA A 1 241 ? -1.912 23.383 6.052 1.00 83.94 241 ALA A CA 1
ATOM 1926 C C . ALA A 1 241 ? -1.414 24.815 5.748 1.00 83.94 241 ALA A C 1
ATOM 1928 O O . ALA A 1 241 ? -0.763 25.068 4.732 1.00 83.94 241 ALA A O 1
ATOM 1929 N N . LYS A 1 242 ? -1.700 25.787 6.625 1.00 80.94 242 LYS A N 1
ATOM 1930 C CA . LYS A 1 242 ? -1.247 27.179 6.410 1.00 80.94 242 LYS A CA 1
ATOM 1931 C C . LYS A 1 242 ? 0.276 27.255 6.408 1.00 80.94 242 LYS A C 1
ATOM 1933 O O . LYS A 1 242 ? 0.872 27.894 5.555 1.00 80.94 242 LYS A O 1
ATOM 1938 N N . GLU A 1 243 ? 0.852 26.529 7.351 1.00 83.44 243 GLU A N 1
ATOM 1939 C CA . GLU A 1 243 ? 2.270 26.412 7.640 1.00 83.44 243 GLU A CA 1
ATOM 1940 C C . GLU A 1 243 ? 3.013 25.723 6.471 1.00 83.44 243 GLU A C 1
ATOM 1942 O O . GLU A 1 243 ? 4.113 26.110 6.095 1.00 83.44 243 GLU A O 1
ATOM 1947 N N . GLU A 1 244 ? 2.364 24.752 5.820 1.00 84.31 244 GLU A N 1
ATOM 1948 C CA . GLU A 1 244 ? 2.843 24.100 4.592 1.00 84.31 244 GLU A CA 1
ATOM 1949 C C . GLU A 1 244 ? 2.733 25.019 3.360 1.00 84.31 244 GLU A C 1
ATOM 1951 O O . GLU A 1 244 ? 3.599 25.005 2.484 1.00 84.31 244 GLU A O 1
ATOM 1956 N N . ALA A 1 245 ? 1.680 25.839 3.287 1.00 83.12 245 ALA A N 1
ATOM 1957 C CA . ALA A 1 245 ? 1.475 26.794 2.202 1.00 83.12 245 ALA A CA 1
ATOM 1958 C C . ALA A 1 245 ? 2.441 27.994 2.260 1.00 83.12 245 ALA A C 1
ATOM 1960 O O . ALA A 1 245 ? 2.710 28.593 1.223 1.00 83.12 245 ALA A O 1
ATOM 1961 N N . GLU A 1 246 ? 3.005 28.328 3.425 1.00 83.31 246 GLU A N 1
ATOM 1962 C CA . GLU A 1 246 ? 4.041 29.367 3.576 1.00 83.31 246 GLU A CA 1
ATOM 1963 C C . GLU A 1 246 ? 5.365 29.004 2.877 1.00 83.31 246 GLU A C 1
ATOM 1965 O O . GLU A 1 246 ? 6.116 29.894 2.477 1.00 83.31 246 GLU A O 1
ATOM 1970 N N . ALA A 1 247 ? 5.631 27.714 2.638 1.00 80.88 247 ALA A N 1
ATOM 1971 C CA . ALA A 1 247 ? 6.761 27.264 1.821 1.00 80.88 247 ALA A CA 1
ATOM 1972 C C . ALA A 1 247 ? 6.568 27.531 0.309 1.00 80.88 247 ALA A C 1
ATOM 1974 O O . ALA A 1 247 ? 7.516 27.418 -0.475 1.00 80.88 247 ALA A O 1
ATOM 1975 N N . LEU A 1 248 ? 5.357 27.898 -0.131 1.00 81.06 248 LEU A N 1
ATOM 1976 C CA . LEU A 1 248 ? 5.100 28.315 -1.507 1.00 81.06 248 LEU A CA 1
ATOM 1977 C C . LEU A 1 248 ? 5.495 29.780 -1.694 1.00 81.06 248 LEU A C 1
ATOM 1979 O O . LEU A 1 248 ? 4.964 30.676 -1.046 1.00 81.06 248 LEU A O 1
ATOM 1983 N N . ARG A 1 249 ? 6.340 30.045 -2.696 1.00 77.94 249 ARG A N 1
ATOM 1984 C CA . ARG A 1 249 ? 6.683 31.415 -3.117 1.00 77.94 249 ARG A CA 1
ATOM 1985 C C . ARG A 1 249 ? 5.449 32.261 -3.477 1.00 77.94 249 ARG A C 1
ATOM 1987 O O . ARG A 1 249 ? 5.482 33.473 -3.319 1.00 77.94 249 ARG A O 1
ATOM 1994 N N . GLU A 1 250 ? 4.405 31.631 -4.011 1.00 77.50 250 GLU A N 1
ATOM 1995 C CA . GLU A 1 250 ? 3.179 32.275 -4.486 1.00 77.50 250 GLU A CA 1
ATOM 1996 C C . GLU A 1 250 ? 1.980 31.352 -4.244 1.00 77.50 250 GLU A C 1
ATOM 1998 O O . GLU A 1 250 ? 2.026 30.183 -4.619 1.00 77.50 250 GLU A O 1
ATOM 2003 N N . GLY A 1 251 ? 0.865 31.852 -3.705 1.00 69.19 251 GLY A N 1
ATOM 2004 C CA . GLY A 1 251 ? -0.298 31.001 -3.395 1.00 69.19 251 GLY A CA 1
ATOM 2005 C C . GLY A 1 251 ? -0.935 30.313 -4.616 1.00 69.19 251 GLY A C 1
ATOM 2006 O O . GLY A 1 251 ? -1.506 29.233 -4.498 1.00 69.19 251 GLY A O 1
ATOM 2007 N N . TRP A 1 252 ? -0.793 30.886 -5.817 1.00 71.25 252 TRP A N 1
ATOM 2008 C CA . TRP A 1 252 ? -1.284 30.277 -7.062 1.00 71.25 252 TRP A CA 1
ATOM 2009 C C . TRP A 1 252 ? -0.429 29.097 -7.552 1.00 71.25 252 TRP A C 1
ATOM 2011 O O . TRP A 1 252 ? -0.804 28.423 -8.507 1.00 71.25 252 TRP A O 1
ATOM 2021 N N . TYR A 1 253 ? 0.705 28.811 -6.902 1.00 80.12 253 TYR A N 1
ATOM 2022 C CA . TYR A 1 253 ? 1.540 27.647 -7.203 1.00 80.12 253 TYR A CA 1
ATOM 2023 C C . TYR A 1 253 ? 0.931 26.310 -6.767 1.00 80.12 253 TYR A C 1
ATOM 2025 O O . TYR A 1 253 ? 1.433 25.270 -7.207 1.00 80.12 253 TYR A O 1
ATOM 2033 N N . TRP A 1 254 ? -0.125 26.336 -5.951 1.00 85.62 254 TRP A N 1
ATOM 2034 C CA . TRP A 1 254 ? -0.851 25.156 -5.490 1.00 85.62 254 TRP A CA 1
ATOM 2035 C C . TRP A 1 254 ? -2.374 25.405 -5.534 1.00 85.62 254 TRP A C 1
ATOM 2037 O O . TRP A 1 254 ? -3.005 25.648 -4.502 1.00 85.62 254 TRP A O 1
ATOM 2047 N N . PRO A 1 255 ? -2.982 25.434 -6.737 1.00 86.06 255 PRO A N 1
ATOM 2048 C CA . PRO A 1 255 ? -4.405 25.714 -6.897 1.00 86.06 255 PRO A CA 1
ATOM 2049 C C . PRO A 1 255 ? -5.243 24.503 -6.461 1.00 86.06 255 PRO A C 1
ATOM 2051 O O . PRO A 1 255 ? -5.534 23.625 -7.265 1.00 86.06 255 PRO A O 1
ATOM 2054 N N . VAL A 1 256 ? -5.609 24.465 -5.176 1.00 87.75 256 VAL A N 1
ATOM 2055 C CA . VAL A 1 256 ? -6.394 23.382 -4.552 1.00 87.75 256 VAL A CA 1
ATOM 2056 C C . VAL A 1 256 ? -7.632 23.033 -5.385 1.00 87.75 256 VAL A C 1
ATOM 2058 O O . VAL A 1 256 ? -8.409 23.919 -5.754 1.00 87.75 256 VAL A O 1
ATOM 2061 N N . THR A 1 257 ? -7.819 21.737 -5.648 1.00 87.00 257 THR A N 1
ATOM 2062 C CA . THR A 1 257 ? -8.939 21.193 -6.425 1.00 87.00 257 THR A CA 1
ATOM 2063 C C . THR A 1 257 ? -10.282 21.631 -5.833 1.00 87.00 257 THR A C 1
ATOM 2065 O O . THR A 1 257 ? -10.452 21.683 -4.615 1.00 87.00 257 THR A O 1
ATOM 2068 N N . ALA A 1 258 ? -11.251 21.976 -6.684 1.00 76.81 258 ALA A N 1
ATOM 2069 C CA . ALA A 1 258 ? -12.495 22.605 -6.235 1.00 76.81 258 ALA A CA 1
ATOM 2070 C C . ALA A 1 258 ? -13.442 21.662 -5.465 1.00 76.81 258 ALA A C 1
ATOM 2072 O O . ALA A 1 258 ? -14.151 22.143 -4.576 1.00 76.81 258 ALA A O 1
ATOM 2073 N N . GLY A 1 259 ? -13.451 20.370 -5.812 1.00 78.69 259 GLY A N 1
ATOM 2074 C CA . GLY A 1 259 ? -14.253 19.316 -5.184 1.00 78.69 259 GLY A CA 1
ATOM 2075 C C . GLY A 1 259 ? -13.547 18.690 -3.975 1.00 78.69 259 GLY A C 1
ATOM 2076 O O . GLY A 1 259 ? -12.506 18.057 -4.166 1.00 78.69 259 GLY A O 1
ATOM 2077 N N . PRO A 1 260 ? -14.050 18.857 -2.734 1.00 77.38 260 PRO A N 1
ATOM 2078 C CA . PRO A 1 260 ? -13.443 18.258 -1.542 1.00 77.38 260 PRO A CA 1
ATOM 2079 C C . PRO A 1 260 ? -13.439 16.725 -1.551 1.00 77.38 260 PRO A C 1
ATOM 2081 O O . PRO A 1 260 ? -12.524 16.105 -1.020 1.00 77.38 260 PRO A O 1
ATOM 2084 N N . GLU A 1 261 ? -14.427 16.113 -2.200 1.00 75.19 261 GLU A N 1
ATOM 2085 C CA . GLU A 1 261 ? -14.532 14.669 -2.428 1.00 75.19 261 GLU A CA 1
ATOM 2086 C C . GLU A 1 261 ? -13.360 14.088 -3.237 1.00 75.19 261 GLU A C 1
ATOM 2088 O O . GLU A 1 261 ? -13.052 12.900 -3.128 1.00 75.19 261 GLU A O 1
ATOM 2093 N N . GLU A 1 262 ? -12.665 14.918 -4.021 1.00 80.56 262 GLU A N 1
ATOM 2094 C CA . GLU A 1 262 ? -11.480 14.500 -4.766 1.00 80.56 262 GLU A CA 1
ATOM 2095 C C . GLU A 1 262 ? -10.195 14.566 -3.926 1.00 80.56 262 GLU A C 1
ATOM 2097 O O . GLU A 1 262 ? -9.210 13.926 -4.286 1.00 80.56 262 GLU A O 1
ATOM 2102 N N . HIS A 1 263 ? -10.176 15.295 -2.801 1.00 85.38 263 HIS A N 1
ATOM 2103 C CA . HIS A 1 263 ? -8.956 15.522 -2.003 1.00 85.38 263 HIS A CA 1
ATOM 2104 C C . HIS A 1 263 ? -8.391 14.237 -1.386 1.00 85.38 263 HIS A C 1
ATOM 2106 O O . HIS A 1 263 ? -7.179 14.130 -1.221 1.00 85.38 263 HIS A O 1
ATOM 2112 N N . ASN A 1 264 ? -9.251 13.249 -1.134 1.00 86.50 264 ASN A N 1
ATOM 2113 C CA . ASN A 1 264 ? -8.893 11.934 -0.594 1.00 86.50 264 ASN A CA 1
ATOM 2114 C C . ASN A 1 264 ? -8.688 10.878 -1.699 1.00 86.50 264 ASN A C 1
ATOM 2116 O O . ASN A 1 264 ? -8.860 9.682 -1.459 1.00 86.50 264 ASN A O 1
ATOM 2120 N N . ARG A 1 265 ? -8.397 11.283 -2.943 1.00 89.00 265 ARG A N 1
ATOM 2121 C CA . ARG A 1 265 ? -8.016 10.332 -3.999 1.00 89.00 265 ARG A CA 1
ATOM 2122 C C . ARG A 1 265 ? -6.659 9.701 -3.708 1.00 89.00 265 ARG A C 1
ATOM 2124 O O . ARG A 1 265 ? -5.851 10.233 -2.946 1.00 89.00 265 ARG A O 1
ATOM 2131 N N . ARG A 1 266 ? -6.428 8.557 -4.355 1.00 90.56 266 ARG A N 1
ATOM 2132 C CA . ARG A 1 266 ? -5.170 7.814 -4.258 1.00 90.56 266 ARG A CA 1
ATOM 2133 C C . ARG A 1 266 ? -3.962 8.701 -4.568 1.00 90.56 266 ARG A C 1
ATOM 2135 O O . ARG A 1 266 ? -4.003 9.455 -5.543 1.00 90.56 266 ARG A O 1
ATOM 2142 N N . GLY A 1 267 ? -2.872 8.546 -3.816 1.00 90.94 267 GLY A N 1
ATOM 2143 C CA . GLY A 1 267 ? -1.678 9.397 -3.901 1.00 90.94 267 GLY A CA 1
ATOM 2144 C C . GLY A 1 267 ? -1.035 9.435 -5.295 1.00 90.94 267 GLY A C 1
ATOM 2145 O O . GLY A 1 267 ? -0.482 10.454 -5.699 1.00 90.94 267 GLY A O 1
ATOM 2146 N N . VAL A 1 268 ? -1.209 8.372 -6.090 1.00 91.25 268 VAL A N 1
ATOM 2147 C CA . VAL A 1 268 ? -0.781 8.297 -7.502 1.00 91.25 268 VAL A CA 1
ATOM 2148 C C . VAL A 1 268 ? -1.434 9.352 -8.415 1.00 91.25 268 VAL A C 1
ATOM 2150 O O . VAL A 1 268 ? -0.886 9.680 -9.465 1.00 91.25 268 VAL A O 1
ATOM 2153 N N . TYR A 1 269 ? -2.594 9.902 -8.037 1.00 91.00 269 TYR A N 1
ATOM 2154 C CA . TYR A 1 269 ? -3.281 10.965 -8.783 1.00 91.00 269 TYR A CA 1
ATOM 2155 C C . TYR A 1 269 ? -2.884 12.377 -8.339 1.00 91.00 269 TYR A C 1
ATOM 2157 O O . TYR A 1 269 ? -3.439 13.350 -8.851 1.00 91.00 269 TYR A O 1
ATOM 2165 N N . PHE A 1 270 ? -1.957 12.525 -7.391 1.00 90.81 270 PHE A N 1
ATOM 2166 C CA . PHE A 1 270 ? -1.582 13.842 -6.887 1.00 90.81 270 PHE A CA 1
ATOM 2167 C C . PHE A 1 270 ? -0.735 14.613 -7.895 1.00 90.81 270 PHE A C 1
ATOM 2169 O O . PHE A 1 270 ? 0.117 14.075 -8.601 1.00 90.81 270 PHE A O 1
ATOM 2176 N N . PHE A 1 271 ? -0.969 15.918 -7.959 1.00 87.75 271 PHE A N 1
ATOM 2177 C CA . PHE A 1 271 ? -0.213 16.812 -8.815 1.00 87.75 271 PHE A CA 1
ATOM 2178 C C . PHE A 1 271 ? 1.220 16.985 -8.301 1.00 87.75 271 PHE A C 1
ATOM 2180 O O . PHE A 1 271 ? 1.468 17.571 -7.246 1.00 87.75 271 PHE A O 1
ATOM 2187 N N . VAL A 1 272 ? 2.183 16.515 -9.090 1.00 83.81 272 VAL A N 1
ATOM 2188 C CA . VAL A 1 272 ? 3.607 16.591 -8.764 1.00 83.81 272 VAL A CA 1
ATOM 2189 C C . VAL A 1 272 ? 4.265 17.737 -9.530 1.00 83.81 272 VAL A C 1
ATOM 2191 O O . VAL A 1 272 ? 4.274 17.754 -10.762 1.00 83.81 272 VAL A O 1
ATOM 2194 N N . ARG A 1 273 ? 4.889 18.685 -8.816 1.00 80.88 273 ARG A N 1
ATOM 2195 C CA . ARG A 1 273 ? 5.758 19.705 -9.426 1.00 80.88 273 ARG A CA 1
ATOM 2196 C C . ARG A 1 273 ? 7.228 19.376 -9.188 1.00 80.88 273 ARG A C 1
ATOM 2198 O O . ARG A 1 273 ? 7.617 18.867 -8.142 1.00 80.88 273 ARG A O 1
ATOM 2205 N N . ARG A 1 274 ? 8.082 19.779 -10.133 1.00 80.38 274 ARG A N 1
ATOM 2206 C CA . ARG A 1 274 ? 9.546 19.627 -10.027 1.00 80.38 274 ARG A CA 1
ATOM 2207 C C . ARG A 1 274 ? 10.152 20.334 -8.805 1.00 80.38 274 ARG A C 1
ATOM 2209 O O . ARG A 1 274 ? 11.129 19.840 -8.256 1.00 80.38 274 ARG A O 1
ATOM 2216 N N . ASN A 1 275 ? 9.576 21.471 -8.401 1.00 80.56 275 ASN A N 1
ATOM 2217 C CA . ASN A 1 275 ? 10.129 22.358 -7.367 1.00 80.56 275 ASN A CA 1
ATOM 2218 C C . ASN A 1 275 ? 9.311 22.373 -6.061 1.00 80.56 275 ASN A C 1
ATOM 2220 O O . ASN A 1 275 ? 9.690 23.072 -5.129 1.00 80.56 275 ASN A O 1
ATOM 2224 N N . PHE A 1 276 ? 8.176 21.673 -6.009 1.00 82.81 276 PHE A N 1
ATOM 2225 C CA . PHE A 1 276 ? 7.336 21.565 -4.816 1.00 82.81 276 PHE A CA 1
ATOM 2226 C C . PHE A 1 276 ? 6.597 20.226 -4.864 1.00 82.81 276 PHE A C 1
ATOM 2228 O O . PHE A 1 276 ? 5.837 19.962 -5.799 1.00 82.81 276 PHE A O 1
ATOM 2235 N N . ARG A 1 277 ? 6.871 19.370 -3.882 1.00 84.19 277 ARG A N 1
ATOM 2236 C CA . ARG A 1 277 ? 6.200 18.083 -3.673 1.00 84.19 277 ARG A CA 1
ATOM 2237 C C . ARG A 1 277 ? 5.169 18.259 -2.560 1.00 84.19 277 ARG A C 1
ATOM 2239 O O . ARG A 1 277 ? 5.283 19.188 -1.764 1.00 84.19 277 ARG A O 1
ATOM 2246 N N . PHE A 1 278 ? 4.170 17.383 -2.506 1.00 89.06 278 PHE A N 1
ATOM 2247 C CA . PHE A 1 278 ? 3.238 17.367 -1.381 1.00 89.06 278 PHE A CA 1
ATOM 2248 C C . PHE A 1 278 ? 4.030 17.112 -0.076 1.00 89.06 278 PHE A C 1
ATOM 2250 O O . PHE A 1 278 ? 4.809 16.158 -0.055 1.00 89.06 278 PHE A O 1
ATOM 2257 N N . PRO A 1 279 ? 3.903 17.934 0.987 1.00 88.69 279 PRO A N 1
ATOM 2258 C CA . PRO A 1 279 ? 4.822 17.885 2.132 1.00 88.69 279 PRO A CA 1
ATOM 2259 C C . PRO A 1 279 ? 4.897 16.531 2.843 1.00 88.69 279 PRO A C 1
ATOM 2261 O O . PRO A 1 279 ? 5.985 16.102 3.211 1.00 88.69 279 PRO A O 1
ATOM 2264 N N . MET 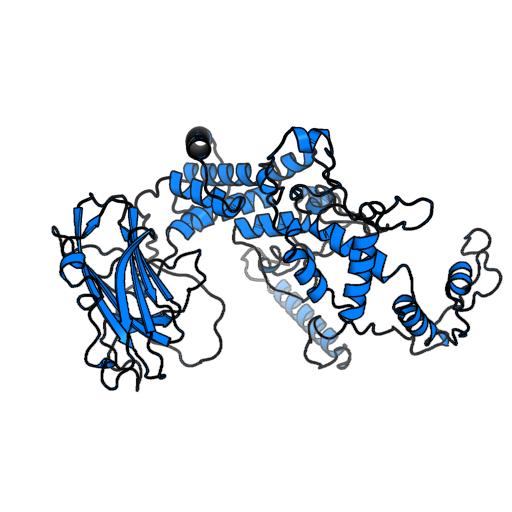A 1 280 ? 3.768 15.824 2.969 1.00 90.31 280 MET A N 1
ATOM 2265 C CA . MET A 1 280 ? 3.729 14.456 3.504 1.00 90.31 280 MET A CA 1
ATOM 2266 C C . MET A 1 280 ? 4.631 13.516 2.692 1.00 90.31 280 MET A C 1
ATOM 2268 O O . MET A 1 280 ? 5.425 12.780 3.266 1.00 90.31 280 MET A O 1
ATOM 2272 N N . PHE A 1 281 ? 4.597 13.604 1.359 1.00 92.00 281 PHE A N 1
ATOM 2273 C CA . PHE A 1 281 ? 5.429 12.760 0.502 1.00 92.00 281 PHE A CA 1
ATOM 2274 C C . PHE A 1 281 ? 6.929 13.024 0.709 1.00 92.00 281 PHE A C 1
ATOM 2276 O O . PHE A 1 281 ? 7.712 12.081 0.730 1.00 92.00 281 PHE A O 1
ATOM 2283 N N . ASP A 1 282 ? 7.341 14.276 0.928 1.00 88.94 282 ASP A N 1
ATOM 2284 C CA . ASP A 1 282 ? 8.753 14.602 1.194 1.00 88.94 282 ASP A CA 1
ATOM 2285 C C . ASP A 1 282 ? 9.237 14.084 2.566 1.00 88.94 282 ASP A C 1
ATOM 2287 O O . ASP A 1 282 ? 10.408 13.756 2.727 1.00 88.94 282 ASP A O 1
ATOM 2291 N N . VAL A 1 283 ? 8.336 13.957 3.550 1.00 91.00 283 VAL A N 1
ATOM 2292 C CA . VAL A 1 283 ? 8.631 13.353 4.866 1.00 91.00 283 VAL A CA 1
ATOM 2293 C C . VAL A 1 283 ? 8.788 11.827 4.781 1.00 91.00 283 VAL A C 1
ATOM 2295 O O . VAL A 1 283 ? 9.578 11.247 5.529 1.00 91.00 283 VAL A O 1
ATOM 2298 N N . PHE A 1 284 ? 8.071 11.174 3.864 1.00 92.12 284 PHE A N 1
ATOM 2299 C CA . PHE A 1 284 ? 8.106 9.724 3.632 1.00 92.12 284 PHE A CA 1
ATOM 2300 C C . PHE A 1 284 ? 8.920 9.347 2.379 1.00 92.12 284 PHE A C 1
ATOM 2302 O O . PHE A 1 284 ? 8.492 8.536 1.559 1.00 92.12 284 PHE A O 1
ATOM 2309 N N . ASP A 1 285 ? 10.105 9.952 2.246 1.00 90.94 285 ASP A N 1
ATOM 2310 C CA . ASP A 1 285 ? 11.168 9.560 1.306 1.00 90.94 285 ASP A CA 1
ATOM 2311 C C . ASP A 1 285 ? 10.761 9.532 -0.192 1.00 90.94 285 ASP A C 1
ATOM 2313 O O . ASP A 1 285 ? 11.335 8.813 -1.016 1.00 90.94 285 ASP A O 1
ATOM 2317 N N . TYR A 1 286 ? 9.777 10.347 -0.598 1.00 90.75 286 TYR A N 1
ATOM 2318 C CA . TYR A 1 286 ? 9.353 10.427 -2.000 1.00 90.75 286 TYR A CA 1
ATOM 2319 C C . TYR A 1 286 ? 10.491 10.954 -2.904 1.00 90.75 286 TYR A C 1
ATOM 2321 O O . TYR A 1 286 ? 11.028 12.044 -2.661 1.00 90.75 286 TYR A O 1
ATOM 2329 N N . PRO A 1 287 ? 10.819 10.258 -4.012 1.00 88.44 287 PRO A N 1
ATOM 2330 C CA . PRO A 1 287 ? 12.012 10.516 -4.803 1.00 88.44 287 PRO A CA 1
ATOM 2331 C C . PRO A 1 287 ? 12.014 11.894 -5.471 1.00 88.44 287 PRO A C 1
ATOM 2333 O O . PRO A 1 287 ? 10.993 12.500 -5.809 1.00 88.44 287 PRO A O 1
ATOM 2336 N N . ILE A 1 288 ? 13.219 12.401 -5.700 1.00 85.38 288 ILE A N 1
ATOM 2337 C CA . ILE A 1 288 ? 13.431 13.737 -6.245 1.00 85.38 288 ILE A CA 1
ATOM 2338 C C . ILE A 1 288 ? 13.192 13.730 -7.765 1.00 85.38 288 ILE A C 1
ATOM 2340 O O . ILE A 1 288 ? 14.014 13.246 -8.539 1.00 85.38 288 ILE A O 1
ATOM 2344 N N . ASN A 1 289 ? 12.094 14.356 -8.204 1.00 81.06 289 ASN A N 1
ATOM 2345 C CA . ASN A 1 289 ? 11.576 14.345 -9.588 1.00 81.06 289 ASN A CA 1
ATOM 2346 C C . ASN A 1 289 ? 12.487 14.938 -10.689 1.00 81.06 289 ASN A C 1
ATOM 2348 O O . ASN A 1 289 ? 12.054 15.086 -11.832 1.00 81.06 289 ASN A O 1
ATOM 2352 N N . TYR A 1 290 ? 13.716 15.352 -10.371 1.00 81.38 290 TYR A N 1
ATOM 2353 C CA . TYR A 1 290 ? 14.683 15.884 -11.339 1.00 81.38 290 TYR A CA 1
ATOM 2354 C C . TYR A 1 290 ? 15.953 15.034 -11.494 1.00 81.38 290 TYR A C 1
ATOM 2356 O O . TYR A 1 290 ? 16.835 15.414 -12.265 1.00 81.38 290 TYR A O 1
ATOM 2364 N N . VAL A 1 291 ? 16.041 13.895 -10.801 1.00 85.25 291 VAL A N 1
ATOM 2365 C CA . VAL A 1 291 ? 17.090 12.875 -10.958 1.00 85.25 291 VAL A CA 1
ATOM 2366 C C . VAL A 1 291 ? 16.457 11.499 -11.183 1.00 85.25 291 VAL A C 1
ATOM 2368 O O . VAL A 1 291 ? 15.282 11.290 -10.898 1.00 85.25 291 VAL A O 1
ATOM 2371 N N . SER A 1 292 ? 17.223 10.548 -11.723 1.00 84.44 292 SER A N 1
ATOM 2372 C CA . SER A 1 292 ? 16.761 9.161 -11.853 1.00 84.44 292 SER A CA 1
ATOM 2373 C C . SER A 1 292 ? 16.903 8.431 -10.518 1.00 84.44 292 SER A C 1
ATOM 2375 O O . SER A 1 292 ? 18.009 8.350 -9.986 1.00 84.44 292 SER A O 1
ATOM 2377 N N . ALA A 1 293 ? 15.804 7.869 -10.014 1.00 86.75 293 ALA A N 1
ATOM 2378 C CA . ALA A 1 293 ? 15.780 7.032 -8.820 1.00 86.75 293 ALA A CA 1
ATOM 2379 C C . ALA A 1 293 ? 15.790 5.533 -9.219 1.00 86.75 293 ALA A C 1
ATOM 2381 O O . ALA A 1 293 ? 14.826 5.074 -9.833 1.00 86.75 293 ALA A O 1
ATOM 2382 N N . PRO A 1 294 ? 16.860 4.756 -8.935 1.00 85.69 294 PRO A N 1
ATOM 2383 C CA . PRO A 1 294 ? 16.896 3.300 -9.165 1.00 85.69 294 PRO A CA 1
ATOM 2384 C C . PRO A 1 294 ? 16.016 2.502 -8.187 1.00 85.69 294 PRO A C 1
ATOM 2386 O O . PRO A 1 294 ? 15.673 1.351 -8.447 1.00 85.69 294 PRO A O 1
ATOM 2389 N N . GLY A 1 295 ? 15.696 3.110 -7.052 1.00 85.44 295 GLY A N 1
ATOM 2390 C CA . GLY A 1 295 ? 14.842 2.632 -5.976 1.00 85.44 295 GLY A CA 1
ATOM 2391 C C . GLY A 1 295 ? 14.478 3.833 -5.104 1.00 85.44 295 GLY A C 1
ATOM 2392 O O . GLY A 1 295 ? 14.937 4.947 -5.380 1.00 85.44 295 GLY A O 1
ATOM 2393 N N . ARG A 1 296 ? 13.652 3.614 -4.085 1.00 86.56 296 ARG A N 1
ATOM 2394 C CA . ARG A 1 296 ? 13.325 4.624 -3.073 1.00 86.56 296 ARG A CA 1
ATOM 2395 C C . ARG A 1 296 ? 14.179 4.365 -1.834 1.00 86.56 296 ARG A C 1
ATOM 2397 O O . ARG A 1 296 ? 14.546 3.218 -1.577 1.00 86.56 296 ARG A O 1
ATOM 2404 N N . ASP A 1 297 ? 14.520 5.425 -1.117 1.00 84.25 297 ASP A N 1
ATOM 2405 C CA . ASP A 1 297 ? 15.146 5.296 0.195 1.00 84.25 297 ASP A CA 1
ATOM 2406 C C . ASP A 1 297 ? 14.051 4.958 1.223 1.00 84.25 297 ASP A C 1
ATOM 2408 O O . ASP A 1 297 ? 12.924 5.429 1.104 1.00 84.25 297 ASP A O 1
ATOM 2412 N N . GLU A 1 298 ? 14.365 4.132 2.221 1.00 84.69 298 GLU A N 1
ATOM 2413 C CA . GLU A 1 298 ? 13.457 3.816 3.332 1.00 84.69 298 GLU A CA 1
ATOM 2414 C C . GLU A 1 298 ? 14.112 4.278 4.641 1.00 84.69 298 GLU A C 1
ATOM 2416 O O . GLU A 1 298 ? 14.939 3.570 5.224 1.00 84.69 298 GLU A O 1
ATOM 2421 N N . THR A 1 299 ? 13.784 5.484 5.112 1.00 88.12 299 THR A N 1
ATOM 2422 C CA . THR A 1 299 ? 14.343 6.034 6.355 1.00 88.12 299 THR A CA 1
ATOM 2423 C C . THR A 1 299 ? 13.364 5.880 7.513 1.00 88.12 299 THR A C 1
ATOM 2425 O O . THR A 1 299 ? 12.156 6.004 7.345 1.00 88.12 299 THR A O 1
ATOM 2428 N N . THR A 1 300 ? 13.863 5.600 8.720 1.00 85.50 300 THR A N 1
ATOM 2429 C CA . THR A 1 300 ? 13.043 5.554 9.946 1.00 85.50 300 THR A CA 1
ATOM 2430 C C . THR A 1 300 ? 13.525 6.641 10.891 1.00 85.50 300 THR A C 1
ATOM 2432 O O . THR A 1 300 ? 14.507 6.464 11.611 1.00 85.50 300 THR A O 1
ATOM 2435 N N . VAL A 1 301 ? 12.870 7.802 10.836 1.00 90.50 301 VAL A N 1
ATOM 2436 C CA . VAL A 1 301 ? 13.321 9.024 11.516 1.00 90.50 301 VAL A CA 1
ATOM 2437 C C . VAL A 1 301 ? 12.195 9.677 12.317 1.00 90.50 301 VAL A C 1
ATOM 2439 O O . VAL A 1 301 ? 11.039 9.687 11.903 1.00 90.50 301 VAL A O 1
ATOM 2442 N N . ALA A 1 302 ? 12.532 10.282 13.461 1.00 89.81 302 ALA A N 1
ATOM 2443 C CA . ALA A 1 302 ? 11.553 10.906 14.360 1.00 89.81 302 ALA A CA 1
ATOM 2444 C C . ALA A 1 302 ? 10.587 11.920 13.691 1.00 89.81 302 ALA A C 1
ATOM 2446 O O . ALA A 1 302 ? 9.414 11.920 14.067 1.00 89.81 302 ALA A O 1
ATOM 2447 N N . PRO A 1 303 ? 10.988 12.736 12.687 1.00 90.44 303 PRO A N 1
ATOM 2448 C CA . PRO A 1 303 ? 10.064 13.610 11.958 1.00 90.44 303 PRO A CA 1
ATOM 2449 C C . PRO A 1 303 ? 8.862 12.901 11.313 1.00 90.44 303 PRO A C 1
ATOM 2451 O O . PRO A 1 303 ? 7.794 13.499 11.242 1.00 90.44 303 PRO A O 1
ATOM 2454 N N . GLN A 1 304 ? 8.994 11.637 10.897 1.00 91.25 304 GLN A N 1
ATOM 2455 C CA . GLN A 1 304 ? 7.890 10.860 10.315 1.00 91.25 304 GLN A CA 1
ATOM 2456 C C . GLN A 1 304 ? 6.825 10.518 11.365 1.00 91.25 304 GLN A C 1
ATOM 2458 O O . GLN A 1 304 ? 5.635 10.725 11.135 1.00 91.25 304 GLN A O 1
ATOM 2463 N N . ALA A 1 305 ? 7.247 10.080 12.554 1.00 90.25 305 ALA A N 1
ATOM 2464 C CA . ALA A 1 305 ? 6.335 9.822 13.669 1.00 90.25 305 ALA A CA 1
ATOM 2465 C C . ALA A 1 305 ? 5.709 11.120 14.217 1.00 90.25 305 ALA A C 1
ATOM 2467 O O . ALA A 1 305 ? 4.541 11.162 14.605 1.00 90.25 305 ALA A O 1
ATOM 2468 N N . LEU A 1 306 ? 6.474 12.218 14.208 1.00 91.50 306 LEU A N 1
ATOM 2469 C CA . LEU A 1 306 ? 5.967 13.547 14.550 1.00 91.50 306 LEU A CA 1
ATOM 2470 C C . LEU A 1 306 ? 4.988 14.091 13.502 1.00 91.50 306 LEU A C 1
ATOM 2472 O O . LEU A 1 306 ? 4.109 14.866 13.875 1.00 91.50 306 LEU A O 1
ATOM 2476 N N . TRP A 1 307 ? 5.090 13.691 12.230 1.00 90.94 307 TRP A N 1
ATOM 2477 C CA . TRP A 1 307 ? 4.110 14.070 11.212 1.00 90.94 307 TRP A CA 1
ATOM 2478 C C . TRP A 1 307 ? 2.725 13.518 11.559 1.00 90.94 307 TRP A C 1
ATOM 2480 O O . TRP A 1 307 ? 1.781 14.300 11.611 1.00 90.94 307 TRP A O 1
ATOM 2490 N N . PHE A 1 308 ? 2.603 12.233 11.917 1.00 89.25 308 PHE A N 1
ATOM 2491 C CA . PHE A 1 308 ? 1.320 11.676 12.367 1.00 89.25 308 PHE A CA 1
ATOM 2492 C C . PHE A 1 308 ? 0.750 12.432 13.572 1.00 89.25 308 PHE A C 1
ATOM 2494 O O . PHE A 1 308 ? -0.401 12.853 13.540 1.00 89.25 308 PHE A O 1
ATOM 2501 N N . LEU A 1 309 ? 1.560 12.670 14.608 1.00 88.38 309 LEU A N 1
ATOM 2502 C CA . LEU A 1 309 ? 1.086 13.298 15.849 1.00 88.38 309 LEU A CA 1
ATOM 2503 C C . LEU A 1 309 ? 0.676 14.773 15.705 1.00 88.38 309 LEU A C 1
ATOM 2505 O O . LEU A 1 309 ? -0.123 15.249 16.506 1.00 88.38 309 LEU A O 1
ATOM 2509 N N . ASN A 1 310 ? 1.234 15.506 14.736 1.00 88.38 310 ASN A N 1
ATOM 2510 C CA . ASN A 1 310 ? 1.048 16.960 14.621 1.00 88.38 310 ASN A CA 1
ATOM 2511 C C . ASN A 1 310 ? 0.310 17.404 13.345 1.00 88.38 310 ASN A C 1
ATOM 2513 O O . ASN A 1 310 ? -0.092 18.567 13.251 1.00 88.38 310 ASN A O 1
ATOM 2517 N N . ASN A 1 311 ? 0.139 16.535 12.343 1.00 88.19 311 ASN A N 1
ATOM 2518 C CA . ASN A 1 311 ? -0.514 16.912 11.093 1.00 88.19 311 ASN A CA 1
ATOM 2519 C C . ASN A 1 311 ? -2.047 16.854 11.209 1.00 88.19 311 ASN A C 1
ATOM 2521 O O . ASN A 1 311 ? -2.639 15.857 11.622 1.00 88.19 311 ASN A O 1
ATOM 2525 N N . LYS A 1 312 ? -2.703 17.937 10.776 1.00 87.06 312 LYS A N 1
ATOM 2526 C CA . LYS A 1 312 ? -4.166 18.102 10.825 1.00 87.06 312 LYS A CA 1
ATOM 2527 C C . LYS A 1 312 ? -4.896 17.032 10.002 1.00 87.06 312 LYS A C 1
ATOM 2529 O O . LYS A 1 312 ? -5.965 16.594 10.412 1.00 87.06 312 LYS A O 1
ATOM 2534 N N . THR A 1 313 ? -4.313 16.582 8.890 1.00 88.12 313 THR A N 1
ATOM 2535 C CA . THR A 1 313 ? -4.874 15.522 8.043 1.00 88.12 313 THR A CA 1
ATOM 2536 C C . THR A 1 313 ? -4.825 14.171 8.752 1.00 88.12 313 THR A C 1
ATOM 2538 O O . THR A 1 313 ? -5.836 13.479 8.788 1.00 88.12 313 THR A O 1
ATOM 2541 N N . ALA A 1 314 ? -3.698 13.819 9.383 1.00 90.12 314 ALA A N 1
ATOM 2542 C CA . ALA A 1 314 ? -3.575 12.582 10.160 1.00 90.12 314 ALA A CA 1
ATOM 2543 C C . ALA A 1 314 ? -4.581 12.536 11.325 1.00 90.12 314 ALA A C 1
ATOM 2545 O O . ALA A 1 314 ? -5.252 11.524 11.520 1.00 90.12 314 ALA A O 1
ATOM 2546 N N . TRP A 1 315 ? -4.761 13.656 12.035 1.00 91.44 315 TRP A N 1
ATOM 2547 C CA . TRP A 1 315 ? -5.773 13.777 13.088 1.00 91.44 315 TRP A CA 1
ATOM 2548 C C . TRP A 1 315 ? -7.209 13.642 12.560 1.00 91.44 315 TRP A C 1
ATOM 2550 O O . TRP A 1 315 ? -7.994 12.881 13.119 1.00 91.44 315 TRP A O 1
ATOM 2560 N N . GLN A 1 316 ? -7.547 14.308 11.451 1.00 89.00 316 GLN A N 1
ATOM 2561 C CA . GLN A 1 316 ? -8.861 14.170 10.808 1.00 89.00 316 GLN A CA 1
ATOM 2562 C C . GLN A 1 316 ? -9.134 12.727 10.370 1.00 89.00 316 GLN A C 1
ATOM 2564 O O . GLN A 1 316 ? -10.210 12.203 10.637 1.00 89.00 316 GLN A O 1
ATOM 2569 N N . GLN A 1 317 ? -8.154 12.052 9.765 1.00 90.38 317 GLN A N 1
ATOM 2570 C CA . GLN A 1 317 ? -8.294 10.644 9.393 1.00 90.38 317 GLN A CA 1
ATOM 2571 C C . GLN A 1 317 ? -8.454 9.739 10.624 1.00 90.38 317 GLN A C 1
ATOM 2573 O O . GLN A 1 317 ? -9.293 8.847 10.615 1.00 90.38 317 GLN A O 1
ATOM 2578 N N . ALA A 1 318 ? -7.770 10.017 11.737 1.00 93.00 318 ALA A N 1
ATOM 2579 C CA . ALA A 1 318 ? -7.987 9.287 12.989 1.00 93.00 318 ALA A CA 1
ATOM 2580 C C . ALA A 1 318 ? -9.398 9.494 13.580 1.00 93.00 318 ALA A C 1
ATOM 2582 O O . ALA A 1 318 ? -9.974 8.559 14.140 1.00 93.00 318 ALA A O 1
ATOM 2583 N N . GLN A 1 319 ? -9.986 10.685 13.422 1.00 91.25 319 GLN A N 1
ATOM 2584 C CA . GLN A 1 319 ? -11.378 10.953 13.800 1.00 91.25 319 GLN A CA 1
ATOM 2585 C C . GLN A 1 319 ? -12.380 10.222 12.893 1.00 91.25 319 GLN A C 1
ATOM 2587 O O . GLN A 1 319 ? -13.338 9.640 13.401 1.00 91.25 319 GLN A O 1
ATOM 2592 N N . GLU A 1 320 ? -12.164 10.209 11.575 1.00 87.88 320 GLU A N 1
ATOM 2593 C CA . GLU A 1 320 ? -13.020 9.466 10.637 1.00 87.88 320 GLU A CA 1
ATOM 2594 C C . GLU A 1 320 ? -12.884 7.946 10.831 1.00 87.88 320 GLU A C 1
ATOM 2596 O O . GLU A 1 320 ? -13.892 7.243 10.842 1.00 87.88 320 GLU A O 1
ATOM 2601 N N . PHE A 1 321 ? -11.681 7.431 11.117 1.00 88.81 321 PHE A N 1
ATOM 2602 C CA . PHE A 1 321 ? -11.474 6.022 11.469 1.00 88.81 321 PHE A CA 1
ATOM 2603 C C . PHE A 1 321 ? -12.214 5.642 12.758 1.00 88.81 321 PHE A C 1
ATOM 2605 O O . PHE A 1 321 ? -12.943 4.653 12.778 1.00 88.81 321 PHE A O 1
ATOM 2612 N N . ALA A 1 322 ? -12.123 6.457 13.811 1.00 89.19 322 ALA A N 1
ATOM 2613 C CA . ALA A 1 322 ? -12.912 6.253 15.023 1.00 89.19 322 ALA A CA 1
ATOM 2614 C C . ALA A 1 322 ? -14.430 6.311 14.744 1.00 89.19 322 ALA A C 1
ATOM 2616 O O . ALA A 1 322 ? -15.185 5.493 15.272 1.00 89.19 322 ALA A O 1
ATOM 2617 N N . GLY A 1 323 ? -14.881 7.221 13.873 1.00 83.12 323 GLY A N 1
ATOM 2618 C CA . GLY A 1 323 ? -16.268 7.285 13.401 1.00 83.12 323 GLY A CA 1
ATOM 2619 C C . GLY A 1 323 ? -16.703 6.013 12.670 1.00 83.12 323 GLY A C 1
ATOM 2620 O O . GLY A 1 323 ? -17.778 5.483 12.947 1.00 83.12 323 GLY A O 1
ATOM 2621 N N . ARG A 1 324 ? -15.837 5.470 11.809 1.00 80.19 324 ARG A N 1
ATOM 2622 C CA . ARG A 1 324 ? -16.033 4.188 11.130 1.00 80.19 324 ARG A CA 1
ATOM 2623 C C . ARG A 1 324 ? -16.121 3.019 12.112 1.00 80.19 324 ARG A C 1
ATOM 2625 O O . ARG A 1 324 ? -17.005 2.192 11.950 1.00 80.19 324 ARG A O 1
ATOM 2632 N N . LEU A 1 325 ? -15.281 2.950 13.146 1.00 78.44 325 LEU A N 1
ATOM 2633 C CA . LEU A 1 325 ? -15.350 1.878 14.157 1.00 78.44 325 LEU A CA 1
ATOM 2634 C C . LEU A 1 325 ? -16.671 1.890 14.941 1.00 78.44 325 LEU A C 1
ATOM 2636 O O . LEU A 1 325 ? -17.189 0.834 15.307 1.00 78.44 325 LEU A O 1
ATOM 2640 N N . VAL A 1 326 ? -17.239 3.075 15.181 1.00 75.88 326 VAL A N 1
ATOM 2641 C CA . VAL A 1 326 ? -18.573 3.219 15.782 1.00 75.88 326 VAL A CA 1
ATOM 2642 C C . VAL A 1 326 ? -19.672 2.822 14.784 1.00 75.88 326 VAL A C 1
ATOM 2644 O O . VAL A 1 326 ? -20.601 2.109 15.161 1.00 75.88 326 VAL A O 1
ATOM 2647 N N . ALA A 1 327 ? -19.551 3.228 13.515 1.00 63.62 327 ALA A N 1
ATOM 2648 C CA . ALA A 1 327 ? -20.535 2.965 12.461 1.00 63.62 327 ALA A CA 1
ATOM 2649 C C . ALA A 1 327 ? -20.568 1.499 11.984 1.00 63.62 327 ALA A C 1
ATOM 2651 O O . ALA A 1 327 ? -21.640 0.899 11.931 1.00 63.62 327 ALA A O 1
ATOM 2652 N N . ASP A 1 328 ? -19.420 0.878 11.704 1.00 50.97 328 ASP A N 1
ATOM 2653 C CA . ASP A 1 328 ? -19.306 -0.535 11.308 1.00 50.97 328 ASP A CA 1
ATOM 2654 C C . ASP A 1 328 ? -19.736 -1.487 12.452 1.00 50.97 328 ASP A C 1
ATOM 2656 O O . ASP A 1 328 ? -20.119 -2.633 12.214 1.00 50.97 328 ASP A O 1
ATOM 2660 N N . GLY A 1 329 ? -19.808 -0.998 13.699 1.00 41.97 329 GLY A N 1
ATOM 2661 C CA . GLY A 1 329 ? -20.522 -1.672 14.792 1.00 41.97 329 GLY A CA 1
ATOM 2662 C C . GLY A 1 329 ? -22.024 -1.891 14.528 1.00 41.97 329 GLY A C 1
ATOM 2663 O O . GLY A 1 329 ? -22.668 -2.637 15.268 1.00 41.97 329 GLY A O 1
ATOM 2664 N N . THR A 1 330 ? -22.575 -1.282 13.470 1.00 35.09 330 THR A N 1
ATOM 2665 C CA . THR A 1 330 ? -23.980 -1.370 13.043 1.00 35.09 330 THR A CA 1
ATOM 2666 C C . THR A 1 330 ? -24.186 -1.901 11.617 1.00 35.09 330 THR A C 1
ATOM 2668 O O . THR A 1 330 ? -25.334 -2.086 11.217 1.00 35.09 330 THR A O 1
ATOM 2671 N N . THR A 1 331 ? -23.132 -2.202 10.843 1.00 32.09 331 THR A N 1
ATOM 2672 C CA . THR A 1 331 ? -23.280 -2.623 9.435 1.00 32.09 331 THR A CA 1
ATOM 2673 C C . THR A 1 331 ? -23.806 -4.054 9.301 1.00 32.09 331 THR A C 1
ATOM 2675 O O . THR A 1 331 ? -23.061 -5.035 9.254 1.00 32.09 331 THR A O 1
ATOM 2678 N N . GLY A 1 332 ? -25.129 -4.152 9.219 1.00 38.00 332 GLY A N 1
ATOM 2679 C CA . GLY A 1 332 ? -25.881 -5.330 8.822 1.00 38.00 332 GLY A CA 1
ATOM 2680 C C . GLY A 1 332 ? -27.040 -4.980 7.896 1.00 38.00 332 GLY A C 1
ATOM 2681 O O . GLY A 1 332 ? -27.214 -3.826 7.514 1.00 38.00 332 GLY A O 1
ATOM 2682 N N . TRP A 1 333 ? -27.839 -5.986 7.548 1.00 37.69 333 TRP A N 1
ATOM 2683 C CA . TRP A 1 333 ? -29.090 -5.808 6.814 1.00 37.69 333 TRP A CA 1
ATOM 2684 C C . TRP A 1 333 ? -29.993 -4.827 7.575 1.00 37.69 333 TRP A C 1
ATOM 2686 O O . TRP A 1 333 ? -30.254 -5.020 8.766 1.00 37.69 333 TRP A O 1
ATOM 2696 N N . ASN A 1 334 ? -30.465 -3.768 6.916 1.00 36.44 334 ASN A N 1
ATOM 2697 C CA . ASN A 1 334 ? -31.230 -2.727 7.599 1.00 36.44 334 ASN A CA 1
ATOM 2698 C C . ASN A 1 334 ? -32.558 -3.301 8.087 1.00 36.44 334 ASN A C 1
ATOM 2700 O O . ASN A 1 334 ? -33.241 -4.022 7.364 1.00 36.44 334 ASN A O 1
ATOM 2704 N N . LYS A 1 335 ? -32.994 -2.917 9.289 1.00 34.75 335 LYS A N 1
ATOM 2705 C CA . LYS A 1 335 ? -34.278 -3.373 9.849 1.00 34.75 335 LYS A CA 1
ATOM 2706 C C . LYS A 1 335 ? -35.472 -3.067 8.928 1.00 34.75 335 LYS A C 1
ATOM 2708 O O . LYS A 1 335 ? -36.452 -3.809 8.898 1.00 34.75 335 LYS A O 1
ATOM 2713 N N . GLN A 1 336 ? -35.383 -1.986 8.155 1.00 37.12 336 GLN A N 1
ATOM 2714 C CA . GLN A 1 336 ? -36.391 -1.588 7.169 1.00 37.12 336 GLN A CA 1
ATOM 2715 C C . GLN A 1 336 ? -36.497 -2.600 6.007 1.00 37.12 336 GLN A C 1
ATOM 2717 O O . GLN A 1 336 ? -37.602 -2.872 5.549 1.00 37.12 336 GLN A O 1
ATOM 2722 N N . ASP A 1 337 ? -35.394 -3.264 5.639 1.00 37.47 337 ASP A N 1
ATOM 2723 C CA . ASP A 1 337 ? -35.343 -4.350 4.647 1.00 37.47 337 ASP A CA 1
ATOM 2724 C C . ASP A 1 337 ? -35.777 -5.718 5.220 1.00 37.47 337 ASP A C 1
ATOM 2726 O O . ASP A 1 337 ? -35.672 -6.730 4.533 1.00 37.47 337 ASP A O 1
ATOM 2730 N N . LEU A 1 338 ? -36.228 -5.781 6.481 1.00 41.69 338 LEU A N 1
ATOM 2731 C CA . LEU A 1 338 ? -36.506 -7.024 7.226 1.00 41.69 338 LEU A CA 1
ATOM 2732 C C . LEU A 1 338 ? -37.894 -7.026 7.895 1.00 41.69 338 LEU A C 1
ATOM 2734 O O . LEU A 1 338 ? -38.557 -8.062 7.977 1.00 41.69 338 LEU A O 1
ATOM 2738 N N . GLY A 1 339 ? -38.383 -5.849 8.286 1.00 36.47 339 GLY A N 1
ATOM 2739 C CA . GLY A 1 339 ? -39.713 -5.631 8.848 1.00 36.47 339 GLY A CA 1
ATOM 2740 C C . GLY A 1 339 ? -39.839 -5.896 10.350 1.00 36.47 339 GLY A C 1
ATOM 2741 O O . GLY A 1 339 ? -38.942 -6.413 11.013 1.00 36.47 339 GLY A O 1
ATOM 2742 N N . GLY A 1 340 ? -40.993 -5.515 10.904 1.00 34.25 340 GLY A N 1
ATOM 2743 C CA . GLY A 1 340 ? -41.292 -5.700 12.325 1.00 34.25 340 GLY A CA 1
ATOM 2744 C C . GLY A 1 340 ? -41.300 -7.177 12.734 1.00 34.25 340 GLY A C 1
ATOM 2745 O O . GLY A 1 340 ? -41.957 -7.993 12.090 1.00 34.25 340 GLY A O 1
ATOM 2746 N N . GLY A 1 341 ? -40.591 -7.497 13.821 1.00 39.84 341 GLY A N 1
ATOM 2747 C CA . GLY A 1 341 ? -40.543 -8.837 14.419 1.00 39.84 341 GLY A CA 1
ATOM 2748 C C . GLY A 1 341 ? -39.435 -9.765 13.904 1.00 39.84 341 GLY A C 1
ATOM 2749 O O . GLY A 1 341 ? -39.369 -10.907 14.352 1.00 39.84 341 GLY A O 1
ATOM 2750 N N . GLN A 1 342 ? -38.564 -9.313 12.994 1.00 39.00 342 GLN A N 1
ATOM 2751 C CA . GLN A 1 342 ? -37.387 -10.081 12.565 1.00 39.00 342 GLN A CA 1
ATOM 2752 C C . GLN A 1 342 ? -36.118 -9.610 13.308 1.00 39.00 342 GLN A C 1
ATOM 2754 O O . GLN A 1 342 ? -35.954 -8.405 13.518 1.00 39.00 342 GLN A O 1
ATOM 2759 N N . PRO A 1 343 ? -35.223 -10.529 13.727 1.00 42.12 343 PRO A N 1
ATOM 2760 C CA . PRO A 1 343 ? -33.997 -10.176 14.441 1.00 42.12 343 PRO A CA 1
ATOM 2761 C C . PRO A 1 343 ? -33.005 -9.422 13.542 1.00 42.12 343 PRO A C 1
ATOM 2763 O O . PRO A 1 343 ? -33.079 -9.489 12.318 1.00 42.12 343 PRO A O 1
ATOM 2766 N N . ALA A 1 344 ? -32.051 -8.713 14.152 1.00 41.59 344 ALA A N 1
ATOM 2767 C CA . ALA A 1 344 ? -31.012 -7.998 13.416 1.00 41.59 344 ALA A CA 1
ATOM 2768 C C . ALA A 1 344 ? -30.044 -8.981 12.730 1.00 41.59 344 ALA A C 1
ATOM 2770 O O . ALA A 1 344 ? -29.349 -9.756 13.395 1.00 41.59 344 ALA A O 1
ATOM 2771 N N . TRP A 1 345 ? -29.989 -8.930 11.400 1.00 46.44 345 TRP A N 1
ATOM 2772 C CA . TRP A 1 345 ? -29.103 -9.749 10.574 1.00 46.44 345 TRP A CA 1
ATOM 2773 C C . TRP A 1 345 ? -27.907 -8.922 10.091 1.00 46.44 345 TRP A C 1
ATOM 2775 O O . TRP A 1 345 ? -28.045 -7.737 9.801 1.00 46.44 345 TRP A O 1
ATOM 2785 N N . GLN A 1 346 ? -26.741 -9.542 9.908 1.00 42.91 346 GLN A N 1
ATOM 2786 C CA . GLN A 1 346 ? -25.556 -8.908 9.321 1.00 42.91 346 GLN A CA 1
ATOM 2787 C C . GLN A 1 346 ? -25.085 -9.630 8.049 1.00 42.91 346 GLN A C 1
ATOM 2789 O O . GLN A 1 346 ? -25.295 -10.835 7.888 1.00 42.91 346 GLN A O 1
ATOM 2794 N N . ALA A 1 347 ? -24.440 -8.886 7.148 1.00 40.22 347 ALA A N 1
ATOM 2795 C CA . ALA A 1 347 ? -23.656 -9.449 6.052 1.00 40.22 347 ALA A CA 1
ATOM 2796 C C . ALA A 1 347 ? -22.209 -9.667 6.549 1.00 40.22 347 ALA A C 1
ATOM 2798 O O . ALA A 1 347 ? -21.646 -8.752 7.156 1.00 40.22 347 ALA A O 1
ATOM 2799 N N . PRO A 1 348 ? -21.586 -10.845 6.360 1.00 37.81 348 PRO A N 1
ATOM 2800 C CA . PRO A 1 348 ? -20.207 -11.064 6.795 1.00 37.81 348 PRO A CA 1
ATOM 2801 C C . PRO A 1 348 ? -19.199 -10.231 5.992 1.00 37.81 348 PRO A C 1
ATOM 2803 O O . PRO A 1 348 ? -19.196 -10.265 4.766 1.00 37.81 348 PRO A O 1
ATOM 2806 N N . LEU A 1 349 ? -18.275 -9.560 6.686 1.00 36.84 349 LEU A N 1
ATOM 2807 C CA . LEU A 1 349 ? -17.216 -8.736 6.079 1.00 36.84 349 LEU A CA 1
ATOM 2808 C C . LEU A 1 349 ? -16.141 -9.531 5.301 1.00 36.84 349 LEU A C 1
ATOM 2810 O O . LEU A 1 349 ? -15.297 -8.916 4.656 1.00 36.84 349 LEU A O 1
ATOM 2814 N N . ALA A 1 350 ? -16.117 -10.866 5.398 1.00 36.41 350 ALA A N 1
ATOM 2815 C CA . ALA A 1 350 ? -14.954 -11.683 5.021 1.00 36.41 350 ALA A CA 1
ATOM 2816 C C . ALA A 1 350 ? -15.128 -12.568 3.769 1.00 36.41 350 ALA A C 1
ATOM 2818 O O . ALA A 1 350 ? -14.144 -12.838 3.084 1.00 36.41 350 ALA A O 1
ATOM 2819 N N . ASP A 1 351 ? -16.349 -13.013 3.449 1.00 34.19 351 ASP A N 1
ATOM 2820 C CA . ASP A 1 351 ? -16.539 -14.213 2.610 1.00 34.19 351 ASP A CA 1
ATOM 2821 C C . ASP A 1 351 ? -16.9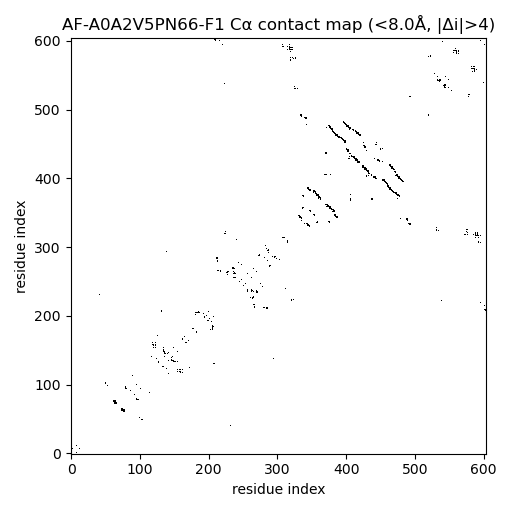46 -13.915 1.149 1.00 34.19 351 ASP A C 1
ATOM 2823 O O . ASP A 1 351 ? -17.280 -14.830 0.398 1.00 34.19 351 ASP A O 1
ATOM 2827 N N . GLY A 1 352 ? -16.970 -12.645 0.722 1.00 39.94 352 GLY A N 1
ATOM 2828 C CA . GLY A 1 352 ? -17.288 -12.226 -0.661 1.00 39.94 352 GLY A CA 1
ATOM 2829 C C . GLY A 1 352 ? -18.722 -12.508 -1.150 1.00 39.94 352 GLY A C 1
ATOM 2830 O O . GLY A 1 352 ? -19.113 -12.033 -2.213 1.00 39.94 352 GLY A O 1
ATOM 2831 N N . CYS A 1 353 ? -19.527 -13.230 -0.369 1.00 35.22 353 CYS A N 1
ATOM 2832 C CA . CYS A 1 353 ? -20.904 -13.633 -0.667 1.00 35.22 353 CYS A CA 1
ATOM 2833 C C . CYS A 1 353 ? -21.928 -12.544 -0.282 1.00 35.22 353 CYS A C 1
ATOM 2835 O O . CYS A 1 353 ? -22.902 -12.811 0.429 1.00 35.22 353 CYS A O 1
ATOM 2837 N N . SER A 1 354 ? -21.669 -11.298 -0.693 1.00 40.50 354 SER A N 1
ATOM 2838 C CA . SER A 1 354 ? -22.523 -10.130 -0.439 1.00 40.50 354 SER A CA 1
ATOM 2839 C C . SER A 1 354 ? -23.353 -9.778 -1.679 1.00 40.50 354 SER A C 1
ATOM 2841 O O . SER A 1 354 ? -23.045 -8.832 -2.408 1.00 40.50 354 SER A O 1
ATOM 2843 N N . GLY A 1 355 ? -24.402 -10.564 -1.925 1.00 44.22 355 GLY A N 1
ATOM 2844 C CA . GLY A 1 355 ? -25.461 -10.213 -2.870 1.00 44.22 355 GLY A CA 1
ATOM 2845 C C . GLY A 1 355 ? -26.374 -9.102 -2.335 1.00 44.22 355 GLY A C 1
ATOM 2846 O O . GLY A 1 355 ? -26.373 -8.781 -1.145 1.00 44.22 355 GLY A O 1
ATOM 2847 N N . TRP A 1 356 ? -27.187 -8.523 -3.217 1.00 44.84 356 TRP A N 1
ATOM 2848 C CA . TRP A 1 356 ? -28.288 -7.650 -2.811 1.00 44.84 356 TRP A CA 1
ATOM 2849 C C . TRP A 1 356 ? -29.441 -8.485 -2.236 1.00 44.84 356 TRP A C 1
ATOM 2851 O O . TRP A 1 356 ? -29.658 -9.617 -2.671 1.00 44.84 356 TRP A O 1
ATOM 2861 N N . ALA A 1 357 ? -30.225 -7.912 -1.319 1.00 51.38 357 ALA A N 1
ATOM 2862 C CA . ALA A 1 357 ? -31.493 -8.500 -0.894 1.00 51.38 357 ALA A CA 1
ATOM 2863 C C . ALA A 1 357 ? -32.596 -7.448 -0.749 1.00 51.38 357 ALA A C 1
ATOM 2865 O O . ALA A 1 357 ? -32.327 -6.249 -0.686 1.00 51.38 357 ALA A O 1
ATOM 2866 N N . LYS A 1 358 ? -33.846 -7.913 -0.713 1.00 52.38 358 LYS A N 1
ATOM 2867 C CA . LYS A 1 358 ? -35.041 -7.089 -0.527 1.00 52.38 358 LYS A CA 1
ATOM 2868 C C . LYS A 1 358 ? -36.160 -7.895 0.130 1.00 52.38 358 LYS A C 1
ATOM 2870 O O . LYS A 1 358 ? -36.398 -9.042 -0.246 1.00 52.38 358 LYS A O 1
ATOM 2875 N N . ARG A 1 359 ? -36.904 -7.285 1.054 1.00 55.91 359 ARG A N 1
ATOM 2876 C CA . ARG A 1 359 ? -38.139 -7.870 1.593 1.00 55.91 359 ARG A CA 1
ATOM 2877 C C . ARG A 1 359 ? -39.290 -7.802 0.599 1.00 55.91 359 ARG A C 1
ATOM 2879 O O . ARG A 1 359 ? -39.519 -6.783 -0.048 1.00 55.91 359 ARG A O 1
ATOM 2886 N N . ILE A 1 360 ? -40.046 -8.888 0.521 1.00 55.69 360 ILE A N 1
ATOM 2887 C CA . ILE A 1 360 ? -41.264 -8.989 -0.281 1.00 55.69 360 ILE A CA 1
ATOM 2888 C C . ILE A 1 360 ? -42.427 -8.450 0.556 1.00 55.69 360 ILE A C 1
ATOM 2890 O O . ILE A 1 360 ? -42.825 -9.066 1.542 1.00 55.69 360 ILE A O 1
ATOM 2894 N N . GLU A 1 361 ? -42.966 -7.285 0.197 1.00 52.31 361 GLU A N 1
ATOM 2895 C CA . GLU A 1 361 ? -44.037 -6.640 0.977 1.00 52.31 361 GLU A CA 1
ATOM 2896 C C . GLU A 1 361 ? -45.440 -7.163 0.637 1.00 52.31 361 GLU A C 1
ATOM 2898 O O . GLU A 1 361 ? -46.323 -7.165 1.492 1.00 52.31 361 GLU A O 1
ATOM 2903 N N . SER A 1 362 ? -45.650 -7.661 -0.584 1.00 53.03 362 SER A N 1
ATOM 2904 C CA . SER A 1 362 ? -46.892 -8.319 -0.995 1.00 53.03 362 SER A CA 1
ATOM 2905 C C . SER A 1 362 ? -46.621 -9.394 -2.050 1.00 53.03 362 SER A C 1
ATOM 2907 O O . SER A 1 362 ? -45.663 -9.298 -2.816 1.00 53.03 362 SER A O 1
ATOM 2909 N N . ALA A 1 363 ? -47.505 -10.389 -2.149 1.00 48.12 363 ALA A N 1
ATOM 2910 C CA . ALA A 1 363 ? -47.443 -11.411 -3.201 1.00 48.12 363 ALA A CA 1
ATOM 2911 C C . ALA A 1 363 ? -47.740 -10.861 -4.618 1.00 48.12 363 ALA A C 1
ATOM 2913 O O . ALA A 1 363 ? -47.658 -11.593 -5.594 1.00 48.12 363 ALA A O 1
ATOM 2914 N N . GLN A 1 364 ? -48.099 -9.576 -4.745 1.00 45.34 364 GLN A N 1
ATOM 2915 C CA . GLN A 1 364 ? -48.314 -8.895 -6.029 1.00 45.34 364 GLN A CA 1
ATOM 2916 C C . GLN A 1 364 ? -47.076 -8.115 -6.503 1.00 45.34 364 GLN A C 1
ATOM 2918 O O . GLN A 1 364 ? -47.107 -7.536 -7.586 1.00 45.34 364 GLN A O 1
ATOM 2923 N N . PHE A 1 365 ? -46.006 -8.053 -5.699 1.00 43.69 365 PHE A N 1
ATOM 2924 C CA . PHE A 1 365 ? -44.922 -7.083 -5.893 1.00 43.69 365 PHE A CA 1
ATOM 2925 C C . PHE A 1 365 ? -44.124 -7.283 -7.197 1.00 43.69 365 PHE A C 1
ATOM 2927 O O . PHE A 1 365 ? -43.570 -6.319 -7.722 1.00 43.69 365 PHE A O 1
ATOM 2934 N N . LEU A 1 366 ? -44.081 -8.504 -7.746 1.00 49.22 366 LEU A N 1
ATOM 2935 C CA . LEU A 1 366 ? -43.508 -8.800 -9.062 1.00 49.22 366 LEU A CA 1
ATOM 2936 C C . LEU A 1 366 ? -44.327 -9.895 -9.761 1.00 49.22 366 LEU A C 1
ATOM 2938 O O . LEU A 1 366 ? -44.392 -11.026 -9.284 1.00 49.22 366 LEU A O 1
ATOM 2942 N N . ALA A 1 367 ? -44.904 -9.593 -10.926 1.00 45.34 367 ALA A N 1
ATOM 2943 C CA . ALA A 1 367 ? -45.528 -10.614 -11.765 1.00 45.34 367 ALA A CA 1
ATOM 2944 C C . ALA A 1 367 ? -44.465 -11.630 -12.234 1.00 45.34 367 ALA A C 1
ATOM 2946 O O . ALA A 1 367 ? -43.541 -11.266 -12.962 1.00 45.34 367 ALA A O 1
ATOM 2947 N N . GLY A 1 368 ? -44.597 -12.891 -11.809 1.00 50.75 368 GLY A N 1
ATOM 2948 C CA . GLY A 1 368 ? -43.659 -13.974 -12.136 1.00 50.75 368 GLY A CA 1
ATOM 2949 C C . GLY A 1 368 ? -42.606 -14.297 -11.066 1.00 50.75 368 GLY A C 1
ATOM 2950 O O . GLY A 1 368 ? -41.618 -14.949 -11.393 1.00 50.75 368 GLY A O 1
ATOM 2951 N N . PHE A 1 369 ? -42.791 -13.854 -9.818 1.00 52.44 369 PHE A N 1
ATOM 2952 C CA . PHE A 1 369 ? -42.017 -14.325 -8.662 1.00 52.44 369 PHE A CA 1
ATOM 2953 C C . PHE A 1 369 ? -42.976 -14.743 -7.541 1.00 52.44 369 PHE A C 1
ATOM 2955 O O . PHE A 1 369 ? -43.592 -13.897 -6.893 1.00 52.44 369 PHE A O 1
ATOM 2962 N N . ASP A 1 370 ? -43.075 -16.045 -7.292 1.00 54.50 370 ASP A N 1
ATOM 2963 C CA . ASP A 1 370 ? -43.950 -16.600 -6.263 1.00 54.50 370 ASP A CA 1
ATOM 2964 C C . ASP A 1 370 ? -43.192 -16.681 -4.926 1.00 54.50 370 ASP A C 1
ATOM 2966 O O . ASP A 1 370 ? -42.309 -17.514 -4.722 1.00 54.50 370 ASP A O 1
ATOM 2970 N N . ALA A 1 371 ? -43.497 -15.772 -3.999 1.00 53.94 371 ALA A N 1
ATOM 2971 C CA . ALA A 1 371 ? -42.944 -15.805 -2.648 1.00 53.94 371 ALA A CA 1
ATOM 2972 C C . ALA A 1 371 ? -43.893 -15.148 -1.628 1.00 53.94 371 ALA A C 1
ATOM 2974 O O . ALA A 1 371 ? -44.526 -14.133 -1.935 1.00 53.94 371 ALA A O 1
ATOM 2975 N N . PRO A 1 372 ? -43.996 -15.688 -0.399 1.00 54.34 372 PRO A N 1
ATOM 2976 C CA . PRO A 1 372 ? -44.866 -15.136 0.631 1.00 54.34 372 PRO A CA 1
ATOM 2977 C C . PRO A 1 372 ? -44.404 -13.749 1.099 1.00 54.34 372 PRO A C 1
ATOM 2979 O O . PRO A 1 372 ? -43.212 -13.483 1.273 1.00 54.34 372 PRO A O 1
ATOM 2982 N N . ALA A 1 373 ? -45.377 -12.879 1.375 1.00 54.53 373 ALA A N 1
ATOM 2983 C CA . ALA A 1 373 ? -45.125 -11.576 1.977 1.00 54.53 373 ALA A CA 1
ATOM 2984 C C . ALA A 1 373 ? -44.425 -11.720 3.343 1.00 54.53 373 ALA A C 1
ATOM 2986 O O . ALA A 1 373 ? -44.772 -12.580 4.153 1.00 54.53 373 ALA A O 1
ATOM 2987 N N . GLY A 1 374 ? -43.443 -10.857 3.597 1.00 54.41 374 GLY A N 1
ATOM 2988 C CA . GLY A 1 374 ? -42.599 -10.861 4.791 1.00 54.41 374 GLY A CA 1
ATOM 2989 C C . GLY A 1 374 ? -41.266 -11.601 4.646 1.00 54.41 374 GLY A C 1
ATOM 2990 O O . GLY A 1 374 ? -40.447 -11.500 5.555 1.00 54.41 374 GLY A O 1
ATOM 2991 N N . ALA A 1 375 ? -41.026 -12.298 3.533 1.00 58.97 375 ALA A N 1
ATOM 2992 C CA . ALA A 1 375 ? -39.769 -12.994 3.259 1.00 58.97 375 ALA A CA 1
ATOM 2993 C C . ALA A 1 375 ? -38.665 -12.092 2.684 1.00 58.97 375 ALA A C 1
ATOM 2995 O O . ALA A 1 375 ? -38.949 -11.044 2.102 1.00 58.97 375 ALA A O 1
ATOM 2996 N N . ILE A 1 376 ? -37.413 -12.547 2.789 1.00 64.25 376 ILE A N 1
ATOM 2997 C CA . ILE A 1 376 ? -36.223 -11.899 2.227 1.00 64.25 376 ILE A CA 1
ATOM 2998 C C . ILE A 1 376 ? -35.871 -12.586 0.901 1.00 64.25 376 ILE A C 1
ATOM 3000 O O . ILE A 1 376 ? -35.568 -13.776 0.886 1.00 64.25 376 ILE A O 1
ATOM 3004 N N . MET A 1 377 ? -35.884 -11.848 -0.207 1.00 63.72 377 MET A N 1
ATOM 3005 C CA . MET A 1 377 ? -35.319 -12.273 -1.493 1.00 63.72 377 MET A CA 1
ATOM 3006 C C . MET A 1 377 ? -33.855 -11.851 -1.563 1.00 63.72 377 MET A C 1
ATOM 3008 O O . MET A 1 377 ? -33.581 -10.672 -1.370 1.00 63.72 377 MET A O 1
ATOM 3012 N N . THR A 1 378 ? -32.940 -12.764 -1.891 1.00 62.84 378 THR A N 1
ATOM 3013 C CA . THR A 1 378 ? -31.516 -12.466 -2.125 1.00 62.84 378 THR A CA 1
ATOM 3014 C C . THR A 1 378 ? -30.985 -13.208 -3.355 1.00 62.84 378 THR A C 1
ATOM 3016 O O . THR A 1 378 ? -31.580 -14.197 -3.789 1.00 62.84 378 THR A O 1
ATOM 3019 N N . TYR A 1 379 ? -29.882 -12.727 -3.931 1.00 61.94 379 TYR A N 1
ATOM 3020 C CA . TYR A 1 379 ? -29.148 -13.437 -4.982 1.00 61.94 379 TYR A CA 1
ATOM 3021 C C . TYR A 1 379 ? -27.942 -14.161 -4.378 1.00 61.94 379 TYR A C 1
ATOM 3023 O O . TYR A 1 379 ? -27.053 -13.526 -3.808 1.00 61.94 379 TYR A O 1
ATOM 3031 N N . ALA A 1 380 ? -27.928 -15.488 -4.486 1.00 60.06 380 ALA A N 1
ATOM 3032 C CA . ALA A 1 380 ? -26.821 -16.333 -4.063 1.00 60.06 380 ALA A CA 1
ATOM 3033 C C . ALA A 1 380 ? -25.660 -16.293 -5.091 1.00 60.06 380 ALA A C 1
ATOM 3035 O O . ALA A 1 380 ? -25.920 -15.975 -6.248 1.00 60.06 380 ALA A O 1
ATOM 3036 N N . PRO A 1 381 ? -24.397 -16.597 -4.718 1.00 59.25 381 PRO A N 1
ATOM 3037 C CA . PRO A 1 381 ? -23.937 -17.039 -3.401 1.00 59.25 381 PRO A CA 1
ATOM 3038 C C . PRO A 1 381 ? -24.116 -15.965 -2.319 1.00 59.25 381 PRO A C 1
ATOM 3040 O O . PRO A 1 381 ? -23.680 -14.824 -2.458 1.00 59.25 381 PRO A O 1
ATOM 3043 N N . ALA A 1 382 ? -24.786 -16.343 -1.231 1.00 58.66 382 ALA A N 1
ATOM 3044 C CA . ALA A 1 382 ? -25.245 -15.435 -0.187 1.00 58.66 382 ALA A CA 1
ATOM 3045 C C . ALA A 1 382 ? -25.061 -16.054 1.199 1.00 58.66 382 ALA A C 1
ATOM 3047 O O . ALA A 1 382 ? -25.239 -17.258 1.398 1.00 58.66 382 ALA A O 1
ATOM 3048 N N . SER A 1 383 ? -24.752 -15.209 2.181 1.00 62.06 383 SER A N 1
ATOM 3049 C CA . SER A 1 383 ? -24.677 -15.610 3.586 1.00 62.06 383 SER A CA 1
ATOM 3050 C C . SER A 1 383 ? -25.446 -14.639 4.482 1.00 62.06 383 SER A C 1
ATOM 3052 O O . SER A 1 383 ? -25.402 -13.421 4.313 1.00 62.06 383 SER A O 1
ATOM 3054 N N . ILE A 1 384 ? -26.193 -15.201 5.427 1.00 63.94 384 ILE A N 1
ATOM 3055 C CA . ILE A 1 384 ? -27.118 -14.505 6.319 1.00 63.94 384 ILE A CA 1
ATOM 3056 C C . ILE A 1 384 ? -26.688 -14.835 7.749 1.00 63.94 384 ILE A C 1
ATOM 3058 O O . ILE A 1 384 ? -26.815 -15.976 8.197 1.00 63.94 384 ILE A O 1
ATOM 3062 N N . LEU A 1 385 ? -26.135 -13.845 8.455 1.00 60.78 385 LEU A N 1
ATOM 3063 C CA . LEU A 1 385 ? -25.558 -14.013 9.788 1.00 60.78 385 LEU A CA 1
ATOM 3064 C C . LEU A 1 385 ? -26.457 -13.391 10.858 1.00 60.78 385 LEU A C 1
ATOM 3066 O O . LEU A 1 385 ? -26.692 -12.186 10.851 1.00 60.78 385 LEU A O 1
ATOM 3070 N N . TYR A 1 386 ? -26.901 -14.191 11.819 1.00 64.31 386 TYR A N 1
ATOM 3071 C CA . TYR A 1 386 ? -27.417 -13.709 13.098 1.00 64.31 386 TYR A CA 1
ATOM 3072 C C . TYR A 1 386 ? -26.313 -13.794 14.149 1.00 64.31 386 TYR A C 1
ATOM 3074 O O . TYR A 1 386 ? -25.522 -14.739 14.162 1.00 64.31 386 TYR A O 1
ATOM 3082 N N . ARG A 1 387 ? -26.262 -12.816 15.050 1.00 55.62 387 ARG A N 1
ATOM 3083 C CA . ARG A 1 387 ? -25.429 -12.857 16.254 1.00 55.62 387 ARG A CA 1
ATOM 3084 C C . ARG A 1 387 ? -26.330 -12.632 17.454 1.00 55.62 387 ARG A C 1
ATOM 3086 O O . ARG A 1 387 ? -27.087 -11.666 17.470 1.00 55.62 387 ARG A O 1
ATOM 3093 N N . VAL A 1 388 ? -26.221 -13.496 18.456 1.00 58.09 388 VAL A N 1
ATOM 3094 C CA . VAL A 1 388 ? -26.901 -13.306 19.736 1.00 58.09 388 VAL A CA 1
ATOM 3095 C C . VAL A 1 388 ? -26.354 -12.030 20.389 1.00 58.09 388 VAL A C 1
ATOM 3097 O O . VAL A 1 388 ? -25.135 -11.926 20.565 1.00 58.09 388 VAL A O 1
ATOM 3100 N N . PRO A 1 389 ? -27.213 -11.065 20.760 1.00 51.78 389 PRO A N 1
ATOM 3101 C CA . PRO A 1 389 ? -26.789 -9.872 21.484 1.00 51.78 389 PRO A CA 1
ATOM 3102 C C . PRO A 1 389 ? -26.087 -10.210 22.813 1.00 51.78 389 PRO A C 1
ATOM 3104 O O . PRO A 1 389 ? -26.433 -11.178 23.489 1.00 51.78 389 PRO A O 1
ATOM 3107 N N . TRP A 1 390 ? -25.071 -9.430 23.193 1.00 49.78 390 TRP A N 1
ATOM 3108 C CA . TRP A 1 390 ? -24.219 -9.732 24.359 1.00 49.78 390 TRP A CA 1
ATOM 3109 C C . TRP A 1 390 ? -24.901 -9.480 25.712 1.00 49.78 390 TRP A C 1
ATOM 3111 O O . TRP A 1 390 ? -24.447 -9.978 26.737 1.00 49.78 390 TRP A O 1
ATOM 3121 N N . ASP A 1 391 ? -25.996 -8.728 25.702 1.00 49.56 391 ASP A N 1
ATOM 3122 C CA . ASP A 1 391 ? -26.911 -8.477 26.815 1.00 49.56 391 ASP A CA 1
ATOM 3123 C C . ASP A 1 391 ? -27.978 -9.576 26.982 1.00 49.56 391 ASP A C 1
ATOM 3125 O O . ASP A 1 391 ? -28.660 -9.624 28.006 1.00 49.56 391 ASP A O 1
ATOM 3129 N N . THR A 1 392 ? -28.122 -10.487 26.011 1.00 53.62 392 THR A N 1
ATOM 3130 C CA . THR A 1 392 ? -29.085 -11.591 26.097 1.00 53.62 392 THR A CA 1
ATOM 3131 C C . THR A 1 392 ? -28.520 -12.713 26.976 1.00 53.62 392 THR A C 1
ATOM 3133 O O . THR A 1 392 ? -27.501 -13.303 26.608 1.00 53.62 392 THR A O 1
ATOM 3136 N N . PRO A 1 393 ? -29.155 -13.069 28.112 1.00 58.91 393 PRO A N 1
ATOM 3137 C CA . PRO A 1 393 ? -28.681 -14.166 28.950 1.00 58.91 393 PRO A CA 1
ATOM 3138 C C . PRO A 1 393 ? -28.684 -15.487 28.172 1.00 58.91 393 PRO A C 1
ATOM 3140 O O . PRO A 1 393 ? -29.634 -15.796 27.454 1.00 58.91 393 PRO A O 1
ATOM 3143 N N . GLY A 1 394 ? -27.616 -16.275 28.328 1.00 62.72 394 GLY A N 1
ATOM 3144 C CA . GLY A 1 394 ? -27.468 -17.561 27.644 1.00 62.72 394 GLY A CA 1
ATOM 3145 C C . GLY A 1 394 ? -28.624 -18.519 27.946 1.00 62.72 394 GLY A C 1
ATOM 3146 O O . GLY A 1 394 ? -29.147 -18.563 29.061 1.00 62.72 394 GLY A O 1
ATOM 3147 N N . GLY A 1 395 ? -29.027 -19.303 26.950 1.00 75.81 395 GLY A N 1
ATOM 3148 C CA . GLY A 1 395 ? -30.226 -20.127 27.042 1.00 75.81 395 GLY A CA 1
ATOM 3149 C C . GLY A 1 395 ? -30.335 -21.157 25.927 1.00 75.81 395 GLY A C 1
ATOM 3150 O O . GLY A 1 395 ? -29.340 -21.581 25.343 1.00 75.81 395 GLY A O 1
ATOM 3151 N N . ALA A 1 396 ? -31.566 -21.571 25.633 1.00 74.00 396 ALA A N 1
ATOM 3152 C CA . ALA A 1 396 ? -31.875 -22.416 24.487 1.00 74.00 396 ALA A CA 1
ATOM 3153 C C . ALA A 1 396 ? -32.934 -21.742 23.614 1.00 74.00 396 ALA A C 1
ATOM 3155 O O . ALA A 1 396 ? -33.934 -21.230 24.127 1.00 74.00 396 ALA A O 1
ATOM 3156 N N . LEU A 1 397 ? -32.706 -21.753 22.303 1.00 68.69 397 LEU A N 1
ATOM 3157 C CA . LEU A 1 397 ? -33.610 -21.196 21.303 1.00 68.69 397 LEU A CA 1
ATOM 3158 C C . LEU A 1 397 ? -34.111 -22.284 20.349 1.00 68.69 397 LEU A C 1
ATOM 3160 O O . LEU A 1 397 ? -33.493 -23.343 20.199 1.00 68.69 397 LEU A O 1
ATOM 3164 N N . LYS A 1 398 ? -35.238 -22.011 19.697 1.00 70.88 398 LYS A N 1
ATOM 3165 C CA . LYS A 1 398 ? -35.753 -22.804 18.583 1.00 70.88 398 LYS A CA 1
ATOM 3166 C C . LYS A 1 398 ? -35.517 -22.044 17.282 1.00 70.88 398 LYS A C 1
ATOM 3168 O O . LYS A 1 398 ? -35.939 -20.897 17.158 1.00 70.88 398 LYS A O 1
ATOM 3173 N N . ILE A 1 399 ? -34.866 -22.685 16.320 1.00 70.06 399 ILE A N 1
ATOM 3174 C CA . ILE A 1 399 ? -34.666 -22.156 14.970 1.00 70.06 399 ILE A CA 1
ATOM 3175 C C . ILE A 1 399 ? -35.808 -22.672 14.095 1.00 70.06 399 ILE A C 1
ATOM 3177 O O . ILE A 1 399 ? -36.015 -23.879 13.977 1.00 70.06 399 ILE A O 1
ATOM 3181 N N . VAL A 1 400 ? -36.557 -21.765 13.477 1.00 68.00 400 VAL A N 1
ATOM 3182 C CA . VAL A 1 400 ? -37.569 -22.089 12.466 1.00 68.00 400 VAL A CA 1
ATOM 3183 C C . VAL A 1 400 ? -37.218 -21.323 11.211 1.00 68.00 400 VAL A C 1
ATOM 3185 O O . VAL A 1 400 ? -37.083 -20.107 11.262 1.00 68.00 400 VAL A O 1
ATOM 3188 N N . GLY A 1 401 ? -37.097 -22.002 10.079 1.00 69.00 401 GLY A N 1
ATOM 3189 C CA . GLY A 1 401 ? -36.938 -21.307 8.815 1.00 69.00 401 GLY A CA 1
ATOM 3190 C C . GLY A 1 401 ? -37.299 -22.155 7.616 1.00 69.00 401 GLY A C 1
ATOM 3191 O O . GLY A 1 401 ? -37.420 -23.382 7.711 1.00 69.00 401 GLY A O 1
ATOM 3192 N N . SER A 1 402 ? -37.458 -21.459 6.500 1.00 72.50 402 SER A N 1
ATOM 3193 C CA . SER A 1 402 ? -37.812 -22.020 5.210 1.00 72.50 402 SER A CA 1
ATOM 3194 C C . SER A 1 402 ? -37.038 -21.318 4.096 1.00 72.50 402 SER A C 1
ATOM 3196 O O . SER A 1 402 ? -36.767 -20.118 4.183 1.00 72.50 402 SER A O 1
ATOM 3198 N N . LEU A 1 403 ? -36.703 -22.083 3.061 1.00 74.44 403 LEU A N 1
ATOM 3199 C CA . LEU A 1 403 ? -35.960 -21.682 1.869 1.00 74.44 403 LEU A CA 1
ATOM 3200 C C . LEU A 1 403 ? -36.775 -22.044 0.626 1.00 74.44 403 LEU A C 1
ATOM 3202 O O . LEU A 1 403 ? -37.503 -23.034 0.640 1.00 74.44 403 LEU A O 1
ATOM 3206 N N . TRP A 1 404 ? -36.668 -21.276 -0.448 1.00 74.12 404 TRP A N 1
ATOM 3207 C CA . TRP A 1 404 ? -37.274 -21.630 -1.734 1.00 74.12 404 TRP A CA 1
ATOM 3208 C C . TRP A 1 404 ? -36.575 -20.914 -2.882 1.00 74.12 404 TRP A C 1
ATOM 3210 O O . TRP A 1 404 ? -35.963 -19.861 -2.698 1.00 74.12 404 TRP A O 1
ATOM 3220 N N . HIS A 1 405 ? -36.692 -21.484 -4.075 1.00 71.88 405 HIS A N 1
ATOM 3221 C CA . HIS A 1 405 ? -36.325 -20.808 -5.311 1.00 71.88 405 HIS A CA 1
ATOM 3222 C C . HIS A 1 405 ? -37.423 -19.827 -5.708 1.00 71.88 405 HIS A C 1
ATOM 3224 O O . HIS A 1 405 ? -38.610 -20.167 -5.694 1.00 71.88 405 HIS A O 1
ATOM 3230 N N . ILE A 1 406 ? -37.031 -18.601 -6.054 1.00 62.97 406 ILE A N 1
ATOM 3231 C CA . ILE A 1 406 ? -37.965 -17.568 -6.531 1.00 62.97 406 ILE A CA 1
ATOM 3232 C C . ILE A 1 406 ? -38.009 -17.517 -8.068 1.00 62.97 406 ILE A C 1
ATOM 3234 O O . ILE A 1 406 ? -38.874 -16.861 -8.648 1.00 62.97 406 ILE A O 1
ATOM 3238 N N . ARG A 1 407 ? -37.098 -18.227 -8.746 1.00 61.81 407 ARG A N 1
ATOM 3239 C CA . ARG A 1 407 ? -37.162 -18.535 -10.178 1.00 61.81 407 ARG A CA 1
ATOM 3240 C C . ARG A 1 407 ? -36.634 -19.941 -10.434 1.00 61.81 407 ARG A C 1
ATOM 3242 O O . ARG A 1 407 ? -35.673 -20.351 -9.804 1.00 61.81 407 ARG A O 1
ATOM 3249 N N . HIS A 1 408 ? -37.212 -20.619 -11.419 1.00 63.19 408 HIS A N 1
ATOM 3250 C CA . HIS A 1 408 ? -36.674 -21.873 -11.939 1.00 63.19 408 HIS A CA 1
ATOM 3251 C C . HIS A 1 408 ? -35.596 -21.569 -12.988 1.00 63.19 408 HIS A C 1
ATOM 3253 O O . HIS A 1 408 ? -35.919 -21.159 -14.107 1.00 63.19 408 HIS A O 1
ATOM 3259 N N . VAL A 1 409 ? -34.322 -21.738 -12.631 1.00 62.25 409 VAL A N 1
ATOM 3260 C CA . VAL A 1 409 ? -33.169 -21.572 -13.545 1.00 62.25 409 VAL A CA 1
ATOM 3261 C C . VAL A 1 409 ? -32.425 -22.888 -13.815 1.00 62.25 409 VAL A C 1
ATOM 3263 O O . VAL A 1 409 ? -31.435 -22.905 -14.543 1.00 62.25 409 VAL A O 1
ATOM 3266 N N . GLY A 1 410 ? -32.918 -24.006 -13.276 1.00 65.81 410 GLY A N 1
ATOM 3267 C CA . GLY A 1 410 ? -32.360 -25.348 -13.443 1.00 65.81 410 GLY A CA 1
ATOM 3268 C C . GLY A 1 410 ? -31.227 -25.681 -12.468 1.00 65.81 410 GLY A C 1
ATOM 3269 O O . GLY A 1 410 ? -30.475 -26.627 -12.713 1.00 65.81 410 GLY A O 1
ATOM 3270 N N . VAL A 1 411 ? -31.066 -24.919 -11.379 1.00 69.62 411 VAL A N 1
ATOM 3271 C CA . VAL A 1 411 ? -29.910 -25.011 -10.475 1.00 69.62 411 VAL A CA 1
ATOM 3272 C C . VAL A 1 411 ? -30.326 -25.536 -9.100 1.00 69.62 411 VAL A C 1
ATOM 3274 O O . VAL A 1 411 ? -30.859 -24.829 -8.256 1.00 69.62 411 VAL A O 1
ATOM 3277 N N . THR A 1 412 ? -29.996 -26.799 -8.809 1.00 80.94 412 THR A N 1
ATOM 3278 C CA . THR A 1 412 ? -30.114 -27.323 -7.435 1.00 80.94 412 THR A CA 1
ATOM 3279 C C . THR A 1 412 ? -29.081 -26.652 -6.534 1.00 80.94 412 THR A C 1
ATOM 3281 O O . THR A 1 412 ? -27.874 -26.869 -6.702 1.00 80.94 412 THR A O 1
ATOM 3284 N N . ASN A 1 413 ? -29.545 -25.853 -5.577 1.00 74.38 413 ASN A N 1
ATOM 3285 C CA . ASN A 1 413 ? -28.712 -25.088 -4.659 1.00 74.38 413 ASN A CA 1
ATOM 3286 C C . ASN A 1 413 ? -28.284 -25.934 -3.446 1.00 74.38 413 ASN A C 1
ATOM 3288 O O . ASN A 1 413 ? -28.916 -26.934 -3.105 1.00 74.38 413 ASN A O 1
ATOM 3292 N N . THR A 1 414 ? -27.197 -25.545 -2.784 1.00 84.06 414 THR A N 1
ATOM 3293 C CA . THR A 1 414 ? -26.702 -26.196 -1.556 1.00 84.06 414 THR A CA 1
ATOM 3294 C C . THR A 1 414 ? -26.696 -25.182 -0.429 1.00 84.06 414 THR A C 1
ATOM 3296 O O . THR A 1 414 ? -26.095 -24.116 -0.590 1.00 84.06 414 THR A O 1
ATOM 3299 N N . TRP A 1 415 ? -27.326 -25.522 0.696 1.00 82.75 415 TRP A N 1
ATOM 3300 C CA . TRP A 1 415 ? -27.443 -24.640 1.855 1.00 82.75 415 TRP A CA 1
ATOM 3301 C C . TRP A 1 415 ? -26.876 -25.283 3.126 1.00 82.75 415 TRP A C 1
ATOM 3303 O O . TRP A 1 415 ? -26.962 -26.500 3.312 1.00 82.75 415 TRP A O 1
ATOM 3313 N N . LYS A 1 416 ? -26.303 -24.463 4.014 1.00 84.44 416 LYS A N 1
ATOM 3314 C CA . LYS A 1 416 ? -25.736 -24.885 5.305 1.00 84.44 416 LYS A CA 1
ATOM 3315 C C . LYS A 1 416 ? -26.120 -23.911 6.409 1.00 84.44 416 LYS A C 1
ATOM 3317 O O . LYS A 1 416 ? -26.025 -22.703 6.218 1.00 84.44 416 LYS A O 1
ATOM 3322 N N . LEU A 1 417 ? -26.516 -24.424 7.570 1.00 82.69 417 LEU A N 1
ATOM 3323 C CA . LEU A 1 417 ? -26.710 -23.632 8.782 1.00 82.69 417 LEU A CA 1
ATOM 3324 C C . LEU A 1 417 ? -25.570 -23.912 9.762 1.00 82.69 417 LEU A C 1
ATOM 3326 O O . LEU A 1 417 ? -25.468 -25.002 10.324 1.00 82.69 417 LEU A O 1
ATOM 3330 N N . TRP A 1 418 ? -24.733 -22.910 9.989 1.00 78.25 418 TRP A N 1
ATOM 3331 C CA . TRP A 1 418 ? -23.607 -22.942 10.912 1.00 78.25 418 TRP A CA 1
ATOM 3332 C C . TRP A 1 418 ? -23.966 -22.345 12.271 1.00 78.25 418 TRP A C 1
ATOM 3334 O O . TRP A 1 418 ? -24.787 -21.433 12.369 1.00 78.25 418 TRP A O 1
ATOM 3344 N N . LYS A 1 419 ? -23.254 -22.795 13.303 1.00 82.25 419 LYS A N 1
ATOM 3345 C CA . LYS A 1 419 ? -23.063 -22.106 14.576 1.00 82.25 419 LYS A CA 1
ATOM 3346 C C . LYS A 1 419 ? -21.585 -21.735 14.742 1.00 82.25 419 LYS A C 1
ATOM 3348 O O . LYS A 1 419 ? -20.707 -22.582 14.543 1.00 82.25 419 LYS A O 1
ATOM 3353 N N . ASN A 1 420 ? -21.321 -20.489 15.138 1.00 73.88 420 ASN A N 1
ATOM 3354 C CA . ASN A 1 420 ? -19.995 -19.923 15.422 1.00 73.88 420 ASN A CA 1
ATOM 3355 C C . ASN A 1 420 ? -18.966 -20.122 14.295 1.00 73.88 420 ASN A C 1
ATOM 3357 O O . ASN A 1 420 ? -17.772 -20.225 14.579 1.00 73.88 420 ASN A O 1
ATOM 3361 N N . ASP A 1 421 ? -19.439 -20.264 13.050 1.00 68.38 421 ASP A N 1
ATOM 3362 C CA . ASP A 1 421 ? -18.662 -20.595 11.842 1.00 68.38 421 ASP A CA 1
ATOM 3363 C C . ASP A 1 421 ? -17.720 -21.814 12.010 1.00 68.38 421 ASP A C 1
ATOM 3365 O O . ASP A 1 421 ? -16.703 -21.952 11.335 1.00 68.38 421 ASP A O 1
ATOM 3369 N N . LYS A 1 422 ? -18.062 -22.714 12.947 1.00 74.50 422 LYS A N 1
ATOM 3370 C CA . LYS A 1 422 ? -17.259 -23.886 13.354 1.00 74.50 422 LYS A CA 1
ATOM 3371 C C . LYS A 1 422 ? -18.042 -25.192 13.338 1.00 74.50 422 LYS A C 1
ATOM 3373 O O . LYS A 1 422 ? -17.458 -26.254 13.150 1.00 74.50 422 LYS A O 1
ATOM 3378 N N . THR A 1 423 ? -19.350 -25.137 13.577 1.00 83.44 423 THR A N 1
ATOM 3379 C CA . THR A 1 423 ? -20.206 -26.322 13.687 1.00 83.44 423 THR A CA 1
ATOM 3380 C C . THR A 1 423 ? -21.360 -26.198 12.709 1.00 83.44 423 THR A C 1
ATOM 3382 O O . THR A 1 423 ? -22.164 -25.281 12.838 1.00 83.44 423 THR A O 1
ATOM 3385 N N . VAL A 1 424 ? -21.480 -27.120 11.754 1.00 87.75 424 VAL A N 1
ATOM 3386 C CA . VAL A 1 424 ? -22.694 -27.231 10.933 1.00 87.75 424 VAL A CA 1
ATOM 3387 C C . VAL A 1 424 ? -23.787 -27.853 11.803 1.00 87.75 424 VAL A C 1
ATOM 3389 O O . VAL A 1 424 ? -23.620 -28.963 12.302 1.00 87.75 424 VAL A O 1
ATOM 3392 N N . LEU A 1 425 ? -24.886 -27.129 12.020 1.00 86.00 425 LEU A N 1
ATOM 3393 C CA . LEU A 1 425 ? -26.067 -27.631 12.728 1.00 86.00 425 LEU A CA 1
ATOM 3394 C C . LEU A 1 425 ? -26.887 -28.551 11.824 1.00 86.00 425 LEU A C 1
ATOM 3396 O O . LEU A 1 425 ? -27.350 -29.601 12.254 1.00 86.00 425 LEU A O 1
ATOM 3400 N N . THR A 1 426 ? -27.074 -28.145 10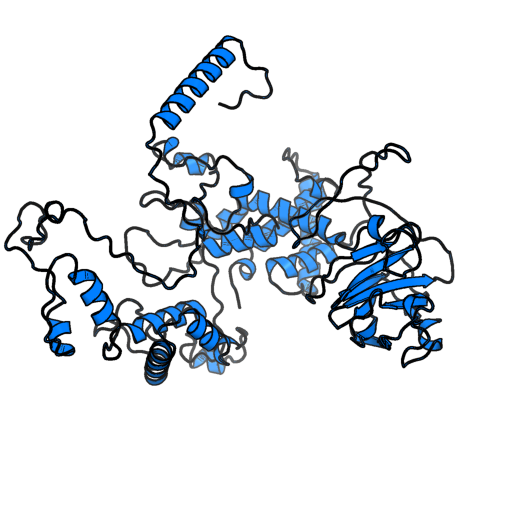.569 1.00 90.12 426 THR A N 1
ATOM 3401 C CA . THR A 1 426 ? -27.735 -28.937 9.530 1.00 90.12 426 THR A CA 1
ATOM 3402 C C . THR A 1 426 ? -27.423 -28.350 8.152 1.00 90.12 426 THR A C 1
ATOM 3404 O O . THR A 1 426 ? -27.086 -27.172 8.032 1.00 90.12 426 THR A O 1
ATOM 3407 N N . GLU A 1 427 ? -27.513 -29.171 7.112 1.00 90.12 427 GLU A N 1
ATOM 3408 C CA . GLU A 1 427 ? -27.323 -28.780 5.716 1.00 90.12 427 GLU A CA 1
ATOM 3409 C C . GLU A 1 427 ? -28.307 -29.532 4.815 1.00 90.12 427 GLU A C 1
ATOM 3411 O O . GLU A 1 427 ? -28.940 -30.504 5.241 1.00 90.12 427 GLU A O 1
ATOM 3416 N N . GLY A 1 428 ? -28.442 -29.099 3.565 1.00 88.31 428 GLY A N 1
ATOM 3417 C CA . GLY A 1 428 ? -29.319 -29.763 2.612 1.00 88.31 428 GLY A CA 1
ATOM 3418 C C . GLY A 1 428 ? -29.178 -29.270 1.178 1.00 88.31 428 GLY A C 1
ATOM 3419 O O . GLY A 1 428 ? -28.423 -28.345 0.863 1.00 88.31 428 GLY A O 1
ATOM 3420 N N . LEU A 1 429 ? -29.940 -29.921 0.303 1.00 85.94 429 LEU A N 1
ATOM 3421 C CA . LEU A 1 429 ? -30.143 -29.504 -1.078 1.00 85.94 429 LEU A CA 1
ATOM 3422 C C . LEU A 1 429 ? -31.448 -28.715 -1.171 1.00 85.94 429 LEU A C 1
ATOM 3424 O O . LEU A 1 429 ? -32.453 -29.102 -0.577 1.00 85.94 429 LEU A O 1
ATOM 3428 N N . LEU A 1 430 ? -31.417 -27.626 -1.931 1.00 79.50 430 LEU A N 1
ATOM 3429 C CA . LEU A 1 430 ? -32.599 -26.924 -2.409 1.00 79.50 430 LEU A CA 1
ATOM 3430 C C . LEU A 1 430 ? -32.760 -27.291 -3.887 1.00 79.50 430 LEU A C 1
ATOM 3432 O O . LEU A 1 430 ? -32.167 -26.669 -4.772 1.00 79.50 430 LEU A O 1
ATOM 3436 N N . GLU A 1 431 ? -33.467 -28.390 -4.131 1.00 75.69 431 GLU A N 1
ATOM 3437 C CA . GLU A 1 431 ? -33.806 -28.840 -5.483 1.00 75.69 431 GLU A CA 1
ATOM 3438 C C . GLU A 1 431 ? -34.709 -27.805 -6.164 1.00 75.69 431 GLU A C 1
ATOM 3440 O O . GLU A 1 431 ? -35.463 -27.112 -5.493 1.00 75.69 431 GLU A O 1
ATOM 3445 N N . ASP A 1 432 ? -34.590 -27.673 -7.485 1.00 69.31 432 ASP A N 1
ATOM 3446 C CA . ASP A 1 432 ? -35.370 -26.721 -8.284 1.00 69.31 432 ASP A CA 1
ATOM 3447 C C . ASP A 1 432 ? -36.525 -27.464 -8.973 1.00 69.31 432 ASP A C 1
ATOM 3449 O O . ASP A 1 432 ? -36.351 -28.025 -10.060 1.00 69.31 432 ASP A O 1
ATOM 3453 N N . LYS A 1 433 ? -37.685 -27.566 -8.304 1.00 67.00 433 LYS A N 1
ATOM 3454 C CA . LYS A 1 433 ? -38.871 -28.272 -8.815 1.00 67.00 433 LYS A CA 1
ATOM 3455 C C . LYS A 1 433 ? -40.034 -27.319 -9.070 1.00 67.00 433 LYS A C 1
ATOM 3457 O O . LYS A 1 433 ? -40.317 -26.393 -8.314 1.00 67.00 433 LYS A O 1
ATOM 3462 N N . SER A 1 434 ? -40.781 -27.618 -10.132 1.00 57.16 434 SER A N 1
ATOM 3463 C CA . SER A 1 434 ? -42.006 -26.894 -10.476 1.00 57.16 434 SER A CA 1
ATOM 3464 C C . SER A 1 434 ? -43.015 -26.948 -9.321 1.00 57.16 434 SER A C 1
ATOM 3466 O O . SER A 1 434 ? -43.455 -28.030 -8.931 1.00 57.16 434 SER A O 1
ATOM 3468 N N . GLY A 1 435 ? -43.376 -25.775 -8.793 1.00 56.47 435 GLY A N 1
ATOM 3469 C CA . GLY A 1 435 ? -44.329 -25.620 -7.688 1.00 56.47 435 GLY A CA 1
ATOM 3470 C C . GLY A 1 435 ? -43.714 -25.380 -6.301 1.00 56.47 435 GLY A C 1
ATOM 3471 O O . GLY A 1 435 ? -44.464 -25.045 -5.384 1.00 56.47 435 GLY A O 1
ATOM 3472 N N . ASP A 1 436 ? -42.387 -25.466 -6.133 1.00 56.97 436 ASP A N 1
ATOM 3473 C CA . ASP A 1 436 ? -41.715 -25.240 -4.834 1.00 56.97 436 ASP A CA 1
ATOM 3474 C C . ASP A 1 436 ? -41.997 -23.849 -4.243 1.00 56.97 436 ASP A C 1
ATOM 3476 O O . ASP A 1 436 ? -42.088 -23.673 -3.027 1.00 56.97 436 ASP A O 1
ATOM 3480 N N . SER A 1 437 ? -42.223 -22.853 -5.098 1.00 53.00 437 SER A N 1
ATOM 3481 C CA . SER A 1 437 ? -42.574 -21.487 -4.707 1.00 53.00 437 SER A CA 1
ATOM 3482 C C . SER A 1 437 ? -43.914 -21.382 -3.947 1.00 53.00 437 SER A C 1
ATOM 3484 O O . SER A 1 437 ? -44.135 -20.428 -3.202 1.00 53.00 437 SER A O 1
ATOM 3486 N N . ALA A 1 438 ? -44.789 -22.391 -4.067 1.00 55.12 438 ALA A N 1
ATOM 3487 C CA . ALA A 1 438 ? -46.025 -22.534 -3.290 1.00 55.12 438 ALA A CA 1
ATOM 3488 C C . ALA A 1 438 ? -45.885 -23.483 -2.077 1.00 55.12 438 ALA A C 1
ATOM 3490 O O . ALA A 1 438 ? -46.851 -23.703 -1.344 1.00 55.12 438 ALA A O 1
ATOM 3491 N N . SER A 1 439 ? -44.717 -24.094 -1.861 1.00 63.00 439 SER A N 1
ATOM 3492 C CA . SER A 1 439 ? -44.458 -25.082 -0.802 1.00 63.00 439 SER A CA 1
ATOM 3493 C C . SER A 1 439 ? -42.995 -25.012 -0.344 1.00 63.00 439 SER A C 1
ATOM 3495 O O . SER A 1 439 ? -42.181 -25.850 -0.729 1.00 63.00 439 SER A O 1
ATOM 3497 N N . PRO A 1 440 ? -42.637 -24.011 0.482 1.00 67.50 440 PRO A N 1
ATOM 3498 C CA . PRO A 1 440 ? -41.243 -23.699 0.767 1.00 67.50 440 PRO A CA 1
ATOM 3499 C C . PRO A 1 440 ? -40.551 -24.805 1.575 1.00 67.50 440 PRO A C 1
ATOM 3501 O O . PRO A 1 440 ? -41.101 -25.339 2.544 1.00 67.50 440 PRO A O 1
ATOM 3504 N N . PHE A 1 441 ? -39.304 -25.109 1.215 1.00 73.31 441 PHE A N 1
ATOM 3505 C CA . PHE A 1 441 ? -38.480 -26.120 1.867 1.00 73.31 441 PHE A CA 1
ATOM 3506 C C . PHE A 1 441 ? -38.188 -25.718 3.318 1.00 73.31 441 PHE A C 1
ATOM 3508 O O . PHE A 1 441 ? -37.521 -24.717 3.572 1.00 73.31 441 PHE A O 1
ATOM 3515 N N . SER A 1 442 ? -38.651 -26.497 4.297 1.00 78.25 442 SER A N 1
ATOM 3516 C CA . SER A 1 442 ? -38.357 -26.221 5.707 1.00 78.25 442 SER A CA 1
ATOM 3517 C C . SER A 1 442 ? -36.961 -26.706 6.101 1.00 78.25 442 SER A C 1
ATOM 3519 O O . SER A 1 442 ? -36.613 -27.858 5.847 1.00 78.25 442 SER A O 1
ATOM 3521 N N . LEU A 1 443 ? -36.203 -25.883 6.836 1.00 76.00 443 LEU A N 1
ATOM 3522 C CA . LEU A 1 443 ? -34.908 -26.265 7.428 1.00 76.00 443 LEU A CA 1
ATOM 3523 C C . LEU A 1 443 ? -35.004 -27.502 8.341 1.00 76.00 443 LEU A C 1
ATOM 3525 O O . LEU A 1 443 ? -34.018 -28.209 8.532 1.00 76.00 443 LEU A O 1
ATOM 3529 N N . ALA A 1 444 ? -36.199 -27.793 8.868 1.00 75.75 444 ALA A N 1
ATOM 3530 C CA . ALA A 1 444 ? -36.512 -29.014 9.610 1.00 75.75 444 ALA A CA 1
ATOM 3531 C C . ALA A 1 444 ? -36.238 -30.311 8.820 1.00 75.75 444 ALA A C 1
ATOM 3533 O O . ALA A 1 444 ? -35.998 -31.351 9.431 1.00 75.75 444 ALA A O 1
ATOM 3534 N N . ASN A 1 445 ? -36.253 -30.240 7.485 1.00 82.00 445 ASN A N 1
ATOM 3535 C CA . ASN A 1 445 ? -36.006 -31.355 6.569 1.00 82.00 445 ASN A CA 1
ATOM 3536 C C . ASN A 1 445 ? -34.525 -31.473 6.153 1.00 82.00 445 ASN A C 1
ATOM 3538 O O . ASN A 1 445 ? -34.201 -32.255 5.260 1.00 82.00 445 ASN A O 1
ATOM 3542 N N . GLY A 1 446 ? -33.626 -30.688 6.757 1.00 83.25 446 GLY A N 1
ATOM 3543 C CA . GLY A 1 446 ? -32.183 -30.827 6.561 1.00 83.25 446 GLY A CA 1
ATOM 3544 C C . GLY A 1 446 ? -31.630 -32.146 7.114 1.00 83.25 446 GLY A C 1
ATOM 3545 O O . GLY A 1 446 ? -32.287 -32.856 7.876 1.00 83.25 446 GLY A O 1
ATOM 3546 N N . SER A 1 447 ? -30.383 -32.457 6.761 1.00 88.00 447 SER A N 1
ATOM 3547 C CA . SER A 1 447 ? -29.706 -33.740 7.027 1.00 88.00 447 SER A CA 1
ATOM 3548 C C . SER A 1 447 ? -29.683 -34.198 8.493 1.00 88.00 447 SER A C 1
ATOM 3550 O O . SER A 1 447 ? -29.544 -35.390 8.757 1.00 88.00 447 SER A O 1
ATOM 3552 N N . ALA A 1 448 ? -29.827 -33.271 9.444 1.00 83.81 448 ALA A N 1
ATOM 3553 C CA . ALA A 1 448 ? -29.790 -33.539 10.882 1.00 83.81 448 ALA A CA 1
ATOM 3554 C C . ALA A 1 448 ? -31.190 -33.645 11.529 1.00 83.81 448 ALA A C 1
ATOM 3556 O O . ALA A 1 448 ? -31.305 -34.003 12.701 1.00 83.81 448 ALA A O 1
ATOM 3557 N N . GLY A 1 449 ? -32.255 -33.356 10.772 1.00 82.50 449 GLY A N 1
ATOM 3558 C CA . GLY A 1 449 ? -33.645 -33.426 11.220 1.00 82.50 449 GLY A CA 1
ATOM 3559 C C . GLY A 1 449 ? -34.098 -32.299 12.170 1.00 82.50 449 GLY A C 1
ATOM 3560 O O . GLY A 1 449 ? -33.310 -31.460 12.615 1.00 82.50 449 GLY A O 1
ATOM 3561 N N . PRO A 1 450 ? -35.397 -32.275 12.530 1.00 78.25 450 PRO A N 1
ATOM 3562 C CA . PRO A 1 450 ? -36.022 -31.157 13.249 1.00 78.25 450 PRO A CA 1
ATOM 3563 C C . PRO A 1 450 ? -35.599 -31.028 14.720 1.00 78.25 450 PRO A C 1
ATOM 3565 O O . PRO A 1 450 ? -35.699 -29.949 15.312 1.00 78.25 450 PRO A O 1
ATOM 3568 N N . SER A 1 451 ? -35.142 -32.118 15.341 1.00 80.00 451 SER A N 1
ATOM 3569 C CA . SER A 1 451 ? -34.763 -32.150 16.759 1.00 80.00 451 SER A CA 1
ATOM 3570 C C . SER A 1 451 ? -33.588 -31.218 17.055 1.00 80.00 451 SER A C 1
ATOM 3572 O O . SER A 1 451 ? -33.624 -30.492 18.052 1.00 80.00 451 SER A O 1
ATOM 3574 N N . VAL A 1 452 ? -32.602 -31.166 16.154 1.00 83.62 452 VAL A N 1
ATOM 3575 C CA . VAL A 1 452 ? -31.398 -30.333 16.289 1.00 83.62 452 VAL A CA 1
ATOM 3576 C C . VAL A 1 452 ? -31.731 -28.842 16.320 1.00 83.62 452 VAL A C 1
ATOM 3578 O O . VAL A 1 452 ? -31.027 -28.087 16.977 1.00 83.62 452 VAL A O 1
ATOM 3581 N N . LEU A 1 453 ? -32.839 -28.414 15.707 1.00 76.00 453 LEU A N 1
ATOM 3582 C CA . LEU A 1 453 ? -33.266 -27.011 15.669 1.00 76.00 453 LEU A CA 1
ATOM 3583 C C . LEU A 1 453 ? -34.184 -26.597 16.834 1.00 76.00 453 LEU A C 1
ATOM 3585 O O . LEU A 1 453 ? -34.513 -25.420 16.957 1.00 76.00 453 LEU A O 1
ATOM 3589 N N . THR A 1 454 ? -34.620 -27.525 17.694 1.00 74.69 454 THR A N 1
ATOM 3590 C CA . THR A 1 454 ? -35.712 -27.268 18.660 1.00 74.69 454 THR A CA 1
ATOM 3591 C C . THR A 1 454 ? -35.241 -26.768 20.036 1.00 74.69 454 THR A C 1
ATOM 3593 O O . THR A 1 454 ? -36.016 -26.145 20.761 1.00 74.69 454 THR A O 1
ATO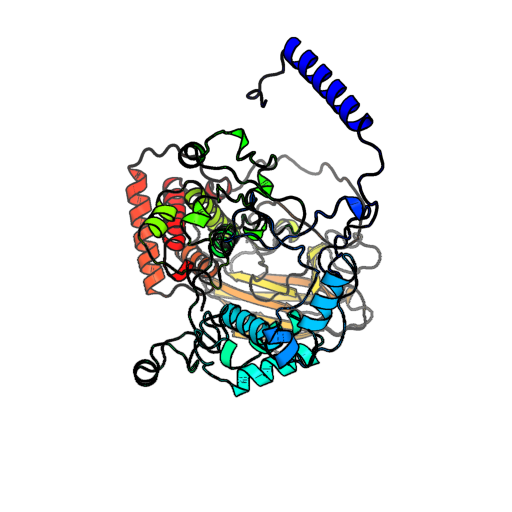M 3596 N N . ASN A 1 455 ? -33.985 -27.019 20.414 1.00 77.19 455 ASN A N 1
ATOM 3597 C CA . ASN A 1 455 ? -33.420 -26.604 21.706 1.00 77.19 455 ASN A CA 1
ATOM 3598 C C . ASN A 1 455 ? -31.914 -26.313 21.567 1.00 77.19 455 ASN A C 1
ATOM 3600 O O . ASN A 1 455 ? -31.086 -26.921 22.248 1.00 77.19 455 ASN A O 1
ATOM 3604 N N . VAL A 1 456 ? -31.557 -25.420 20.639 1.00 76.50 456 VAL A N 1
ATOM 3605 C CA . VAL A 1 456 ? -30.159 -25.074 20.349 1.00 76.50 456 VAL A CA 1
ATOM 3606 C C . VAL A 1 456 ? -29.608 -24.235 21.502 1.00 76.50 456 VAL A C 1
ATOM 3608 O O . VAL A 1 456 ? -30.146 -23.152 21.751 1.00 76.50 456 VAL A O 1
ATOM 3611 N N . PRO A 1 457 ? -28.563 -24.689 22.217 1.00 79.75 457 PRO A N 1
ATOM 3612 C CA . PRO A 1 457 ? -27.952 -23.892 23.268 1.00 79.75 457 PRO A CA 1
ATOM 3613 C C . PRO A 1 457 ? -27.237 -22.693 22.647 1.00 79.75 457 PRO A C 1
ATOM 3615 O O . PRO A 1 457 ? -26.534 -22.840 21.641 1.00 79.75 457 PRO A O 1
ATOM 3618 N N . TYR A 1 458 ? -27.376 -21.524 23.262 1.00 76.94 458 TYR A N 1
ATOM 3619 C CA . TYR A 1 458 ? -26.694 -20.305 22.851 1.00 76.94 458 TYR A CA 1
ATOM 3620 C C . TYR A 1 458 ? -26.100 -19.563 24.054 1.00 76.94 458 TYR A C 1
ATOM 3622 O O . TYR A 1 458 ? -26.678 -19.536 25.141 1.00 76.94 458 TYR A O 1
ATOM 3630 N N . ALA A 1 459 ? -24.946 -18.947 23.835 1.00 71.38 459 ALA A N 1
ATOM 3631 C CA . ALA A 1 459 ? -24.298 -17.992 24.720 1.00 71.38 459 ALA A CA 1
ATOM 3632 C C . ALA A 1 459 ? -24.425 -16.566 24.140 1.00 71.38 459 ALA A C 1
ATOM 3634 O O . ALA A 1 459 ? -24.647 -16.420 22.932 1.00 71.38 459 ALA A O 1
ATOM 3635 N N . PRO A 1 460 ? -24.267 -15.511 24.960 1.00 62.28 460 PRO A N 1
ATOM 3636 C CA . PRO A 1 460 ? -24.131 -14.152 24.446 1.00 62.28 460 PRO A CA 1
ATOM 3637 C C . PRO A 1 460 ? -22.965 -14.092 23.447 1.00 62.28 460 PRO A C 1
ATOM 3639 O O . PRO A 1 460 ? -21.892 -14.634 23.716 1.00 62.28 460 PRO A O 1
ATOM 3642 N N . GLY A 1 461 ? -23.178 -13.478 22.281 1.00 57.03 461 GLY A N 1
ATOM 3643 C CA . GLY A 1 461 ? -22.167 -13.387 21.226 1.00 57.03 461 GLY A CA 1
ATOM 3644 C C . GLY A 1 461 ? -22.027 -14.595 20.291 1.00 57.03 461 GLY A C 1
ATOM 3645 O O . GLY A 1 461 ? -21.299 -14.478 19.301 1.00 57.03 461 GLY A O 1
ATOM 3646 N N . ASP A 1 462 ? -22.726 -15.714 20.534 1.00 66.94 462 ASP A N 1
ATOM 3647 C CA . ASP A 1 462 ? -22.792 -16.825 19.570 1.00 66.94 462 ASP A CA 1
ATOM 3648 C C . ASP A 1 462 ? -23.348 -16.335 18.218 1.00 66.94 462 ASP A C 1
ATOM 3650 O O . ASP A 1 462 ? -24.277 -15.524 18.166 1.00 66.94 462 ASP A O 1
ATOM 3654 N N . SER A 1 463 ? -22.813 -16.851 17.111 1.00 67.44 463 SER A N 1
ATOM 3655 C CA . SER A 1 463 ? -23.304 -16.578 15.759 1.00 67.44 463 SER A CA 1
ATOM 3656 C C . SER A 1 463 ? -24.011 -17.785 15.147 1.00 67.44 463 SER A C 1
ATOM 3658 O O . SER A 1 463 ? -23.680 -18.939 15.420 1.00 67.44 463 SER A O 1
ATOM 3660 N N . PHE A 1 464 ? -24.981 -17.507 14.282 1.00 71.25 464 PHE A N 1
ATOM 3661 C CA . PHE A 1 464 ? -25.689 -18.489 13.474 1.00 71.25 464 PHE A CA 1
ATOM 3662 C C . PHE A 1 464 ? -25.691 -18.006 12.025 1.00 71.25 464 PHE A C 1
ATOM 3664 O O . PHE A 1 464 ? -26.239 -16.942 11.737 1.00 71.25 464 PHE A O 1
ATOM 3671 N N . ARG A 1 465 ? -25.061 -18.757 11.119 1.00 73.25 465 ARG A N 1
ATOM 3672 C CA . ARG A 1 465 ? -24.874 -18.355 9.718 1.00 73.25 465 ARG A CA 1
ATOM 3673 C C . ARG A 1 465 ? -25.591 -19.320 8.793 1.00 73.25 465 ARG A C 1
ATOM 3675 O O . ARG A 1 465 ? -25.205 -20.481 8.707 1.00 73.25 465 ARG A O 1
ATOM 3682 N N . LEU A 1 466 ? -26.614 -18.848 8.092 1.00 73.88 466 LEU A N 1
ATOM 3683 C CA . LEU A 1 466 ? -27.174 -19.561 6.950 1.00 73.88 466 LEU A CA 1
ATOM 3684 C C . LEU A 1 466 ? -26.370 -19.177 5.703 1.00 73.88 466 LEU A C 1
ATOM 3686 O O . LEU A 1 466 ? -26.165 -18.000 5.430 1.00 73.88 466 LEU A O 1
ATOM 3690 N N . GLU A 1 467 ? -25.911 -20.167 4.956 1.00 72.88 467 GLU A N 1
ATOM 3691 C CA . GLU A 1 467 ? -25.060 -20.023 3.776 1.00 72.88 467 GLU A CA 1
ATOM 3692 C C . GLU A 1 467 ? -25.719 -20.737 2.593 1.00 72.88 467 GLU A C 1
ATOM 3694 O O . GLU A 1 467 ? -26.215 -21.852 2.754 1.00 72.88 467 GLU A O 1
ATOM 3699 N N . ILE A 1 468 ? -25.746 -20.093 1.423 1.00 73.75 468 ILE A N 1
ATOM 3700 C CA . ILE A 1 468 ? -26.331 -20.600 0.174 1.00 73.75 468 ILE A CA 1
ATOM 3701 C C . ILE A 1 468 ? -25.315 -20.352 -0.946 1.00 73.75 468 ILE A C 1
ATOM 3703 O O . ILE A 1 468 ? -24.839 -19.231 -1.104 1.00 73.75 468 ILE A O 1
ATOM 3707 N N . LEU A 1 469 ? -24.937 -21.398 -1.687 1.00 66.00 469 LEU A N 1
ATOM 3708 C CA . LEU A 1 469 ? -23.631 -21.440 -2.367 1.00 66.00 469 LEU A CA 1
ATOM 3709 C C . LEU A 1 469 ? -23.631 -21.316 -3.903 1.00 66.00 469 LEU A C 1
ATOM 3711 O O . LEU A 1 469 ? -22.541 -21.254 -4.469 1.00 66.00 469 LEU A O 1
ATOM 3715 N N . LYS A 1 470 ? -24.777 -21.315 -4.599 1.00 66.75 470 LYS A N 1
ATOM 3716 C CA . LYS A 1 470 ? -24.818 -21.233 -6.077 1.00 66.75 470 LYS A CA 1
ATOM 3717 C C . LYS A 1 470 ? -25.664 -20.073 -6.585 1.00 66.75 470 LYS A C 1
ATOM 3719 O O . LYS A 1 470 ? -26.688 -19.769 -5.982 1.00 66.75 470 LYS A O 1
ATOM 3724 N N . ASP A 1 471 ? -25.243 -19.525 -7.723 1.00 61.75 471 ASP A N 1
ATOM 3725 C CA . ASP A 1 471 ? -25.861 -18.430 -8.481 1.00 61.75 471 ASP A CA 1
ATOM 3726 C C . ASP A 1 471 ? -27.370 -18.623 -8.729 1.00 61.75 471 ASP A C 1
ATOM 3728 O O . ASP A 1 471 ? -27.756 -19.315 -9.671 1.00 61.75 471 ASP A O 1
ATOM 3732 N N . ASP A 1 472 ? -28.222 -18.032 -7.880 1.00 66.19 472 ASP A N 1
ATOM 3733 C CA . ASP A 1 472 ? -29.686 -18.121 -8.009 1.00 66.19 472 ASP A CA 1
ATOM 3734 C C . ASP A 1 472 ? -30.452 -17.089 -7.156 1.00 66.19 472 ASP A C 1
ATOM 3736 O O . ASP A 1 472 ? -29.926 -16.548 -6.181 1.00 66.19 472 ASP A O 1
ATOM 3740 N N . PHE A 1 473 ? -31.729 -16.858 -7.474 1.00 61.34 473 PHE A N 1
ATOM 3741 C CA . PHE A 1 473 ? -32.661 -16.081 -6.655 1.00 61.34 473 PHE A CA 1
ATOM 3742 C C . PHE A 1 473 ? -33.343 -16.961 -5.613 1.00 61.34 473 PHE A C 1
ATOM 3744 O O . PHE A 1 473 ? -34.244 -17.743 -5.925 1.00 61.34 473 PHE A O 1
ATOM 3751 N N . VAL A 1 474 ? -32.964 -16.765 -4.351 1.00 67.94 474 VAL A N 1
ATOM 3752 C CA . VAL A 1 474 ? -33.450 -17.559 -3.220 1.00 67.94 474 VAL A CA 1
ATOM 3753 C C . VAL A 1 474 ? -34.239 -16.709 -2.232 1.00 67.94 474 VAL A C 1
ATOM 3755 O O . VAL A 1 474 ? -33.849 -15.599 -1.858 1.00 67.94 474 VAL A O 1
ATOM 3758 N N . GLY A 1 475 ? -35.384 -17.244 -1.822 1.00 68.94 475 GLY A N 1
ATOM 3759 C CA . GLY A 1 475 ? -36.235 -16.699 -0.780 1.00 68.94 475 GLY A CA 1
ATOM 3760 C C . GLY A 1 475 ? -35.892 -17.343 0.553 1.00 68.94 475 GLY A C 1
ATOM 3761 O O . GLY A 1 475 ? -35.760 -18.564 0.646 1.00 68.94 475 GLY A O 1
ATOM 3762 N N . VAL A 1 476 ? -35.732 -16.517 1.583 1.00 70.69 476 VAL A N 1
ATOM 3763 C CA . VAL A 1 476 ? -35.376 -16.944 2.934 1.00 70.69 476 VAL A CA 1
ATOM 3764 C C . VAL A 1 476 ? -36.354 -16.342 3.934 1.00 70.69 476 VAL A C 1
ATOM 3766 O O . VAL A 1 476 ? -36.633 -15.142 3.931 1.00 70.69 476 VAL A O 1
ATOM 3769 N N . ASN A 1 477 ? -36.840 -17.183 4.840 1.00 69.56 477 ASN A N 1
ATOM 3770 C CA . ASN A 1 477 ? -37.467 -16.757 6.082 1.00 69.56 477 ASN A CA 1
ATOM 3771 C C . ASN A 1 477 ? -36.836 -17.549 7.229 1.00 69.56 477 ASN A C 1
ATOM 3773 O O . ASN A 1 477 ? -36.823 -18.778 7.186 1.00 69.56 477 ASN A O 1
ATOM 3777 N N . LEU A 1 478 ? -36.293 -16.866 8.236 1.00 66.25 478 LEU A N 1
ATOM 3778 C CA . LEU A 1 478 ? -35.608 -17.490 9.365 1.00 66.25 478 LEU A CA 1
ATOM 3779 C C . LEU A 1 478 ? -35.972 -16.747 10.654 1.00 66.25 478 LEU A C 1
ATOM 3781 O O . LEU A 1 478 ? -35.992 -15.522 10.707 1.00 66.25 478 LEU A O 1
ATOM 3785 N N . THR A 1 479 ? -36.309 -17.492 11.699 1.00 63.28 479 THR A N 1
ATOM 3786 C CA . THR A 1 479 ? -36.826 -16.972 12.966 1.00 63.28 479 THR A CA 1
ATOM 3787 C C . THR A 1 479 ? -36.194 -17.732 14.125 1.00 63.28 479 THR A C 1
ATOM 3789 O O . THR A 1 479 ? -36.221 -18.964 14.164 1.00 63.28 479 THR A O 1
ATOM 3792 N N . PHE A 1 480 ? -35.667 -16.995 15.101 1.00 63.34 480 PHE A N 1
ATOM 3793 C CA . PHE A 1 480 ? -35.197 -17.543 16.371 1.00 63.34 480 PHE A CA 1
ATOM 3794 C C . PHE A 1 480 ? -36.254 -17.284 17.445 1.00 63.34 480 PHE A C 1
ATOM 3796 O O . PHE A 1 480 ? -36.561 -16.138 17.756 1.00 63.34 480 PHE A O 1
ATOM 3803 N N . GLN A 1 481 ? -36.823 -18.348 18.006 1.00 59.59 481 GLN A N 1
ATOM 3804 C CA . GLN A 1 481 ? -37.839 -18.279 19.055 1.00 59.59 481 GLN A CA 1
ATOM 3805 C C . GLN A 1 481 ? -37.195 -18.585 20.412 1.00 59.59 481 GLN A C 1
ATOM 3807 O O . GLN A 1 481 ? -36.683 -19.687 20.634 1.00 59.59 481 GLN A O 1
ATOM 3812 N N . GLY A 1 482 ? -37.211 -17.608 21.320 1.00 53.75 482 GLY A N 1
ATOM 3813 C CA . GLY A 1 482 ? -36.823 -17.789 22.719 1.00 53.75 482 GLY A CA 1
ATOM 3814 C C . GLY A 1 482 ? -37.968 -18.363 23.561 1.00 53.75 482 GLY A C 1
ATOM 3815 O O . GLY A 1 482 ? -39.138 -18.219 23.223 1.00 53.75 482 GLY A O 1
ATOM 3816 N N . LYS A 1 483 ? -37.647 -18.999 24.695 1.00 41.81 483 LYS A N 1
ATOM 3817 C CA . LYS A 1 483 ? -38.653 -19.571 25.617 1.00 41.81 483 LYS A CA 1
ATOM 3818 C C . LYS A 1 483 ? -39.342 -18.559 26.552 1.00 41.81 483 LYS A C 1
ATOM 3820 O O . LYS A 1 483 ? -40.178 -18.989 27.341 1.00 41.81 483 LYS A O 1
ATOM 3825 N N . GLN A 1 484 ? -38.976 -17.272 26.533 1.00 39.47 484 GLN A N 1
ATOM 3826 C CA . GLN A 1 484 ? -39.409 -16.298 27.555 1.00 39.47 484 GLN A CA 1
ATOM 3827 C C . GLN A 1 484 ? -40.297 -15.149 27.038 1.00 39.47 484 GLN A C 1
ATOM 3829 O O . GLN A 1 484 ? -41.214 -14.772 27.760 1.00 39.47 484 GLN A O 1
ATOM 3834 N N . THR A 1 485 ? -40.111 -14.638 25.816 1.00 32.59 485 THR A N 1
ATOM 3835 C CA . THR A 1 485 ? -40.971 -13.594 25.210 1.00 32.59 485 THR A CA 1
ATOM 3836 C C . THR A 1 485 ? -40.965 -13.677 23.678 1.00 32.59 485 THR A C 1
ATOM 3838 O O . THR A 1 485 ? -39.994 -14.137 23.081 1.00 32.59 485 THR A O 1
ATOM 3841 N N . ASN A 1 486 ? -42.041 -13.195 23.041 1.00 31.53 486 ASN A N 1
ATOM 3842 C CA . ASN A 1 486 ? -42.149 -13.028 21.580 1.00 31.53 486 ASN A CA 1
ATOM 3843 C C . ASN A 1 486 ? -41.534 -11.698 21.077 1.00 31.53 486 ASN A C 1
ATOM 3845 O O . ASN A 1 486 ? -41.698 -11.354 19.909 1.00 31.53 486 ASN A O 1
ATOM 3849 N N . ASP A 1 487 ? -40.842 -10.950 21.942 1.00 32.81 487 ASP A N 1
ATOM 3850 C CA . ASP A 1 487 ? -40.473 -9.551 21.712 1.00 32.81 487 ASP A CA 1
ATOM 3851 C C . ASP A 1 487 ? -38.955 -9.348 21.627 1.00 32.81 487 ASP A C 1
ATOM 3853 O O . ASP A 1 487 ? -38.266 -9.353 22.645 1.00 32.81 487 ASP A O 1
ATOM 3857 N N . LEU A 1 488 ? -38.453 -9.088 20.414 1.00 29.30 488 LEU A N 1
ATOM 3858 C CA . LEU A 1 488 ? -37.169 -8.423 20.156 1.00 29.30 488 LEU A CA 1
ATOM 3859 C C . LEU A 1 488 ? -37.304 -7.545 18.895 1.00 29.30 488 LEU A C 1
ATOM 3861 O O . LEU A 1 488 ? -37.224 -8.047 17.776 1.00 29.30 488 LEU A O 1
ATOM 3865 N N . ALA A 1 489 ? -37.531 -6.234 19.059 1.00 25.53 489 ALA A N 1
ATOM 3866 C CA . ALA A 1 489 ? -37.681 -5.292 17.941 1.00 25.53 489 ALA A CA 1
ATOM 3867 C C . ALA A 1 489 ? -37.253 -3.852 18.305 1.00 25.53 489 ALA A C 1
ATOM 3869 O O . ALA A 1 489 ? -37.913 -3.213 19.116 1.00 25.53 489 ALA A O 1
ATOM 3870 N N . PHE A 1 490 ? -36.214 -3.304 17.650 1.00 25.59 490 PHE A N 1
ATOM 3871 C CA . PHE A 1 490 ? -35.724 -1.914 17.825 1.00 25.59 490 PHE A CA 1
ATOM 3872 C C . PHE A 1 490 ? -35.160 -1.333 16.501 1.00 25.59 490 PHE A C 1
ATOM 3874 O O . PHE A 1 490 ? -34.605 -2.098 15.723 1.00 25.59 490 PHE A O 1
ATOM 3881 N N . ASP A 1 491 ? -35.422 -0.047 16.190 1.00 21.34 491 ASP A N 1
ATOM 3882 C CA . ASP A 1 491 ? -35.118 0.713 14.928 1.00 21.34 491 ASP A CA 1
ATOM 3883 C C . ASP A 1 491 ? -33.646 1.243 14.854 1.00 21.34 491 ASP A C 1
ATOM 3885 O O . ASP A 1 491 ? -32.977 1.191 15.878 1.00 21.34 491 ASP A O 1
ATOM 3889 N N . PHE A 1 492 ? -33.001 1.679 13.741 1.00 24.09 492 PHE A N 1
ATOM 3890 C CA . PHE A 1 492 ? -33.322 2.786 12.791 1.00 24.09 492 PHE A CA 1
ATOM 3891 C C . PHE A 1 492 ? -32.614 2.721 11.378 1.00 24.09 492 PHE A C 1
ATOM 3893 O O . PHE A 1 492 ? -32.760 1.707 10.700 1.00 24.09 492 PHE A O 1
ATOM 3900 N N . SER A 1 493 ? -31.986 3.807 10.857 1.00 20.55 493 SER A N 1
ATOM 3901 C CA . SER A 1 493 ? -32.031 4.280 9.433 1.00 20.55 493 SER A CA 1
ATOM 3902 C C . SER A 1 493 ? -30.707 4.461 8.619 1.00 20.55 493 SER A C 1
ATOM 3904 O O . SER A 1 493 ? -29.627 4.533 9.191 1.00 20.55 493 SER A O 1
ATOM 3906 N N . PHE A 1 494 ? -30.829 4.643 7.284 1.00 23.38 494 PHE A N 1
ATOM 3907 C CA . PHE A 1 494 ? -29.789 4.638 6.212 1.00 23.38 494 PHE A CA 1
ATOM 3908 C C . PHE A 1 494 ? -29.041 5.948 5.839 1.00 23.38 494 PHE A C 1
ATOM 3910 O O . PHE A 1 494 ? -29.629 7.025 5.908 1.00 23.38 494 PHE A O 1
ATOM 3917 N N . THR A 1 495 ? -27.850 5.777 5.213 1.00 21.03 495 THR A N 1
ATOM 3918 C CA . THR A 1 495 ? -27.363 6.326 3.894 1.00 21.03 495 THR A CA 1
ATOM 3919 C C . THR A 1 495 ? -25.968 5.730 3.561 1.00 21.03 495 THR A C 1
ATOM 3921 O O . THR A 1 495 ? -25.240 5.467 4.508 1.00 21.03 495 THR A O 1
ATOM 3924 N N . SER A 1 496 ? -25.461 5.512 2.327 1.00 24.75 496 SER A N 1
ATOM 3925 C CA . SER A 1 496 ? -25.981 5.530 0.930 1.00 24.75 496 SER A CA 1
ATOM 3926 C C . SER A 1 496 ? -24.989 4.809 -0.051 1.00 24.75 496 SER A C 1
ATOM 3928 O O . SER A 1 496 ? -23.977 4.289 0.402 1.00 24.75 496 SER A O 1
ATOM 3930 N N . ASN A 1 497 ? -25.257 4.750 -1.373 1.00 28.30 497 ASN A N 1
ATOM 3931 C CA . ASN A 1 497 ? -24.558 3.915 -2.400 1.00 28.30 497 ASN A CA 1
ATOM 3932 C C . ASN A 1 497 ? -23.587 4.712 -3.334 1.00 28.30 497 ASN A C 1
ATOM 3934 O O . ASN A 1 497 ? -23.689 5.942 -3.341 1.00 28.30 497 ASN A O 1
ATOM 3938 N N . PRO A 1 498 ? -22.669 4.085 -4.123 1.00 33.78 498 PRO A N 1
ATOM 3939 C CA . PRO A 1 498 ? -22.965 3.647 -5.521 1.00 33.78 498 PRO A CA 1
ATOM 3940 C C . PRO A 1 498 ? -22.239 2.336 -5.976 1.00 33.78 498 PRO A C 1
ATOM 3942 O O . PRO A 1 498 ? -21.189 2.001 -5.443 1.00 33.78 498 PRO A O 1
ATOM 3945 N N . ALA A 1 499 ? -22.634 1.566 -7.008 1.00 26.56 499 ALA A N 1
ATOM 3946 C CA . ALA A 1 499 ? -23.789 1.567 -7.926 1.00 26.56 499 ALA A CA 1
ATOM 3947 C C . ALA A 1 499 ? -24.022 0.142 -8.525 1.00 26.56 499 ALA A C 1
ATOM 3949 O O . ALA A 1 499 ? -23.070 -0.633 -8.605 1.00 26.56 499 ALA A O 1
ATOM 3950 N N . PRO A 1 500 ? -25.245 -0.213 -8.987 1.00 31.16 500 PRO A N 1
ATOM 3951 C CA . PRO A 1 500 ? -25.566 -1.533 -9.553 1.00 31.16 500 PRO A CA 1
ATOM 3952 C C . PRO A 1 500 ? -25.654 -1.567 -11.095 1.00 31.16 500 PRO A C 1
ATOM 3954 O O . PRO A 1 500 ? -25.971 -0.571 -11.747 1.00 31.16 500 PRO A O 1
ATOM 3957 N N . THR A 1 501 ? -25.481 -2.751 -11.692 1.00 28.78 501 THR A N 1
ATOM 3958 C CA . THR A 1 501 ? -25.700 -2.993 -13.127 1.00 28.78 501 THR A CA 1
ATOM 3959 C C . THR A 1 501 ? -27.179 -3.213 -13.480 1.00 28.78 501 THR A C 1
ATOM 3961 O O . THR A 1 501 ? -27.704 -4.318 -13.393 1.00 28.78 501 THR A O 1
ATOM 3964 N N . GLY A 1 502 ? -27.824 -2.159 -13.990 1.00 27.50 502 GLY A N 1
ATOM 3965 C CA . GLY A 1 502 ? -28.753 -2.274 -15.124 1.00 27.50 502 GLY A CA 1
ATOM 3966 C C . GLY A 1 502 ? -30.151 -2.878 -14.918 1.00 27.50 502 GLY A C 1
ATOM 3967 O O . GLY A 1 502 ? -30.487 -3.818 -15.626 1.00 27.50 502 GLY A O 1
ATOM 3968 N N . TRP A 1 503 ? -31.002 -2.251 -14.096 1.00 22.58 503 TRP A N 1
ATOM 3969 C CA . TRP A 1 503 ? -32.463 -2.164 -14.325 1.00 22.58 503 TRP A CA 1
ATOM 3970 C C . TRP A 1 503 ? -32.962 -0.774 -13.861 1.00 22.58 503 TRP A C 1
ATOM 3972 O O . TRP A 1 503 ? -32.429 -0.229 -12.896 1.00 22.58 503 TRP A O 1
ATOM 3982 N N . GLN A 1 504 ? -33.941 -0.173 -14.552 1.00 26.19 504 GLN A N 1
ATOM 3983 C CA . GLN A 1 504 ? -34.486 1.175 -14.272 1.00 26.19 504 GLN A CA 1
ATOM 3984 C C . GLN A 1 504 ? -36.028 1.176 -14.169 1.00 26.19 504 GLN A C 1
ATOM 3986 O O . GLN A 1 504 ? -36.660 0.222 -14.613 1.00 26.19 504 GLN A O 1
ATOM 3991 N N . TYR A 1 505 ? -36.583 2.307 -13.689 1.00 24.00 505 TYR A N 1
ATOM 3992 C CA . TYR A 1 505 ? -38.000 2.655 -13.406 1.00 24.00 505 TYR A CA 1
ATOM 3993 C C . TYR A 1 505 ? -38.536 2.186 -12.031 1.00 24.00 505 TYR A C 1
ATOM 3995 O O . TYR A 1 505 ? -38.248 1.074 -11.607 1.00 24.00 505 TYR A O 1
ATOM 4003 N N . SER A 1 506 ? -39.304 2.986 -11.268 1.00 23.84 506 SER A N 1
ATOM 4004 C CA . SER A 1 506 ? -39.736 4.399 -11.427 1.00 23.84 506 SER A CA 1
ATOM 4005 C C . SER A 1 506 ? -40.045 5.071 -10.072 1.00 23.84 506 SER A C 1
ATOM 4007 O O . SER A 1 506 ? -40.079 4.404 -9.042 1.00 23.84 506 SER A O 1
ATOM 4009 N N . GLU A 1 507 ? -40.270 6.390 -10.068 1.00 23.03 507 GLU A N 1
ATOM 4010 C CA . GLU A 1 507 ? -40.456 7.217 -8.861 1.00 23.03 507 GLU A CA 1
ATOM 4011 C C . GLU A 1 507 ? -41.759 7.001 -8.058 1.00 23.03 507 GLU A C 1
ATOM 4013 O O . GLU A 1 507 ? -42.789 6.589 -8.584 1.00 23.03 507 GLU A O 1
ATOM 4018 N N . SER A 1 508 ? -41.690 7.477 -6.806 1.00 26.69 508 SER A N 1
ATOM 4019 C CA . SER A 1 508 ? -42.772 7.990 -5.947 1.00 26.69 508 SER A CA 1
ATOM 4020 C C . SER A 1 508 ? -43.838 7.025 -5.413 1.00 26.69 508 SER A C 1
ATOM 4022 O O . SER A 1 508 ? -44.841 6.729 -6.057 1.00 26.69 508 SER A O 1
ATOM 4024 N N . LEU A 1 509 ? -43.718 6.732 -4.114 1.00 24.48 509 LEU A N 1
ATOM 4025 C CA . LEU A 1 509 ? -44.871 6.668 -3.215 1.00 24.48 509 LEU A CA 1
ATOM 4026 C C . LEU A 1 509 ? -44.612 7.564 -2.002 1.00 24.48 509 LEU A C 1
ATOM 4028 O O . LEU A 1 509 ? -43.798 7.254 -1.133 1.00 24.48 509 LEU A O 1
ATOM 4032 N N . ALA A 1 510 ? -45.320 8.690 -1.950 1.00 23.59 510 ALA A N 1
ATOM 4033 C CA . ALA A 1 510 ? -45.380 9.542 -0.775 1.00 23.59 510 ALA A CA 1
ATOM 4034 C C . ALA A 1 510 ? -46.630 9.226 0.064 1.00 23.59 510 ALA A C 1
ATOM 4036 O O . ALA A 1 510 ? -47.714 9.028 -0.475 1.00 23.59 510 ALA A O 1
ATOM 4037 N N . GLN A 1 511 ? -46.453 9.325 1.385 1.00 25.75 511 GLN A N 1
ATOM 4038 C CA . GLN A 1 511 ? -47.472 9.410 2.444 1.00 25.75 511 GLN A CA 1
ATOM 4039 C C . GLN A 1 511 ? -48.216 8.125 2.855 1.00 25.75 511 GLN A C 1
ATOM 4041 O O . GLN A 1 511 ? -49.180 7.689 2.237 1.00 25.75 511 GLN A O 1
ATOM 4046 N N . GLY A 1 512 ? -47.816 7.621 4.030 1.00 23.61 512 GLY A N 1
ATOM 4047 C CA . GLY A 1 512 ? -48.509 6.563 4.772 1.00 23.61 512 GLY A CA 1
ATOM 4048 C C . GLY A 1 512 ? -48.312 6.571 6.299 1.00 23.61 512 GLY A C 1
ATOM 4049 O O . GLY A 1 512 ? -48.757 5.627 6.939 1.00 23.61 512 GLY A O 1
ATOM 4050 N N . GLY A 1 513 ? -47.679 7.592 6.911 1.00 22.98 513 GLY A N 1
ATOM 4051 C CA . GLY A 1 513 ? -47.654 7.716 8.383 1.00 22.98 513 GLY A CA 1
ATOM 4052 C C . GLY A 1 513 ? -46.465 8.437 9.042 1.00 22.98 513 GLY A C 1
ATOM 4053 O O . GLY A 1 513 ? -45.542 7.783 9.505 1.00 22.98 513 GLY A O 1
ATOM 4054 N N . GLY A 1 514 ? -46.577 9.760 9.224 1.00 22.73 514 GLY A N 1
ATOM 4055 C CA . GLY A 1 514 ? -45.949 10.499 10.339 1.00 22.73 514 GLY A CA 1
ATOM 4056 C C . GLY A 1 514 ? -44.445 10.855 10.252 1.00 22.73 514 GLY A C 1
ATOM 4057 O O . GLY A 1 514 ? -43.652 10.111 9.681 1.00 22.73 514 GLY A O 1
ATOM 4058 N N . PRO A 1 515 ? -44.015 11.996 10.834 1.00 24.78 515 PRO A N 1
ATOM 4059 C CA . PRO A 1 515 ? -42.608 12.381 10.877 1.00 24.78 515 PRO A CA 1
ATOM 4060 C C . PRO A 1 515 ? -41.895 11.720 12.062 1.00 24.78 515 PRO A C 1
ATOM 4062 O O . PRO A 1 515 ? -42.066 12.131 13.210 1.00 24.78 515 PRO A O 1
ATOM 4065 N N . ILE A 1 516 ? -41.034 10.743 11.787 1.00 25.53 516 ILE A N 1
ATOM 4066 C CA . ILE A 1 516 ? -40.025 10.313 12.758 1.00 25.53 516 ILE A CA 1
ATOM 4067 C C . ILE A 1 516 ? -38.785 11.187 12.538 1.00 25.53 516 ILE A C 1
ATOM 4069 O O . ILE A 1 516 ? -38.147 11.126 11.489 1.00 25.53 516 ILE A O 1
ATOM 4073 N N . GLY A 1 517 ? -38.488 12.050 13.515 1.00 22.45 517 GLY A N 1
ATOM 4074 C CA . GLY A 1 517 ? -37.260 12.852 13.541 1.00 22.45 517 GLY A CA 1
ATOM 4075 C C . GLY A 1 517 ? -35.999 11.987 13.703 1.00 22.45 517 GLY A C 1
ATOM 4076 O O . GLY A 1 517 ? -36.102 10.764 13.787 1.00 22.45 517 GLY A O 1
ATOM 4077 N N . PRO A 1 518 ? -34.797 12.588 13.767 1.00 22.14 518 PRO A N 1
ATOM 4078 C CA . PRO A 1 518 ? -33.548 11.834 13.812 1.00 22.14 518 PRO A CA 1
ATOM 4079 C C . PRO A 1 518 ? -33.436 11.041 15.119 1.00 22.14 518 PRO A C 1
ATOM 4081 O O . PRO A 1 518 ? -33.031 11.565 16.154 1.00 22.14 518 PRO A O 1
ATOM 4084 N N . LEU A 1 519 ? -33.781 9.758 15.056 1.00 24.67 519 LEU A N 1
ATOM 4085 C CA . LEU A 1 519 ? -33.616 8.801 16.142 1.00 24.67 519 LEU A CA 1
ATOM 4086 C C . LEU A 1 519 ? -32.424 7.888 15.849 1.00 24.67 519 LEU A C 1
ATOM 4088 O O . LEU A 1 519 ? -32.535 6.672 15.796 1.00 24.67 519 LEU A O 1
ATOM 4092 N N . LEU A 1 520 ? -31.235 8.484 15.760 1.00 26.77 520 LEU A N 1
ATOM 4093 C CA . LEU A 1 520 ? -30.035 7.782 16.213 1.00 26.77 520 LEU A CA 1
ATOM 4094 C C . LEU A 1 520 ? -30.110 7.709 17.746 1.00 26.77 520 LEU A C 1
ATOM 4096 O O . LEU A 1 520 ? -29.472 8.494 18.445 1.00 26.77 520 LEU A O 1
ATOM 4100 N N . GLN A 1 521 ? -30.948 6.813 18.279 1.00 23.73 521 GLN A N 1
ATOM 4101 C CA . GLN A 1 521 ? -30.828 6.447 19.687 1.00 23.73 521 GLN A CA 1
ATOM 4102 C C . GLN A 1 521 ? -29.602 5.540 19.838 1.00 23.73 521 GLN A C 1
ATOM 4104 O O . GLN A 1 521 ? -29.430 4.620 19.035 1.00 23.73 521 GLN A O 1
ATOM 4109 N N . PRO A 1 522 ? -28.725 5.798 20.822 1.00 27.12 522 PRO A N 1
ATOM 4110 C CA . PRO A 1 522 ? -27.515 5.013 20.988 1.00 27.12 522 PRO A CA 1
ATOM 4111 C C . PRO A 1 522 ? -27.890 3.580 21.371 1.00 27.12 522 PRO A C 1
ATOM 4113 O O . PRO A 1 522 ? -28.511 3.353 22.412 1.00 27.12 522 PRO A O 1
ATOM 4116 N N . HIS A 1 523 ? -27.488 2.605 20.552 1.00 29.05 523 HIS A N 1
ATOM 4117 C CA . HIS A 1 523 ? -27.475 1.215 20.999 1.00 29.05 523 HIS A CA 1
ATOM 4118 C C . HIS A 1 523 ? -26.620 1.097 22.268 1.00 29.05 523 HIS A C 1
ATOM 4120 O O . HIS A 1 523 ? -25.625 1.810 22.429 1.00 29.05 523 HIS A O 1
ATOM 4126 N N . ALA A 1 524 ? -27.032 0.200 23.170 1.00 34.38 524 ALA A N 1
ATOM 4127 C CA . ALA A 1 524 ? -26.350 -0.047 24.435 1.00 34.38 524 ALA A CA 1
ATOM 4128 C C . ALA A 1 524 ? -24.840 -0.228 24.216 1.00 34.38 524 ALA A C 1
ATOM 4130 O O . ALA A 1 524 ? -24.432 -0.883 23.255 1.00 34.38 524 ALA A O 1
ATOM 4131 N N . ALA A 1 525 ? -24.044 0.392 25.095 1.00 44.00 525 ALA A N 1
ATOM 4132 C CA . ALA A 1 525 ? -22.613 0.620 24.913 1.00 44.00 525 ALA A CA 1
ATOM 4133 C C . ALA A 1 525 ? -21.891 -0.593 24.304 1.00 44.00 525 ALA A C 1
ATOM 4135 O O . ALA A 1 525 ? -21.701 -1.618 24.961 1.00 44.00 525 ALA A O 1
ATOM 4136 N N . VAL A 1 526 ? -21.477 -0.457 23.041 1.00 52.03 526 VAL A N 1
ATOM 4137 C CA . VAL A 1 526 ? -20.629 -1.445 22.375 1.00 52.03 526 VAL A CA 1
ATOM 4138 C C . VAL A 1 526 ? -19.367 -1.592 23.222 1.00 52.03 526 VAL A C 1
ATOM 4140 O O . VAL A 1 526 ? -18.672 -0.606 23.459 1.00 52.03 526 VAL A O 1
ATOM 4143 N N . ALA A 1 527 ? -19.099 -2.808 23.710 1.00 64.25 527 ALA A N 1
ATOM 4144 C CA . ALA A 1 527 ? -17.929 -3.080 24.540 1.00 64.25 527 ALA A CA 1
ATOM 4145 C C . ALA A 1 527 ? -16.662 -2.558 23.828 1.00 64.25 527 ALA A C 1
ATOM 4147 O O . ALA A 1 527 ? -16.440 -2.960 22.680 1.00 64.25 527 ALA A O 1
ATOM 4148 N N . PRO A 1 528 ? -15.840 -1.687 24.453 1.00 75.88 528 PRO A N 1
ATOM 4149 C CA . PRO A 1 528 ? -14.720 -1.036 23.763 1.00 75.88 528 PRO A CA 1
ATOM 4150 C C . PRO A 1 528 ? -13.700 -2.014 23.160 1.00 75.88 528 PRO A C 1
ATOM 4152 O O . PRO A 1 528 ? -13.087 -1.721 22.138 1.00 75.88 528 PRO A O 1
ATOM 4155 N N . GLU A 1 529 ? -13.605 -3.217 23.731 1.00 76.56 529 GLU A N 1
ATOM 4156 C CA . GLU A 1 529 ? -12.909 -4.399 23.198 1.00 76.56 529 GLU A CA 1
ATOM 4157 C C . GLU A 1 529 ? -13.199 -4.662 21.710 1.00 76.56 529 GLU A C 1
ATOM 4159 O O . GLU A 1 529 ? -12.308 -5.052 20.957 1.00 76.56 529 GLU A O 1
ATOM 4164 N N . ARG A 1 530 ? -14.443 -4.434 21.268 1.00 72.44 530 ARG A N 1
ATOM 4165 C CA . ARG A 1 530 ? -14.892 -4.675 19.889 1.00 72.44 530 ARG A CA 1
ATOM 4166 C C . ARG A 1 530 ? -14.352 -3.617 18.934 1.00 72.44 530 ARG A C 1
ATOM 4168 O O . ARG A 1 530 ? -13.900 -3.972 17.850 1.00 72.44 530 ARG A O 1
ATOM 4175 N N . TRP A 1 531 ? -14.348 -2.345 19.347 1.00 80.38 531 TRP A N 1
ATOM 4176 C CA . TRP A 1 531 ? -13.702 -1.276 18.581 1.00 80.38 531 TRP A CA 1
ATOM 4177 C C . TRP A 1 531 ? -12.197 -1.524 18.468 1.00 80.38 531 TRP A C 1
ATOM 4179 O O . TRP A 1 531 ? -11.633 -1.301 17.406 1.00 80.38 531 TRP A O 1
ATOM 4189 N N . ILE A 1 532 ? -11.565 -2.041 19.527 1.00 85.50 532 ILE A N 1
ATOM 4190 C CA . ILE A 1 532 ? -10.136 -2.376 19.552 1.00 85.50 532 ILE A CA 1
ATOM 4191 C C . ILE A 1 532 ? -9.809 -3.532 18.589 1.00 85.50 532 ILE A C 1
ATOM 4193 O O . ILE A 1 532 ? -8.979 -3.348 17.701 1.00 85.50 532 ILE A O 1
ATOM 4197 N N . ASP A 1 533 ? -10.474 -4.693 18.680 1.00 78.69 533 ASP A N 1
ATOM 4198 C CA . ASP A 1 533 ? -10.213 -5.808 17.745 1.00 78.69 533 ASP A CA 1
ATOM 4199 C C . ASP A 1 533 ? -10.489 -5.403 16.288 1.00 78.69 533 ASP A C 1
ATOM 4201 O O . ASP A 1 533 ? -9.730 -5.747 15.382 1.00 78.69 533 ASP A O 1
ATOM 4205 N N . GLN A 1 534 ? -11.538 -4.613 16.049 1.00 76.81 534 GLN A N 1
ATOM 4206 C CA . GLN A 1 534 ? -11.834 -4.105 14.714 1.00 76.81 534 GLN A CA 1
ATOM 4207 C C . GLN A 1 534 ? -10.796 -3.088 14.216 1.00 76.81 534 GLN A C 1
ATOM 4209 O O . GLN A 1 534 ? -10.434 -3.125 13.038 1.00 76.81 534 GLN A O 1
ATOM 4214 N N . ALA A 1 535 ? -10.273 -2.227 15.092 1.00 85.44 535 ALA A N 1
ATOM 4215 C CA . ALA A 1 535 ? -9.217 -1.285 14.745 1.00 85.44 535 ALA A CA 1
ATOM 4216 C C . ALA A 1 535 ? -7.939 -2.014 14.311 1.00 85.44 535 ALA A C 1
ATOM 4218 O O . ALA A 1 535 ? -7.378 -1.666 13.277 1.00 85.44 535 ALA A O 1
ATOM 4219 N N . TRP A 1 536 ? -7.534 -3.074 15.019 1.00 85.94 536 TRP A N 1
ATOM 4220 C CA . TRP A 1 536 ? -6.398 -3.916 14.617 1.00 85.94 536 TRP A CA 1
ATOM 4221 C C . TRP A 1 536 ? -6.642 -4.625 13.278 1.00 85.94 536 TRP A C 1
ATOM 4223 O O . TRP A 1 536 ? -5.746 -4.672 12.436 1.00 85.94 536 TRP A O 1
ATOM 4233 N N . ARG A 1 537 ? -7.861 -5.125 13.030 1.00 82.00 537 ARG A N 1
ATOM 4234 C CA . ARG A 1 537 ? -8.199 -5.784 11.754 1.00 82.00 537 ARG A CA 1
ATOM 4235 C C . ARG A 1 537 ? -8.128 -4.842 10.565 1.00 82.00 537 ARG A C 1
ATOM 4237 O O . ARG A 1 537 ? -7.692 -5.262 9.500 1.00 82.00 537 ARG A O 1
ATOM 4244 N N . ILE A 1 538 ? -8.565 -3.598 10.741 1.00 81.81 538 ILE A N 1
ATOM 4245 C CA . ILE A 1 538 ? -8.540 -2.589 9.681 1.00 81.81 538 ILE A CA 1
ATOM 4246 C C . ILE A 1 538 ? -7.129 -2.001 9.530 1.00 81.81 538 ILE A C 1
ATOM 4248 O O . ILE A 1 538 ? -6.650 -1.882 8.410 1.00 81.81 538 ILE A O 1
ATOM 4252 N N . ALA A 1 539 ? -6.433 -1.670 10.620 1.00 85.94 539 ALA A N 1
ATOM 4253 C CA . ALA A 1 539 ? -5.110 -1.045 10.552 1.00 85.94 539 ALA A CA 1
ATOM 4254 C C . ALA A 1 539 ? -3.982 -2.024 10.174 1.00 85.94 539 ALA A C 1
ATOM 4256 O O . ALA A 1 539 ? -3.067 -1.631 9.457 1.00 85.94 539 ALA A O 1
ATOM 4257 N N . PHE A 1 540 ? -4.040 -3.281 10.634 1.00 83.38 540 PHE A N 1
ATOM 4258 C CA . PHE A 1 540 ? -2.940 -4.257 10.529 1.00 83.38 540 PHE A CA 1
ATOM 4259 C C . PHE A 1 540 ? -3.339 -5.588 9.866 1.00 83.38 540 PHE A C 1
ATOM 4261 O O . PHE A 1 540 ? -2.541 -6.520 9.805 1.00 83.38 540 PHE A O 1
ATOM 4268 N N . GLY A 1 541 ? -4.589 -5.744 9.413 1.00 76.31 541 GLY A N 1
ATOM 4269 C CA . GLY A 1 541 ? -5.057 -6.973 8.755 1.00 76.31 541 GLY A CA 1
ATOM 4270 C C . GLY A 1 541 ? -5.185 -8.205 9.667 1.00 76.31 541 GLY A C 1
ATOM 4271 O O . GLY A 1 541 ? -5.463 -9.301 9.177 1.00 76.31 541 GLY A O 1
ATOM 4272 N N . ARG A 1 542 ? -5.014 -8.061 10.990 1.00 79.50 542 ARG A N 1
ATOM 4273 C CA . ARG A 1 542 ? -5.068 -9.164 11.969 1.00 79.50 542 ARG A CA 1
ATOM 4274 C C . ARG A 1 542 ? -5.935 -8.839 13.185 1.00 79.50 542 ARG A C 1
ATOM 4276 O O . ARG A 1 542 ? -6.268 -7.692 13.434 1.00 79.50 542 ARG A O 1
ATOM 4283 N N . ALA A 1 543 ? -6.280 -9.860 13.966 1.00 76.50 543 ALA A N 1
ATOM 4284 C CA . ALA A 1 543 ? -6.909 -9.663 15.272 1.00 76.50 543 ALA A CA 1
ATOM 4285 C C . ALA A 1 543 ? -5.923 -9.055 16.290 1.00 76.50 543 ALA A C 1
ATOM 4287 O O . ALA A 1 543 ? -4.712 -9.315 16.224 1.00 76.50 543 ALA A O 1
ATOM 4288 N N . ALA A 1 544 ? -6.454 -8.313 17.262 1.00 80.81 544 ALA A N 1
ATOM 4289 C CA . ALA A 1 544 ? -5.689 -7.899 18.435 1.00 80.81 544 ALA A CA 1
ATOM 4290 C C . ALA A 1 544 ? -5.438 -9.111 19.350 1.00 80.81 544 ALA A C 1
ATOM 4292 O O . ALA A 1 544 ? -6.322 -9.946 19.559 1.00 80.81 544 ALA A O 1
ATOM 4293 N N . SER A 1 545 ? -4.231 -9.238 19.901 1.00 83.62 545 SER A N 1
ATOM 4294 C CA . SER A 1 545 ? -3.944 -10.259 20.911 1.00 83.62 545 SER A CA 1
ATOM 4295 C C . SER A 1 545 ? -4.491 -9.841 22.288 1.00 83.62 545 SER A C 1
ATOM 4297 O O . SER A 1 545 ? -4.658 -8.649 22.548 1.00 83.62 545 SER A O 1
ATOM 4299 N N . PRO A 1 546 ? -4.754 -10.786 23.214 1.00 86.81 546 PRO A N 1
ATOM 4300 C CA . PRO A 1 546 ? -5.256 -10.461 24.551 1.00 86.81 546 PRO A CA 1
ATOM 4301 C C . PRO A 1 546 ? -4.483 -9.368 25.325 1.00 86.81 546 PRO A C 1
ATOM 4303 O O . PRO A 1 546 ? -5.159 -8.520 25.907 1.00 86.81 546 PRO A O 1
ATOM 4306 N N . PRO A 1 547 ? -3.129 -9.317 25.340 1.00 92.25 547 PRO A N 1
ATOM 4307 C CA . PRO A 1 547 ? -2.416 -8.218 25.998 1.00 92.25 547 PRO A CA 1
ATOM 4308 C C . PRO A 1 547 ? -2.601 -6.876 25.275 1.00 92.25 547 PRO A C 1
ATOM 4310 O O . PRO A 1 547 ? -2.841 -5.875 25.940 1.00 92.25 547 PRO A O 1
ATOM 4313 N N . GLU A 1 548 ? -2.593 -6.845 23.936 1.00 91.31 548 GLU A N 1
ATOM 4314 C CA . GLU A 1 548 ? -2.847 -5.611 23.169 1.00 91.31 548 GLU A CA 1
ATOM 4315 C C . GLU A 1 548 ? -4.244 -5.045 23.453 1.00 91.31 548 GLU A C 1
ATOM 4317 O O . GLU A 1 548 ? -4.402 -3.834 23.586 1.00 91.31 548 GLU A O 1
ATOM 4322 N N . ILE A 1 549 ? -5.253 -5.912 23.610 1.00 89.00 549 ILE A N 1
ATOM 4323 C CA . ILE A 1 549 ? -6.605 -5.492 24.001 1.00 89.00 549 ILE A CA 1
ATOM 4324 C C . ILE A 1 549 ? -6.589 -4.851 25.394 1.00 89.00 549 ILE A C 1
ATOM 4326 O O . ILE A 1 549 ? -7.181 -3.790 25.582 1.00 89.00 549 ILE A O 1
ATOM 4330 N N . GLN A 1 550 ? -5.894 -5.451 26.365 1.00 90.62 550 GLN A N 1
ATOM 4331 C CA . GLN A 1 550 ? -5.791 -4.907 27.725 1.00 90.62 550 GLN A CA 1
ATOM 4332 C C . GLN A 1 550 ? -5.055 -3.559 27.763 1.00 90.62 550 GLN A C 1
ATOM 4334 O O . GLN A 1 550 ? -5.536 -2.619 28.398 1.00 90.62 550 GLN A O 1
ATOM 4339 N N . GLU A 1 551 ? -3.936 -3.433 27.048 1.00 93.94 551 GLU A N 1
ATOM 4340 C CA . GLU A 1 551 ? -3.174 -2.183 26.941 1.00 93.94 551 GLU A CA 1
ATOM 4341 C C . GLU A 1 551 ? -3.987 -1.080 26.244 1.00 93.94 551 GLU A C 1
ATOM 4343 O O . GLU A 1 551 ? -4.044 0.052 26.731 1.00 93.94 551 GLU A O 1
ATOM 4348 N N . ALA A 1 552 ? -4.688 -1.406 25.153 1.00 93.31 552 ALA A N 1
ATOM 4349 C CA . ALA A 1 552 ? -5.544 -0.465 24.432 1.00 93.31 552 ALA A CA 1
ATOM 4350 C C . ALA A 1 552 ? -6.761 -0.012 25.259 1.00 93.31 552 ALA A C 1
ATOM 4352 O O . ALA A 1 552 ? -7.111 1.169 25.226 1.00 93.31 552 ALA A O 1
ATOM 4353 N N . LEU A 1 553 ? -7.375 -0.907 26.045 1.00 92.50 553 LEU A N 1
ATOM 4354 C CA . LEU A 1 553 ? -8.427 -0.554 27.006 1.00 92.50 553 LEU A CA 1
ATOM 4355 C C . LEU A 1 553 ? -7.905 0.404 28.084 1.00 92.50 553 LEU A C 1
ATOM 4357 O O . LEU A 1 553 ? -8.522 1.439 28.342 1.00 92.50 553 LEU A O 1
ATOM 4361 N N . GLN A 1 554 ? -6.751 0.097 28.684 1.00 93.25 554 GLN A N 1
ATOM 4362 C CA . GLN A 1 554 ? -6.135 0.938 29.712 1.00 93.25 554 GLN A CA 1
ATOM 4363 C C . GLN A 1 554 ? -5.756 2.325 29.167 1.00 93.25 554 GLN A C 1
ATOM 4365 O O . GLN A 1 554 ? -5.955 3.342 29.846 1.00 93.25 554 GLN A O 1
ATOM 4370 N N . LEU A 1 555 ? -5.243 2.383 27.935 1.00 92.50 555 LEU A N 1
ATOM 4371 C CA . LEU A 1 555 ? -4.965 3.632 27.232 1.00 92.50 555 LEU A CA 1
ATOM 4372 C C . LEU A 1 555 ? -6.257 4.425 26.994 1.00 92.50 555 LEU A C 1
ATOM 4374 O O . LEU A 1 555 ? -6.322 5.594 27.371 1.00 92.50 555 LEU A O 1
ATOM 4378 N N . LEU A 1 556 ? -7.306 3.794 26.456 1.00 90.94 556 LEU A N 1
ATOM 4379 C CA . LEU A 1 556 ? -8.599 4.435 26.195 1.00 90.94 556 LEU A CA 1
ATOM 4380 C C . LEU A 1 556 ? -9.233 5.003 27.478 1.00 90.94 556 LEU A C 1
ATOM 4382 O O . LEU A 1 556 ? -9.728 6.133 27.477 1.00 90.94 556 LEU A O 1
ATOM 4386 N N . GLU A 1 557 ? -9.168 4.270 28.594 1.00 90.31 557 GLU A N 1
ATOM 4387 C CA . GLU A 1 557 ? -9.592 4.765 29.909 1.00 90.31 557 GLU A CA 1
ATOM 4388 C C . GLU A 1 557 ? -8.781 5.984 30.371 1.00 90.31 557 GLU A C 1
ATOM 4390 O O . GLU A 1 557 ? -9.349 6.956 30.876 1.00 90.31 557 GLU A O 1
ATOM 4395 N N . THR A 1 558 ? -7.455 5.938 30.224 1.00 91.56 558 THR A N 1
ATOM 4396 C CA . THR A 1 558 ? -6.548 7.017 30.647 1.00 91.56 558 THR A CA 1
ATOM 4397 C C . THR A 1 558 ? -6.768 8.289 29.827 1.00 91.56 558 THR A C 1
ATOM 4399 O O . THR A 1 558 ? -6.842 9.386 30.390 1.00 91.56 558 THR A O 1
ATOM 4402 N N . LEU A 1 559 ? -6.937 8.148 28.511 1.00 88.81 559 LEU A N 1
ATOM 4403 C CA . LEU A 1 559 ? -7.239 9.252 27.600 1.00 88.81 559 LEU A CA 1
ATOM 4404 C C . LEU A 1 559 ? -8.616 9.854 27.904 1.00 88.81 559 LEU A C 1
ATOM 4406 O O . LEU A 1 559 ? -8.726 11.067 28.064 1.00 88.81 559 LEU A O 1
ATOM 4410 N N . THR A 1 560 ? -9.642 9.021 28.121 1.00 87.06 560 THR A N 1
ATOM 4411 C CA . THR A 1 560 ? -10.992 9.490 28.495 1.00 87.06 560 THR A CA 1
ATOM 4412 C C . THR A 1 560 ? -10.969 10.290 29.806 1.00 87.06 560 THR A C 1
ATOM 4414 O O . THR A 1 560 ? -11.594 11.348 29.902 1.00 87.06 560 THR A O 1
ATOM 4417 N N . LYS A 1 561 ? -10.202 9.834 30.810 1.00 86.56 561 LYS A N 1
ATOM 4418 C CA . LYS A 1 561 ? -10.009 10.554 32.083 1.00 86.56 561 LYS A CA 1
ATOM 4419 C C . LYS A 1 561 ? -9.262 11.877 31.878 1.00 86.56 561 LYS A C 1
ATOM 4421 O O . LYS A 1 561 ? -9.680 12.889 32.438 1.00 86.56 561 LYS A O 1
ATOM 4426 N N . THR A 1 562 ? -8.214 11.901 31.055 1.00 82.12 562 THR A N 1
ATOM 4427 C CA . THR A 1 562 ? -7.439 13.121 30.761 1.00 82.12 562 THR A CA 1
ATOM 4428 C C . THR A 1 562 ? -8.279 14.167 30.016 1.00 82.12 562 THR A C 1
ATOM 4430 O O . THR A 1 562 ? -8.372 15.310 30.469 1.00 82.12 562 THR A O 1
ATOM 4433 N N . GLU A 1 563 ? -8.979 13.778 28.944 1.00 74.75 563 GLU A N 1
ATOM 4434 C CA . GLU A 1 563 ? -9.849 14.671 28.157 1.00 74.75 563 GLU A CA 1
ATOM 4435 C C . GLU A 1 563 ? -11.018 15.241 28.970 1.00 74.75 563 GLU A C 1
ATOM 4437 O O . GLU A 1 563 ? -11.503 16.333 28.677 1.00 74.75 563 GLU A O 1
ATOM 4442 N N . SER A 1 564 ? -11.434 14.578 30.057 1.00 59.22 564 SER A N 1
ATOM 4443 C CA . SER A 1 564 ? -12.426 15.144 30.983 1.00 59.22 564 SER A CA 1
ATOM 4444 C C . SER A 1 564 ? -11.996 16.467 31.638 1.00 59.22 564 SER A C 1
ATOM 4446 O O . SER A 1 564 ? -12.846 17.233 32.093 1.00 59.22 564 SER A O 1
ATOM 4448 N N . THR A 1 565 ? -10.693 16.773 31.629 1.00 55.03 565 THR A N 1
ATOM 4449 C CA . THR A 1 565 ? -10.123 18.021 32.162 1.00 55.03 565 THR A CA 1
ATOM 4450 C C . THR A 1 565 ? -9.856 19.088 31.089 1.00 55.03 565 THR A C 1
ATOM 4452 O O . THR A 1 565 ? -9.640 20.256 31.423 1.00 55.03 565 THR A O 1
ATOM 4455 N N . ALA A 1 566 ? -9.906 18.727 29.801 1.00 52.16 566 ALA A N 1
ATOM 4456 C CA . ALA A 1 566 ? -9.491 19.581 28.692 1.00 52.16 566 ALA A CA 1
ATOM 4457 C C . ALA A 1 566 ? -10.668 20.325 28.030 1.00 52.16 566 ALA A C 1
ATOM 4459 O O . ALA A 1 566 ? -11.686 19.749 27.648 1.00 52.16 566 ALA A O 1
ATOM 4460 N N . LYS A 1 567 ? -10.515 21.638 27.809 1.00 45.28 567 LYS A N 1
ATOM 4461 C CA . LYS A 1 567 ? -11.488 22.466 27.067 1.00 45.28 567 LYS A CA 1
ATOM 4462 C C . LYS A 1 567 ? -11.218 22.454 25.555 1.00 45.28 567 LYS A C 1
ATOM 4464 O O . LYS A 1 567 ? -11.063 23.512 24.947 1.00 45.28 567 LYS A O 1
ATOM 4469 N N . SER A 1 568 ? -11.170 21.270 24.940 1.00 51.69 568 SER A N 1
ATOM 4470 C CA . SER A 1 568 ? -11.085 21.154 23.476 1.00 51.69 568 SER A CA 1
ATOM 4471 C C . SER A 1 568 ? -12.369 21.675 22.814 1.00 51.69 568 SER A C 1
ATOM 4473 O O . SER A 1 568 ? -13.469 21.230 23.154 1.00 51.69 568 SER A O 1
ATOM 4475 N N . GLN A 1 569 ? -12.240 22.590 21.846 1.00 54.03 569 GLN A N 1
ATOM 4476 C CA . GLN A 1 569 ? -13.353 23.184 21.081 1.00 54.03 569 GLN A CA 1
ATOM 4477 C C . GLN A 1 569 ? -13.550 22.578 19.676 1.00 54.03 569 GLN A C 1
ATOM 4479 O O . GLN A 1 569 ? -14.387 23.065 18.920 1.00 54.03 569 GLN A O 1
ATOM 4484 N N . GLU A 1 570 ? -12.816 21.526 19.303 1.00 63.06 570 GLU A N 1
ATOM 4485 C CA . GLU A 1 570 ? -12.869 20.992 17.933 1.00 63.06 570 GLU A CA 1
ATOM 4486 C C . GLU A 1 570 ? -14.207 20.316 17.584 1.00 63.06 570 GLU A C 1
ATOM 4488 O O . GLU A 1 570 ? -14.875 19.711 18.432 1.00 63.06 570 GLU A O 1
ATOM 4493 N N . SER A 1 571 ? -14.605 20.419 16.316 1.00 64.69 571 SER A N 1
ATOM 4494 C CA . SER A 1 571 ? -15.766 19.724 15.756 1.00 64.69 571 SER A CA 1
ATOM 4495 C C . SER A 1 571 ? -15.442 18.249 15.526 1.00 64.69 571 SER A C 1
ATOM 4497 O O . SER A 1 571 ? -14.481 17.950 14.824 1.00 64.69 571 SER A O 1
ATOM 4499 N N . LEU A 1 572 ? -16.259 17.345 16.071 1.00 69.44 572 LEU A N 1
ATOM 4500 C CA . LEU A 1 572 ? -16.170 15.911 15.783 1.00 69.44 572 LEU A CA 1
ATOM 4501 C C . LEU A 1 572 ? -16.963 15.560 14.506 1.00 69.44 572 LEU A C 1
ATOM 4503 O O . LEU A 1 572 ? -17.987 16.205 14.254 1.00 69.44 572 LEU A O 1
ATOM 4507 N N . PRO A 1 573 ? -16.552 14.527 13.744 1.00 69.00 573 PRO A N 1
ATOM 4508 C CA . PRO A 1 573 ? -17.367 13.920 12.693 1.00 69.00 573 PRO A CA 1
ATOM 4509 C C . PRO A 1 573 ? -18.754 13.496 13.185 1.00 69.00 573 PRO A C 1
ATOM 4511 O O . PRO A 1 573 ? -18.932 13.109 14.343 1.00 69.00 573 PRO A O 1
ATOM 4514 N N . VAL A 1 574 ? -19.739 13.506 12.282 1.00 65.75 574 VAL A N 1
ATOM 4515 C CA . VAL A 1 574 ? -21.144 13.175 12.600 1.00 65.75 574 VAL A CA 1
ATOM 4516 C C . VAL A 1 574 ? -21.279 11.763 13.181 1.00 65.75 574 VAL A C 1
ATOM 4518 O O . VAL A 1 574 ? -22.034 11.567 14.129 1.00 65.75 574 VAL A O 1
ATOM 4521 N N . LEU A 1 575 ? -20.500 10.801 12.677 1.00 63.78 575 LEU A N 1
ATOM 4522 C CA . LEU A 1 575 ? -20.503 9.410 13.149 1.00 63.78 575 LEU A CA 1
ATOM 4523 C C . LEU A 1 575 ? -20.027 9.266 14.608 1.00 63.78 575 LEU A C 1
ATOM 4525 O O . LEU A 1 575 ? -20.477 8.372 15.319 1.00 63.78 575 LEU A O 1
ATOM 4529 N N . LEU A 1 576 ? -19.176 10.181 15.087 1.00 70.50 576 LEU A N 1
ATOM 4530 C CA . LEU A 1 576 ? -18.717 10.216 16.479 1.00 70.50 576 LEU A CA 1
ATOM 4531 C C . LEU A 1 576 ? -19.664 10.967 17.426 1.00 70.50 576 LEU A C 1
ATOM 4533 O O . LEU A 1 576 ? -19.503 10.870 18.642 1.00 70.50 576 LEU A O 1
ATOM 4537 N N . ALA A 1 577 ? -20.669 11.683 16.912 1.00 67.88 577 ALA A N 1
ATOM 4538 C CA . ALA A 1 577 ? -21.610 12.447 17.737 1.00 67.88 577 ALA A CA 1
ATOM 4539 C C . ALA A 1 577 ? -22.534 11.565 18.604 1.00 67.88 577 ALA A C 1
ATOM 4541 O O . ALA A 1 577 ? -23.151 12.069 19.541 1.00 67.88 577 ALA A O 1
ATOM 4542 N N . ALA A 1 578 ? -22.619 10.261 18.312 1.00 67.31 578 ALA A N 1
ATOM 4543 C CA . ALA A 1 578 ? -23.358 9.283 19.111 1.00 67.31 578 ALA A CA 1
ATOM 4544 C C . ALA A 1 578 ? -22.653 8.897 20.430 1.00 67.31 578 ALA A C 1
ATOM 4546 O O . ALA A 1 578 ? -23.302 8.366 21.331 1.00 67.31 578 ALA A O 1
ATOM 4547 N N . LEU A 1 579 ? -21.345 9.158 20.560 1.00 73.38 579 LEU A N 1
ATOM 4548 C CA . LEU A 1 579 ? -20.579 8.887 21.778 1.00 73.38 579 LEU A CA 1
ATOM 4549 C C . LEU A 1 579 ? -20.442 10.139 22.665 1.00 73.38 579 LEU A C 1
ATOM 4551 O O . LEU A 1 579 ? -20.412 11.267 22.163 1.00 73.38 579 LEU A O 1
ATOM 4555 N N . PRO A 1 580 ? -20.258 9.973 23.990 1.00 82.25 580 PRO A N 1
ATOM 4556 C CA . PRO A 1 580 ? -19.784 11.049 24.853 1.00 82.25 580 PRO A CA 1
ATOM 4557 C C . PRO A 1 580 ? -18.497 11.666 24.291 1.00 82.25 580 PRO A C 1
ATOM 4559 O O . PRO A 1 580 ? -17.541 10.951 23.991 1.00 82.25 580 PRO A O 1
ATOM 4562 N N . ARG A 1 581 ? -18.438 13.001 24.191 1.00 81.56 581 ARG A N 1
ATOM 4563 C CA . ARG A 1 581 ? -17.334 13.742 23.542 1.00 81.56 581 ARG A CA 1
ATOM 4564 C C . ARG A 1 581 ? -15.933 13.300 23.992 1.00 81.56 581 ARG A C 1
ATOM 4566 O O . ARG A 1 581 ? -15.040 13.198 23.161 1.00 81.56 581 ARG A O 1
ATOM 4573 N N . GLN A 1 582 ? -15.752 13.022 25.284 1.00 84.06 582 GLN A N 1
ATOM 4574 C CA . GLN A 1 582 ? -14.481 12.555 25.857 1.00 84.06 582 GLN A CA 1
ATOM 4575 C C . GLN A 1 582 ? -14.082 11.173 25.314 1.00 84.06 582 GLN A C 1
ATOM 4577 O O . GLN A 1 582 ? -12.938 10.973 24.926 1.00 84.06 582 GLN A O 1
ATOM 4582 N N . GLN A 1 583 ? -15.039 10.244 25.223 1.00 84.44 583 GLN A N 1
ATOM 4583 C CA . GLN A 1 583 ? -14.834 8.896 24.690 1.00 84.44 583 GLN A CA 1
ATOM 4584 C C . GLN A 1 583 ? -14.583 8.921 23.174 1.00 84.44 583 GLN A C 1
ATOM 4586 O O . GLN A 1 583 ? -13.731 8.187 22.684 1.00 84.44 583 GLN A O 1
ATOM 4591 N N . ALA A 1 584 ? -15.268 9.805 22.440 1.00 85.50 584 ALA A N 1
ATOM 4592 C CA . ALA A 1 584 ? -15.029 10.024 21.014 1.00 85.50 584 ALA A CA 1
ATOM 4593 C C . ALA A 1 584 ? -13.612 10.559 20.726 1.00 85.50 584 ALA A C 1
ATOM 4595 O O . ALA A 1 584 ? -12.936 10.054 19.831 1.00 85.50 584 ALA A O 1
ATOM 4596 N N . ILE A 1 585 ? -13.139 11.546 21.501 1.00 87.62 585 ILE A N 1
ATOM 4597 C CA . ILE A 1 585 ? -11.773 12.082 21.371 1.00 87.62 585 ILE A CA 1
ATOM 4598 C C . ILE A 1 585 ? -10.738 11.021 21.772 1.00 87.62 585 ILE A C 1
ATOM 4600 O O . ILE A 1 585 ? -9.768 10.829 21.044 1.00 87.62 585 ILE A O 1
ATOM 4604 N N . ALA A 1 586 ? -10.963 10.284 22.864 1.00 90.31 586 ALA A N 1
ATOM 4605 C CA . ALA A 1 586 ? -10.076 9.205 23.297 1.00 90.31 586 ALA A CA 1
ATOM 4606 C C . ALA A 1 586 ? -9.971 8.071 22.256 1.00 90.31 586 ALA A C 1
ATOM 4608 O O . ALA A 1 586 ? -8.879 7.558 22.017 1.00 90.31 586 ALA A O 1
ATOM 4609 N N . LEU A 1 587 ? -11.076 7.711 21.589 1.00 90.25 587 LEU A N 1
ATOM 4610 C CA . LEU A 1 587 ? -11.074 6.719 20.508 1.00 90.25 587 LEU A CA 1
ATOM 4611 C C . LEU A 1 587 ? -10.330 7.231 19.263 1.00 90.25 587 LEU A C 1
ATOM 4613 O O . LEU A 1 587 ? -9.571 6.477 18.659 1.00 90.25 587 LEU A O 1
ATOM 4617 N N . ALA A 1 588 ? -10.475 8.514 18.913 1.00 91.81 588 ALA A N 1
ATOM 4618 C CA . ALA A 1 588 ? -9.690 9.137 17.845 1.00 91.81 588 ALA A CA 1
ATOM 4619 C C . ALA A 1 588 ? -8.189 9.209 18.192 1.00 91.81 588 ALA A C 1
ATOM 4621 O O . ALA A 1 588 ? -7.347 8.953 17.338 1.00 91.81 588 ALA A O 1
ATOM 4622 N N . GLN A 1 589 ? -7.830 9.489 19.450 1.00 92.19 589 GLN A N 1
ATOM 4623 C CA . GLN A 1 589 ? -6.440 9.457 19.929 1.00 92.19 589 GLN A CA 1
ATOM 4624 C C . GLN A 1 589 ? -5.852 8.039 19.894 1.00 92.19 589 GLN A C 1
ATOM 4626 O O . GLN A 1 589 ? -4.700 7.876 19.494 1.00 92.19 589 GLN A O 1
ATOM 4631 N N . LEU A 1 590 ? -6.641 7.010 20.231 1.00 93.50 590 LEU A N 1
ATOM 4632 C CA . LEU A 1 590 ? -6.248 5.612 20.038 1.00 93.50 590 LEU A CA 1
ATOM 4633 C C . LEU A 1 590 ? -5.997 5.318 18.550 1.00 93.50 590 LEU A C 1
ATOM 4635 O O . LEU A 1 590 ? -4.935 4.812 18.209 1.00 93.50 590 LEU A O 1
ATOM 4639 N N . CYS A 1 591 ? -6.914 5.703 17.656 1.00 94.31 591 CYS A N 1
ATOM 4640 C CA . CYS A 1 591 ? -6.746 5.535 16.207 1.00 94.31 591 CYS A CA 1
ATOM 4641 C C . CYS A 1 591 ? -5.481 6.235 15.674 1.00 94.31 591 CYS A C 1
ATOM 4643 O O . CYS A 1 591 ? -4.747 5.658 14.874 1.00 94.31 591 CYS A O 1
ATOM 4645 N N . LEU A 1 592 ? -5.178 7.441 16.168 1.00 94.38 592 LEU A N 1
ATOM 4646 C CA . LEU A 1 592 ? -3.955 8.169 15.823 1.00 94.38 592 LEU A CA 1
ATOM 4647 C C . LEU A 1 592 ? -2.693 7.441 16.306 1.00 94.38 592 LEU A C 1
ATOM 4649 O O . LEU A 1 592 ? -1.691 7.408 15.593 1.00 94.38 592 LEU A O 1
ATOM 4653 N N . ALA A 1 593 ? -2.741 6.841 17.499 1.00 93.75 593 ALA A N 1
ATOM 4654 C CA . ALA A 1 593 ? -1.645 6.029 18.014 1.00 93.75 593 ALA A CA 1
ATOM 4655 C C . ALA A 1 593 ? -1.399 4.795 17.130 1.00 93.75 593 ALA A C 1
ATOM 4657 O O . ALA A 1 593 ? -0.242 4.509 16.835 1.00 93.75 593 ALA A O 1
ATOM 4658 N N . LEU A 1 594 ? -2.456 4.127 16.643 1.00 94.25 594 LEU A N 1
ATOM 4659 C CA . LEU A 1 594 ? -2.337 2.984 15.725 1.00 94.25 594 LEU A CA 1
ATOM 4660 C C . LEU A 1 594 ? -1.670 3.365 14.402 1.00 94.25 594 LEU A C 1
ATOM 4662 O O . LEU A 1 594 ? -0.747 2.673 13.984 1.00 94.25 594 LEU A O 1
ATOM 4666 N N . PHE A 1 595 ? -2.060 4.488 13.790 1.00 93.88 595 PHE A N 1
ATOM 4667 C CA . PHE A 1 595 ? -1.411 4.992 12.570 1.00 93.88 595 PHE A CA 1
ATOM 4668 C C . PHE A 1 595 ? 0.074 5.337 12.759 1.00 93.88 595 PHE A C 1
ATOM 4670 O O . PHE A 1 595 ? 0.830 5.352 11.791 1.00 93.88 595 PHE A O 1
ATOM 4677 N N . ASN A 1 596 ? 0.499 5.594 13.998 1.00 92.69 596 ASN A N 1
ATOM 4678 C CA . ASN A 1 596 ? 1.884 5.896 14.348 1.00 92.69 596 ASN A CA 1
ATOM 4679 C C . ASN A 1 596 ? 2.676 4.670 14.854 1.00 92.69 596 ASN A C 1
ATOM 4681 O O . ASN A 1 596 ? 3.849 4.798 15.209 1.00 92.69 596 ASN A O 1
ATOM 4685 N N . LEU A 1 597 ? 2.067 3.479 14.913 1.00 91.94 597 LEU A N 1
ATOM 4686 C CA . LEU A 1 597 ? 2.804 2.245 15.176 1.00 91.94 597 LEU A CA 1
ATOM 4687 C C . LEU A 1 597 ? 3.571 1.820 13.923 1.00 91.94 597 LEU A C 1
ATOM 4689 O O . LEU A 1 597 ? 3.058 1.893 12.809 1.00 91.94 597 LEU A O 1
ATOM 4693 N N . ASN A 1 598 ? 4.772 1.267 14.113 1.00 89.25 598 ASN A N 1
ATOM 4694 C CA . ASN A 1 598 ? 5.538 0.677 13.011 1.00 89.25 598 ASN A CA 1
ATOM 4695 C C . ASN A 1 598 ? 4.723 -0.386 12.253 1.00 89.25 598 ASN A C 1
ATOM 4697 O O . ASN A 1 598 ? 4.885 -0.520 11.051 1.00 89.25 598 ASN A O 1
ATOM 4701 N N . GLU A 1 599 ? 3.816 -1.109 12.910 1.00 89.94 599 GLU A N 1
ATOM 4702 C CA . GLU A 1 599 ? 2.967 -2.099 12.236 1.00 89.94 599 GLU A CA 1
ATOM 4703 C C . GLU A 1 599 ? 2.017 -1.487 11.187 1.00 89.94 599 GLU A C 1
ATOM 4705 O O . GLU A 1 599 ? 1.652 -2.172 10.241 1.00 89.94 599 GLU A O 1
ATOM 4710 N N . PHE A 1 600 ? 1.689 -0.190 11.272 1.00 91.62 600 PHE A N 1
ATOM 4711 C CA . PHE A 1 600 ? 0.954 0.513 10.210 1.00 91.62 600 PHE A CA 1
ATOM 4712 C C . PHE A 1 600 ? 1.837 0.874 9.006 1.00 91.62 600 PHE A C 1
ATOM 4714 O O . PHE A 1 600 ? 1.350 1.068 7.896 1.00 91.62 600 PHE A O 1
ATOM 4721 N N . LEU A 1 601 ? 3.149 1.005 9.226 1.00 90.06 601 LEU A N 1
ATOM 4722 C CA . LEU A 1 601 ? 4.108 1.483 8.228 1.00 90.06 601 LEU A CA 1
ATOM 4723 C C . LEU A 1 601 ? 4.722 0.357 7.390 1.00 90.06 601 LEU A C 1
ATOM 4725 O O . LEU A 1 601 ? 5.373 0.653 6.391 1.00 90.06 601 LEU A O 1
ATOM 4729 N N . TYR A 1 602 ? 4.565 -0.906 7.789 1.00 88.12 602 TYR A N 1
ATOM 4730 C CA . TYR A 1 602 ? 5.197 -2.061 7.149 1.00 88.12 602 TYR A CA 1
ATOM 4731 C C . TYR A 1 602 ? 4.166 -3.118 6.748 1.00 88.12 602 TYR A C 1
ATOM 4733 O O . TYR A 1 602 ? 3.193 -3.352 7.456 1.00 88.12 602 TYR A O 1
ATOM 4741 N N . VAL A 1 603 ? 4.429 -3.800 5.634 1.00 83.44 603 VAL A N 1
ATOM 4742 C CA . VAL A 1 603 ? 3.658 -4.951 5.145 1.00 83.44 603 VAL A CA 1
ATOM 4743 C C . VAL A 1 603 ? 4.545 -6.199 5.170 1.00 83.44 603 VAL A C 1
ATOM 4745 O O . VAL A 1 603 ? 5.748 -6.117 4.894 1.00 83.44 603 VAL A O 1
ATOM 4748 N N . ASP A 1 604 ? 3.941 -7.330 5.542 1.00 67.31 604 ASP A N 1
ATOM 4749 C CA . ASP A 1 604 ? 4.549 -8.670 5.639 1.00 67.31 604 ASP A CA 1
ATOM 4750 C C . ASP A 1 604 ? 4.624 -9.421 4.295 1.00 67.31 604 ASP A C 1
ATOM 4752 O O . ASP A 1 604 ? 3.686 -9.281 3.476 1.00 67.31 604 ASP A O 1
#

Nearest PDB structures (foldseek):
  8zqf-assembly1_A  TM=4.338E-01  e=2.555E-03  Vibrio breoganii
  5by3-assembly1_A  TM=5.133E-01  e=9.815E-03  Bacteroides thetaiotaomicron VPI-5482
  6yf6-assembly1_B  TM=5.304E-01  e=3.771E-02  Enterobacter cloacae subsp. cloacae ATCC 13047
  2c26-assembly1_A  TM=4.515E-01  e=1.682E-02  Acetivibrio thermocellus
  2c9k-assembly1_A  TM=5.072E-01  e=2.619E-01  Bacillus thuringiensis

Foldseek 3Di:
DDDPPDDDDPVRVVVVVVVVVVVVVVVVVPPPPPDPPDDCPPDPPDPPPPPPDPPDLVVPDFAFDADVPPPVRGDHTDDQDDDVVQCVVQVPPDDQDDDRSRVVVVVCVLLPPSNPPNLLLVLQLLVCVLQVAGLFNQSPDPDPVTDDGLDVVVSVVSSVVCVVVVVDSVVSNVVVCPDPLSVFAQDDDDPVVCVVCVVCSVSPGGDWDFQALLRLLQLLCQLLVLEDADDDDAAAQADDDPVLCVVDPDNVVGPHDPDNSCNRYGSVRHDDDQVDGDVSNVLRQNDRPVDDDSHTDGDDDPVNLVCLVPPPVNLQSLLSSLLVLLVVVQAADACVQQDPLAATKHFDPPDPFDWDKGFAQCCVPDDQFQAHHRWIKTWPQHKIKDWAALPDAWFWKAKKKWKAARDQPQDWKKKFKDKQNPDTLFIDIHGRDPCCSVPTHISQPTPNHRVSRGTPTDHHGMMIMMGIHDGGIMIMDMDIGDPPDSDDDDDDDDDDDDDDPDDDDDDDDDDDDDDDDDPPPDDDDDDVLSSQQVLCCSQQVHGDDPVSSVVLVVQLVVQLVVCVPDPDPDDRDPSLVNDDPSSSSSSSVSSSVSSSDVSNRIDD

Solvent-accessible surface area (backbone atoms only — not comparable to full-atom values): 36276 Å² total; per-residue (Å²): 133,90,66,87,92,55,85,76,51,72,69,55,46,56,51,49,50,53,51,50,52,53,48,52,51,56,57,70,68,46,72,95,82,83,65,80,91,60,80,86,76,75,90,71,65,78,90,72,77,74,73,86,60,64,91,53,66,87,73,62,74,83,53,45,47,41,60,93,70,37,87,92,39,64,59,60,74,57,74,72,75,74,64,66,72,57,36,62,76,66,67,62,83,79,78,56,64,57,85,74,43,30,63,58,53,50,50,54,54,52,69,33,92,85,39,89,49,54,45,42,50,50,48,29,48,58,39,15,77,74,56,76,57,25,52,33,72,36,64,79,33,89,54,94,90,29,52,76,52,74,49,58,71,59,46,52,50,46,21,51,51,37,56,76,54,72,65,40,62,72,59,50,52,53,55,49,64,71,30,72,64,62,67,37,59,45,67,92,86,51,70,66,58,43,72,77,41,71,84,48,79,83,50,90,42,30,62,69,38,71,57,48,36,43,53,46,50,37,48,50,28,49,54,21,70,59,47,32,81,80,80,77,83,78,68,36,36,53,84,69,56,74,78,62,49,65,77,45,95,45,76,80,80,62,70,51,50,88,54,72,79,52,51,39,39,45,43,89,44,48,60,78,47,84,90,52,66,59,67,70,32,62,64,43,45,49,74,63,79,87,60,90,69,72,67,72,67,88,83,92,53,72,68,49,54,47,41,48,78,69,34,69,64,45,48,50,37,12,41,39,25,36,15,41,48,58,48,62,75,64,62,38,58,52,54,82,53,54,43,94,76,46,75,76,36,28,55,72,95,80,76,84,35,78,49,67,69,45,49,33,84,41,67,76,77,46,94,87,42,53,51,65,55,69,26,35,39,32,38,28,37,28,48,48,30,38,57,42,53,74,85,47,78,62,48,50,32,25,58,47,39,35,39,34,53,40,59,89,82,82,61,66,33,47,36,38,33,27,37,67,89,76,41,78,65,34,36,46,74,46,71,68,54,95,65,37,44,83,54,58,48,44,58,50,76,21,79,58,39,49,70,63,33,58,63,35,76,45,48,48,59,42,33,39,35,41,38,35,70,44,84,43,47,34,34,40,42,76,47,78,44,56,89,84,60,99,80,62,79,85,89,67,93,91,89,87,89,90,85,81,92,86,84,84,89,82,85,86,88,83,90,89,79,82,88,80,70,94,61,85,68,73,70,77,81,74,59,65,66,56,45,48,33,50,48,32,34,57,58,62,74,36,77,55,51,75,66,58,48,53,52,51,51,54,48,39,52,52,38,26,59,54,44,70,76,55,88,79,83,77,85,75,57,76,61,34,67,74,43,60,68,38,56,37,50,20,42,16,51,52,40,41,51,50,69,57,33,68,64,53,46,43,47,107

Mean predicted aligned error: 18.71 Å

Secondary structure (DSSP, 8-state):
---SSPPPPHHHHHHHHHHHHHHHHHHHTS-S-SS--S----S-S---------SSGGGSPPPEEEGGG-TT-EEEEPPS---HHHHHHTT------SHHHHHHHHHHHHT-TT-TTHHHHHHHHHHHHHHSS-SSS-TT--STTSPPPSSHHHHHHHHHHHHHTTT-HHHHHHHHHTSTTTTS------HHHHHH-TT-TT-SSPPPEEPPHHHHHHHHHHHHT--B---SSSPB-PPPPHHHHTTSSSGGGS---S-GGGTTB-GGGB--BTTB--HHHHHTT---TTS--SS------HHHHHHHHH-HHHHHHHHHHHHHHHHGGG-SS-GGGT-TTPPPEE--SSSS----EEE---TTSSTT----TTPEEEEEEEEEEEE--TTSPPEEEEEEEEEEESS--S--EEEEEEETTTEEEEEEEE---TTGGGSPEEGGGSTT-GGGGTSEEE-TT-EEEEEEEEEEEEEEEEEEEESS-S--------------SS---------SS-------PPPS---HHHHHHHHHHHHHSSPPPHHHHHHHHHHHHHHHHHHTT----PPPPGGGGGS-HHHHHHHHHHHHHHHTSHHHHEE-

pLDDT: mean 71.72, std 20.24, range [20.55, 95.69]

Radius of gyration: 31.78 Å; Cα contacts (8 Å, |Δi|>4): 779; chains: 1; bounding box: 81×79×73 Å

Sequence (604 aa):
RKTRNRPLTEAEKKQKQKLLENLAQAVMELPEDTADNGPFVGLMEIPTASVLGHEQPELVQAVNILNRGDLKRPREKAPPDIPAVLRQAMACKEDISGPFGSRKQFALWLTNTNHPLTARVMVNRLWQWHFGRGLVSTANDFGKMGQPPSHPDLLDWLAQQFMARGWSLKQMHRLLMLSRTYQMASRFVSEESSRLDPDNRLLWRMNRRRLEAEELWDGLHWASGTLSTNMGGCPVIPPLAKEEAEALREGWYWPVTAGPEEHNRRGVYFFVRRNFRFPMFDVFDYPINYVSAPGRDETTVAPQALWFLNNKTAWQQAQEFAGRLVADGTTGWNKQDLGGGQPAWQAPLADGCSGWAKRIESAQFLAGFDAPAGAIMTYAPASILYRVPWDTPGGALKIVGSLWHIRHVGVTNTWKLWKNDKTVLTEGLLEDKSGDSASPFSLANGSAGPSVLTNVPYAPGDSFRLEILKDDFVGVNLTFQGKQTNDLAFDFSFTSNPAPTGWQYSESLAQGGGPIGPLLQPHAAVAPERWIDQAWRIAFGRAASPPEIQEALQLLETLTKTESTAKSQESLPVLLAALPRQQAIALAQLCLALFNLNEFLYVD